Protein AF-A0A6A5GE21-F1 (afdb_monomer)

pLDDT: mean 85.74, std 10.76, range [41.5, 98.75]

Sequence (493 aa):
MQEFMTVLPYVEPVHLKRVQLDIKDHTIDMESIFKSEQWKKSNGLQLTVSMNMVSSSQLRSVKWALVKCTNPKEIHIHYDHIDENSLDDLFGRPFRNNRDETVRAVRIPDIEHGFLETKISNSPDVISFIWRKFDNEVIGEYGLEHLAAIIPRSERILSAFENPLILKNVIEYLGCSDIQRMRKLSKNIRNCVDLIKTDPRINKLAVRVEGINTIKLEISLRNEESVSIFYWQNGNNCSVNRNVLKKENFRSIFIKDFESSLKGQRRELEEFCVDFSYRCRENKSEMDDREKLEMDTSPLVHLLEEYLKSRNSNLQVKKLTLIGLNHYYILRILPYIDPDFLEKIEFTDSSRSEKSIDIEELSMLDQWKQANELVISRIIVSTPISKLEVFNFSKVEIMVQTITAEDVLYLKRKFLQPSSLLKLKITLESPITENTMTDLLGRPYSNKFQRSVWYFRMRDNEEALHIMHYMSRCIIFTRIDMSTVPDDALLEY

Foldseek 3Di:
DVVCLVCVLVDDLQPAQEDEEEDEDDDDPLLSVLPDPSLQPHANYEYEEEDAEADLVNLVSVLVSCLPHPHWYKYKYQYNYYDVVSCCVRQHHWDAWPVRWTKGKAERPPDQQKIWIWTADVVPGMIMTTIDGDDPVVCNGHPPVRCVVHHPPDPCVLVLLLDLVSVLVVLQVAALVVLVVQLVPDVSSVVSSVVSLHANQFAEWEWEDQAQQKIWIWTAHPVRDIDIWIWGDDPLWIDIPPDIGHNDRRLVVVLVSVLSSCGSHDDAHAEYYYYLQHDDPDDDDVPVRVVSSVVRVVVNLVSQLVSLVPDPAAHQYQEYAYEQDAPVSCVSRQLRHDLVRHAEYHYEYNDPDAAEHECLVVLPHSNNLRYAEYYYPHYAHPHQPVSNNCQSHQYYEHEHQDADLVRVLVVVVSLLDDTNHFKYKYFHPDFDDPVSCCVRQPAFPDDPPQKGWAWAAHPVNQWIWIWIDHSNGMIMTGIDGNVPDDPSHDHDD

Structure (mmCIF, N/CA/C/O backbone):
data_AF-A0A6A5GE21-F1
#
_entry.id   AF-A0A6A5GE21-F1
#
loop_
_atom_site.group_PDB
_atom_site.id
_atom_site.type_symbol
_atom_site.label_atom_id
_atom_site.label_alt_id
_atom_site.label_comp_id
_atom_site.label_asym_id
_atom_site.label_entity_id
_atom_site.label_seq_id
_atom_site.pdbx_PDB_ins_code
_atom_site.Cartn_x
_atom_site.Cartn_y
_atom_site.Cartn_z
_atom_site.occupancy
_atom_site.B_iso_or_equiv
_atom_site.auth_seq_id
_atom_site.auth_comp_id
_atom_site.auth_asym_id
_atom_site.auth_atom_id
_atom_site.pdbx_PDB_model_num
ATOM 1 N N . MET A 1 1 ? -64.296 3.542 42.473 1.00 76.19 1 MET A N 1
ATOM 2 C CA . MET A 1 1 ? -62.981 3.404 43.151 1.00 76.19 1 MET A CA 1
ATOM 3 C C . MET A 1 1 ? -63.087 2.938 44.598 1.00 76.19 1 MET A C 1
ATOM 5 O O . MET A 1 1 ? -62.466 1.935 44.921 1.00 76.19 1 MET A O 1
ATOM 9 N N . GLN A 1 2 ? -63.863 3.602 45.462 1.00 76.31 2 GLN A N 1
ATOM 10 C CA . GLN A 1 2 ? -63.978 3.218 46.879 1.00 76.31 2 GLN A CA 1
ATOM 11 C C . GLN A 1 2 ? -64.464 1.768 47.075 1.00 76.31 2 GLN A C 1
ATOM 13 O O . GLN A 1 2 ? -63.866 1.031 47.846 1.00 76.31 2 GLN A O 1
ATOM 18 N N . GLU A 1 3 ? -65.454 1.327 46.296 1.00 79.88 3 GLU A N 1
ATOM 19 C CA . GLU A 1 3 ? -65.953 -0.061 46.302 1.00 79.88 3 GLU A CA 1
ATOM 20 C C . GLU A 1 3 ? -64.929 -1.084 45.785 1.00 79.88 3 GLU A C 1
ATOM 22 O O . GLU A 1 3 ? -64.831 -2.199 46.283 1.00 79.88 3 GLU A O 1
ATOM 27 N N . PHE A 1 4 ? -64.110 -0.715 44.799 1.00 82.00 4 PHE A N 1
ATOM 28 C CA . PHE A 1 4 ? -63.049 -1.606 44.327 1.00 82.00 4 PHE A CA 1
ATOM 29 C C . PHE A 1 4 ? -62.005 -1.835 45.427 1.00 82.00 4 PHE A C 1
ATOM 31 O O . PHE A 1 4 ? -61.588 -2.966 45.667 1.00 82.00 4 PHE A O 1
ATOM 38 N N . MET A 1 5 ? -61.632 -0.771 46.142 1.00 83.06 5 MET A N 1
ATOM 39 C CA . MET A 1 5 ? -60.659 -0.851 47.230 1.00 83.06 5 MET A CA 1
ATOM 40 C C . MET A 1 5 ? -61.185 -1.595 48.464 1.00 83.06 5 MET A C 1
ATOM 42 O O . MET A 1 5 ? -60.371 -2.082 49.246 1.00 83.06 5 MET A O 1
ATOM 46 N N . THR A 1 6 ? -62.505 -1.738 48.637 1.00 83.56 6 THR A N 1
ATOM 47 C CA . THR A 1 6 ? -63.067 -2.606 49.684 1.00 83.56 6 THR A CA 1
ATOM 48 C C . THR A 1 6 ? -63.062 -4.078 49.282 1.00 83.56 6 THR A C 1
ATOM 50 O O . THR A 1 6 ? -62.902 -4.926 50.152 1.00 83.56 6 THR A O 1
ATOM 53 N N . VAL A 1 7 ? -63.183 -4.404 47.991 1.00 83.25 7 VAL A N 1
ATOM 54 C CA . VAL A 1 7 ? -63.224 -5.798 47.508 1.00 83.25 7 VAL A CA 1
ATOM 55 C C . VAL A 1 7 ? -61.830 -6.373 47.245 1.00 83.25 7 VAL A C 1
ATOM 57 O O . VAL A 1 7 ? -61.583 -7.539 47.550 1.00 83.25 7 VAL A O 1
ATOM 60 N N . LEU A 1 8 ? -60.900 -5.570 46.717 1.00 84.62 8 LEU A N 1
ATOM 61 C CA . LEU A 1 8 ? -59.556 -6.013 46.322 1.00 84.62 8 LEU A CA 1
ATOM 62 C C . LEU A 1 8 ? -58.803 -6.801 47.419 1.00 84.62 8 LEU A C 1
ATOM 64 O O . LEU A 1 8 ? -58.205 -7.824 47.075 1.00 84.62 8 LEU A O 1
ATOM 68 N N . PRO A 1 9 ? -58.850 -6.419 48.716 1.00 87.94 9 PRO A N 1
ATOM 69 C CA . PRO A 1 9 ? -58.171 -7.152 49.786 1.00 87.94 9 PRO A CA 1
ATOM 70 C C . PRO A 1 9 ? -58.617 -8.610 49.958 1.00 87.94 9 PRO A C 1
ATOM 72 O O . PRO A 1 9 ? -57.829 -9.417 50.446 1.00 87.94 9 PRO A O 1
ATOM 75 N N . TYR A 1 10 ? -59.843 -8.955 49.552 1.00 86.12 10 TYR A N 1
ATOM 76 C CA . TYR A 1 10 ? -60.397 -10.308 49.674 1.00 86.12 10 TYR A CA 1
ATOM 77 C C . TYR A 1 10 ? -59.950 -11.252 48.553 1.00 86.12 10 TYR A C 1
ATOM 79 O O . TYR A 1 10 ? -60.245 -12.445 48.598 1.00 86.12 10 TYR A O 1
ATOM 87 N N . VAL A 1 11 ? -59.236 -10.741 47.546 1.00 85.62 11 VAL A N 1
ATOM 88 C CA . VAL A 1 11 ? -58.694 -11.556 46.460 1.00 85.62 11 VAL A CA 1
ATOM 89 C C . VAL A 1 11 ? -57.280 -12.001 46.810 1.00 85.62 11 VAL A C 1
ATOM 91 O O . VAL A 1 11 ? -56.404 -11.174 47.087 1.00 85.62 11 VAL A O 1
ATOM 94 N N . GLU A 1 12 ? -57.038 -13.311 46.760 1.00 86.38 12 GLU A N 1
ATOM 95 C CA . GLU A 1 12 ? -55.709 -13.868 46.991 1.00 86.38 12 GLU A CA 1
ATOM 96 C C . GLU A 1 12 ? -54.720 -13.413 45.900 1.00 86.38 12 GLU A C 1
ATOM 98 O O . GLU A 1 12 ? -54.927 -13.701 44.715 1.00 86.38 12 GLU A O 1
ATOM 103 N N . PRO A 1 13 ? -53.605 -12.745 46.265 1.00 84.75 13 PRO A N 1
ATOM 104 C CA . PRO A 1 13 ? -52.680 -12.170 45.288 1.00 84.75 13 PRO A CA 1
ATOM 105 C C . PRO A 1 13 ? -52.082 -13.186 44.311 1.00 84.75 13 PRO A C 1
ATOM 107 O O . PRO A 1 13 ? -51.833 -12.854 43.157 1.00 84.75 13 PRO A O 1
ATOM 110 N N . VAL A 1 14 ? -51.849 -14.426 44.751 1.00 83.31 14 VAL A N 1
ATOM 111 C CA . VAL A 1 14 ? -51.195 -15.466 43.937 1.00 83.31 14 VAL A CA 1
ATOM 112 C C . VAL A 1 14 ? -52.070 -15.897 42.752 1.00 83.31 14 VAL A C 1
ATOM 114 O O . VAL A 1 14 ? -51.550 -16.290 41.709 1.00 83.31 14 VAL A O 1
ATOM 117 N N . HIS A 1 15 ? -53.393 -15.777 42.883 1.00 85.25 15 HIS A N 1
ATOM 118 C CA . HIS A 1 15 ? -54.353 -16.158 41.847 1.00 85.25 15 HIS A CA 1
ATOM 119 C C . HIS A 1 15 ? -54.801 -14.982 40.968 1.00 85.25 15 HIS A C 1
ATOM 121 O O . HIS A 1 15 ? -55.409 -15.194 39.916 1.00 85.25 15 HIS A O 1
ATOM 127 N N . LEU A 1 16 ? -54.471 -13.745 41.350 1.00 85.69 16 LEU A N 1
ATOM 128 C CA . LEU A 1 16 ? -54.868 -12.551 40.616 1.00 85.69 16 LEU A CA 1
ATOM 129 C C . LEU A 1 16 ? -53.960 -12.317 39.399 1.00 85.69 16 LEU A C 1
ATOM 131 O O . LEU A 1 16 ? -52.837 -11.831 39.529 1.00 85.69 16 LEU A O 1
ATOM 135 N N . LYS A 1 17 ? -54.471 -12.641 38.205 1.00 86.44 17 LYS A N 1
ATOM 136 C CA . LYS A 1 17 ? -53.748 -12.473 36.928 1.00 86.44 17 LYS A CA 1
ATOM 137 C C . LYS A 1 17 ? -54.157 -11.235 36.134 1.00 86.44 17 LYS A C 1
ATOM 139 O O . LYS A 1 17 ? -53.337 -10.675 35.417 1.00 86.44 17 LYS A O 1
ATOM 144 N N . ARG A 1 18 ? -55.416 -10.806 36.238 1.00 87.62 18 ARG A N 1
ATOM 145 C CA . ARG A 1 18 ? -55.945 -9.671 35.474 1.00 87.62 18 ARG A CA 1
ATOM 146 C C . ARG A 1 18 ? -56.923 -8.862 36.313 1.00 87.62 18 ARG A C 1
ATOM 148 O O . ARG A 1 18 ? -57.782 -9.433 36.977 1.00 87.62 18 ARG A O 1
ATOM 155 N N . VAL A 1 19 ? -56.802 -7.543 36.234 1.00 85.50 19 VAL A N 1
ATOM 156 C CA . VAL A 1 19 ? -57.748 -6.562 36.768 1.00 85.50 19 VAL A CA 1
ATOM 157 C C . VAL A 1 19 ? -58.107 -5.613 35.633 1.00 85.50 19 VAL A C 1
ATOM 159 O O . VAL A 1 19 ? -57.221 -5.027 35.019 1.00 85.50 19 VAL A O 1
ATOM 162 N N . GLN A 1 20 ? -59.398 -5.458 35.352 1.00 85.62 20 GLN A N 1
ATOM 163 C CA . GLN A 1 20 ? -59.895 -4.528 34.342 1.00 85.62 20 GLN A CA 1
ATOM 164 C C . GLN A 1 20 ? -60.870 -3.555 34.999 1.00 85.62 20 GLN A C 1
ATOM 166 O O . GLN A 1 20 ? -61.848 -3.974 35.614 1.00 85.62 20 GLN A O 1
ATOM 171 N N . LEU A 1 21 ? -60.574 -2.263 34.886 1.00 81.69 21 LEU A N 1
ATOM 172 C CA . LEU A 1 21 ? -61.339 -1.171 35.471 1.00 81.69 21 LEU A CA 1
ATOM 173 C C . LEU A 1 21 ? -61.810 -0.243 34.350 1.00 81.69 21 LEU A C 1
ATOM 175 O O . LEU A 1 21 ? -61.026 0.534 33.808 1.00 81.69 21 LEU A O 1
ATOM 179 N N . ASP A 1 22 ? -63.097 -0.319 34.019 1.00 73.56 22 ASP A N 1
ATOM 180 C CA . ASP A 1 22 ? -63.743 0.596 33.074 1.00 73.56 22 ASP A CA 1
ATOM 181 C C . ASP A 1 22 ? -64.537 1.649 33.858 1.00 73.56 22 ASP A C 1
ATOM 183 O O . ASP A 1 22 ? -65.709 1.460 34.183 1.00 73.56 22 ASP A O 1
ATOM 187 N N . ILE A 1 23 ? -63.858 2.721 34.273 1.00 66.81 23 ILE A N 1
ATOM 188 C CA . ILE A 1 23 ? -64.444 3.789 35.092 1.00 66.81 23 ILE A CA 1
ATOM 189 C C . ILE A 1 23 ? -64.440 5.065 34.255 1.00 66.81 23 ILE A C 1
ATOM 191 O O . ILE A 1 23 ? -63.417 5.730 34.133 1.00 66.81 23 ILE A O 1
ATOM 195 N N . LYS A 1 24 ? -65.593 5.394 33.664 1.00 59.16 24 LYS A N 1
ATOM 196 C CA . LYS A 1 24 ? -65.731 6.490 32.689 1.00 59.16 24 LYS A CA 1
ATOM 197 C C . LYS A 1 24 ? -65.857 7.900 33.271 1.00 59.16 24 LYS A C 1
ATOM 199 O O . LYS A 1 24 ? -66.066 8.830 32.510 1.00 59.16 24 LYS A O 1
ATOM 204 N N . ASP A 1 25 ? -65.697 8.090 34.577 1.00 53.88 25 ASP A N 1
ATOM 205 C CA . ASP A 1 25 ? -65.640 9.436 35.150 1.00 53.88 25 ASP A CA 1
ATOM 206 C C . ASP A 1 25 ? -64.981 9.435 36.537 1.00 53.88 25 ASP A C 1
ATOM 208 O O . ASP A 1 25 ? -65.410 8.720 37.443 1.00 53.88 25 ASP A O 1
ATOM 212 N N . HIS A 1 26 ? -63.963 10.293 36.683 1.00 58.06 26 HIS A N 1
ATOM 213 C CA . HIS A 1 26 ? -63.160 10.618 37.877 1.00 58.06 26 HIS A CA 1
ATOM 214 C C . HIS A 1 26 ? -61.827 9.882 38.098 1.00 58.06 26 HIS A C 1
ATOM 216 O O . HIS A 1 26 ? -61.624 8.719 37.759 1.00 58.06 26 HIS A O 1
ATOM 222 N N . THR A 1 27 ? -60.899 10.642 38.697 1.00 63.94 27 THR A N 1
ATOM 223 C CA . THR A 1 27 ? -59.490 10.323 38.960 1.00 63.94 27 THR A CA 1
ATOM 224 C C . THR A 1 27 ? -59.322 8.956 39.607 1.00 63.94 27 THR A C 1
ATOM 226 O O . THR A 1 27 ? -59.661 8.753 40.776 1.00 63.94 27 THR A O 1
ATOM 229 N N . ILE A 1 28 ? -58.752 8.022 38.856 1.00 72.25 28 ILE A N 1
ATOM 230 C CA . ILE A 1 28 ? -58.351 6.727 39.387 1.00 72.25 28 ILE A CA 1
ATOM 231 C C . ILE A 1 28 ? -57.127 6.956 40.267 1.00 72.25 28 ILE A C 1
ATOM 233 O O . ILE A 1 28 ? -56.080 7.422 39.810 1.00 72.25 28 ILE A O 1
ATOM 237 N N . ASP A 1 29 ? -57.279 6.653 41.553 1.00 78.44 29 ASP A N 1
ATOM 238 C CA . ASP A 1 29 ? -56.176 6.648 42.506 1.00 78.44 29 ASP A CA 1
ATOM 239 C C . ASP A 1 29 ? -55.311 5.398 42.285 1.00 78.44 29 ASP A C 1
ATOM 241 O O . ASP A 1 29 ? -55.418 4.382 42.980 1.00 78.44 29 ASP A O 1
ATOM 245 N N . MET A 1 30 ? -54.471 5.476 41.253 1.00 80.56 30 MET A N 1
ATOM 246 C CA . MET A 1 30 ? -53.508 4.439 40.890 1.00 80.56 30 MET A CA 1
ATOM 247 C C . MET A 1 30 ? -52.520 4.169 42.030 1.00 80.56 30 MET A C 1
ATOM 249 O O . MET A 1 30 ? -52.089 3.035 42.228 1.00 80.56 30 MET A O 1
ATOM 253 N N . GLU A 1 31 ? -52.187 5.191 42.821 1.00 83.62 31 GLU A N 1
ATOM 254 C CA . GLU A 1 31 ? -51.231 5.066 43.917 1.00 83.62 31 GLU A CA 1
ATOM 255 C C . GLU A 1 31 ? -51.739 4.100 44.996 1.00 83.62 31 GLU A C 1
ATOM 257 O O . GLU A 1 31 ? -50.987 3.235 45.459 1.00 83.62 31 GLU A O 1
ATOM 262 N N . SER A 1 32 ? -53.023 4.182 45.347 1.00 83.56 32 SER A N 1
ATOM 263 C CA . SER A 1 32 ? -53.656 3.237 46.273 1.00 83.56 32 SER A CA 1
ATOM 264 C C . SER A 1 32 ? -53.673 1.801 45.738 1.00 83.56 32 SER A C 1
ATOM 266 O O . SER A 1 32 ? -53.402 0.865 46.497 1.00 83.56 32 SER A O 1
ATOM 268 N N . ILE A 1 33 ? -53.903 1.608 44.432 1.00 85.69 33 ILE A N 1
ATOM 269 C CA . ILE A 1 33 ? -53.832 0.281 43.796 1.00 85.69 33 ILE A CA 1
ATOM 270 C C . ILE A 1 33 ? -52.415 -0.286 43.928 1.00 85.69 33 ILE A C 1
ATOM 272 O O . ILE A 1 33 ? -52.235 -1.413 44.391 1.00 85.69 33 ILE A O 1
ATOM 276 N N . PHE A 1 34 ? -51.397 0.501 43.582 1.00 88.25 34 PHE A N 1
ATOM 277 C CA . PHE A 1 34 ? -50.000 0.062 43.588 1.00 88.25 34 PHE A CA 1
ATOM 278 C C . PHE A 1 34 ? -49.441 -0.183 44.997 1.00 88.25 34 PHE A C 1
ATOM 280 O O . PHE A 1 34 ? -48.487 -0.946 45.171 1.00 88.25 34 PHE A O 1
ATOM 287 N N . LYS A 1 35 ? -50.045 0.422 46.028 1.00 86.88 35 LYS A N 1
ATOM 288 C CA . LYS A 1 35 ? -49.716 0.162 47.438 1.00 86.88 35 LYS A CA 1
ATOM 289 C C . LYS A 1 35 ? -50.338 -1.126 47.988 1.00 86.88 35 LYS A C 1
ATOM 291 O O . LYS A 1 35 ? -49.851 -1.600 49.022 1.00 86.88 35 LYS A O 1
ATOM 296 N N . SER A 1 36 ? -51.346 -1.695 47.322 1.00 87.56 36 SER A N 1
ATOM 297 C CA . SER A 1 36 ? -52.040 -2.914 47.761 1.00 87.56 36 SER A CA 1
ATOM 298 C C . SER A 1 36 ? -51.127 -4.146 47.807 1.00 87.56 36 SER A C 1
ATOM 300 O O . SER A 1 36 ? -50.157 -4.273 47.054 1.00 87.56 36 SER A O 1
ATOM 302 N N . GLU A 1 37 ? -51.462 -5.093 48.685 1.00 86.25 37 GLU A N 1
ATOM 303 C CA . GLU A 1 37 ? -50.793 -6.398 48.751 1.00 86.25 37 GLU A CA 1
ATOM 304 C C . GLU A 1 37 ? -50.995 -7.198 47.456 1.00 86.25 37 GLU A C 1
ATOM 306 O O . GLU A 1 37 ? -50.077 -7.875 46.994 1.00 86.25 37 GLU A O 1
ATOM 311 N N . GLN A 1 38 ? -52.167 -7.068 46.830 1.00 89.75 38 GLN A N 1
ATOM 312 C CA . GLN A 1 38 ? -52.520 -7.704 45.563 1.00 89.75 38 GLN A CA 1
ATOM 313 C C . GLN A 1 38 ? -51.568 -7.290 44.448 1.00 89.75 38 GLN A C 1
ATOM 315 O O . GLN A 1 38 ? -51.070 -8.152 43.724 1.00 89.75 38 GLN A O 1
ATOM 320 N N . TRP A 1 39 ? -51.257 -5.996 44.337 1.00 87.94 39 TRP A N 1
ATOM 321 C CA . TRP A 1 39 ? -50.289 -5.508 43.359 1.00 87.94 39 TRP A CA 1
ATOM 322 C C . TRP A 1 39 ? -48.888 -6.064 43.628 1.00 87.94 39 TRP A C 1
ATOM 324 O O . TRP A 1 39 ? -48.267 -6.639 42.731 1.00 87.94 39 TRP A O 1
ATOM 334 N N . LYS A 1 40 ? -48.420 -5.941 44.875 1.00 85.81 40 LYS A N 1
ATOM 335 C CA . LYS A 1 40 ? -47.058 -6.309 45.285 1.00 85.81 40 LYS A CA 1
ATOM 336 C C . LYS A 1 40 ? -46.766 -7.806 45.160 1.00 85.81 40 LYS A C 1
ATOM 338 O O . LYS A 1 40 ? -45.673 -8.168 44.739 1.00 85.81 40 LYS A O 1
ATOM 343 N N . LYS A 1 41 ? -47.714 -8.672 45.535 1.00 84.94 41 LYS A N 1
ATOM 344 C CA . LYS A 1 41 ? -47.493 -10.127 45.642 1.00 84.94 41 LYS A CA 1
ATOM 345 C C . LYS A 1 41 ? -47.917 -10.935 44.419 1.00 84.94 41 LYS A C 1
ATOM 347 O O . LYS A 1 41 ? -47.440 -12.056 44.264 1.00 84.94 41 LYS A O 1
ATOM 352 N N . SER A 1 42 ? -48.790 -10.412 43.558 1.00 84.81 42 SER A N 1
ATOM 353 C CA . SER A 1 42 ? -49.175 -11.138 42.339 1.00 84.81 42 SER A CA 1
ATOM 354 C C . SER A 1 42 ? -47.987 -11.287 41.381 1.00 84.81 42 SER A C 1
ATOM 356 O O . SER A 1 42 ? -47.060 -10.469 41.377 1.00 84.81 42 SER A O 1
ATOM 358 N N . ASN A 1 43 ? -48.021 -12.317 40.541 1.00 82.31 43 ASN A N 1
ATOM 359 C CA . ASN A 1 43 ? -47.015 -12.566 39.514 1.00 82.31 43 ASN A CA 1
ATOM 360 C C . ASN A 1 43 ? -47.674 -12.497 38.130 1.00 82.31 43 ASN A C 1
ATOM 362 O O . ASN A 1 43 ? -48.649 -13.207 37.896 1.00 82.31 43 ASN A O 1
ATOM 366 N N . GLY A 1 44 ? -47.173 -11.638 37.236 1.00 80.25 44 GLY A N 1
ATOM 367 C CA . GLY A 1 44 ? -47.751 -11.460 35.899 1.00 80.25 44 GLY A CA 1
ATOM 368 C C . GLY A 1 44 ? -49.121 -10.775 35.898 1.00 80.25 44 GLY A C 1
ATOM 369 O O . GLY A 1 44 ? -49.981 -11.137 35.103 1.00 80.25 44 GLY A O 1
ATOM 370 N N . LEU A 1 45 ? -49.355 -9.832 36.818 1.00 88.06 45 LEU A N 1
ATOM 371 C CA . LEU A 1 45 ? -50.626 -9.106 36.878 1.00 88.06 45 LEU A CA 1
ATOM 372 C C . LEU A 1 45 ? -50.730 -8.102 35.726 1.00 88.06 45 LEU A C 1
ATOM 374 O O . LEU A 1 45 ? -49.876 -7.222 35.600 1.00 88.06 45 LEU A O 1
ATOM 378 N N . GLN A 1 46 ? -51.817 -8.210 34.969 1.00 91.31 46 GLN A N 1
ATOM 379 C CA . GLN A 1 46 ? -52.241 -7.244 33.965 1.00 91.31 46 GLN A CA 1
ATOM 380 C C . GLN A 1 46 ? -53.313 -6.313 34.547 1.00 91.31 46 GLN A C 1
ATOM 382 O O . GLN A 1 46 ? -54.356 -6.781 35.008 1.00 91.31 46 GLN A O 1
ATOM 387 N N . LEU A 1 47 ? -53.072 -5.005 34.512 1.00 89.56 47 LEU A N 1
ATOM 388 C CA . LEU A 1 47 ? -54.027 -3.977 34.914 1.00 89.56 47 LEU A CA 1
ATOM 389 C C . LEU A 1 47 ? -54.462 -3.168 33.692 1.00 89.56 47 LEU A C 1
ATOM 391 O O . LEU A 1 47 ? -53.650 -2.470 33.097 1.00 89.56 47 LEU A O 1
ATOM 395 N N . THR A 1 48 ? -55.743 -3.229 33.348 1.00 89.94 48 THR A N 1
ATOM 396 C CA . THR A 1 48 ? -56.328 -2.426 32.269 1.00 89.94 48 THR A CA 1
ATOM 397 C C . THR A 1 48 ? -57.236 -1.361 32.857 1.00 89.94 48 THR A C 1
ATOM 399 O O . THR A 1 48 ? -58.095 -1.672 33.682 1.00 89.94 48 THR A O 1
ATOM 402 N N . VAL A 1 49 ? -57.049 -0.115 32.435 1.00 88.50 49 VAL A N 1
ATOM 403 C CA . VAL A 1 49 ? -57.753 1.050 32.970 1.00 88.50 49 VAL A CA 1
ATOM 404 C C . VAL A 1 49 ? -58.208 1.963 31.837 1.00 88.50 49 VAL A C 1
ATOM 406 O O . VAL A 1 49 ? -57.434 2.219 30.924 1.00 88.50 49 VAL A O 1
ATOM 409 N N . SER A 1 50 ? -59.424 2.496 31.913 1.00 86.88 50 SER A N 1
ATOM 410 C CA . SER A 1 50 ? -59.901 3.571 31.028 1.00 86.88 50 SER A CA 1
ATOM 411 C C . SER A 1 50 ? -59.903 4.912 31.765 1.00 86.88 50 SER A C 1
ATOM 413 O O . SER A 1 50 ? -60.416 4.978 32.881 1.00 86.88 50 SER A O 1
ATOM 415 N N . MET A 1 51 ? -59.333 5.974 31.182 1.00 82.06 51 MET A N 1
ATOM 416 C CA . MET A 1 51 ? -59.345 7.325 31.766 1.00 82.06 51 MET A CA 1
ATOM 417 C C . MET A 1 51 ? -59.246 8.429 30.705 1.00 82.06 51 MET A C 1
ATOM 419 O O . MET A 1 51 ? -58.451 8.318 29.788 1.00 82.06 51 MET A O 1
ATOM 423 N N . ASN A 1 52 ? -59.959 9.545 30.870 1.00 82.75 52 ASN A N 1
ATOM 424 C CA . ASN A 1 52 ? -59.966 10.611 29.852 1.00 82.75 52 ASN A CA 1
ATOM 425 C C . ASN A 1 52 ? -58.592 11.301 29.700 1.00 82.75 52 ASN A C 1
ATOM 427 O O . ASN A 1 52 ? -58.161 11.593 28.590 1.00 82.75 52 ASN A O 1
ATOM 431 N N . MET A 1 53 ? -57.873 11.553 30.805 1.00 84.44 53 MET A N 1
ATOM 432 C CA . MET A 1 53 ? -56.572 12.239 30.786 1.00 84.44 53 MET A CA 1
ATOM 433 C C . MET A 1 53 ? -55.509 11.500 31.605 1.00 84.44 53 MET A C 1
ATOM 435 O O . MET A 1 53 ? -55.670 11.295 32.810 1.00 84.44 53 MET A O 1
ATOM 439 N N . VAL A 1 54 ? -54.376 11.194 30.972 1.00 87.44 54 VAL A N 1
ATOM 440 C CA . VAL A 1 54 ? -53.182 10.631 31.617 1.00 87.44 54 VAL A CA 1
ATOM 441 C C . VAL A 1 54 ? -52.198 11.761 31.931 1.00 87.44 54 VAL A C 1
ATOM 443 O O . VAL A 1 54 ? -51.441 12.220 31.075 1.00 87.44 54 VAL A O 1
ATOM 446 N N . SER A 1 55 ? -52.223 12.235 33.177 1.00 88.00 55 SER A N 1
ATOM 447 C CA . SER A 1 55 ? -51.375 13.338 33.641 1.00 88.00 55 SER A CA 1
ATOM 448 C C . SER A 1 55 ? -49.958 12.892 34.029 1.00 88.00 55 SER A C 1
ATOM 450 O O . SER A 1 55 ? -49.697 11.722 34.322 1.00 88.00 55 SER A O 1
ATOM 452 N N . SER A 1 56 ? -49.042 13.857 34.153 1.00 88.62 56 SER A N 1
ATOM 453 C CA . SER A 1 56 ? -47.677 13.620 34.648 1.00 88.62 56 SER A CA 1
ATOM 454 C C . SER A 1 56 ? -47.622 12.956 36.033 1.00 88.62 56 SER A C 1
ATOM 456 O O . SER A 1 56 ? -46.713 12.171 36.305 1.00 88.62 56 SER A O 1
ATOM 458 N N . SER A 1 57 ? -48.586 13.224 36.923 1.00 88.00 57 SER A N 1
ATOM 459 C CA . SER A 1 57 ? -48.666 12.555 38.229 1.00 88.00 57 SER A CA 1
ATOM 460 C C . SER A 1 57 ? -49.021 11.074 38.087 1.00 88.00 57 SER A C 1
ATOM 462 O O . SER A 1 57 ? -48.383 10.243 38.730 1.00 88.00 57 SER A O 1
ATOM 464 N N . GLN A 1 58 ? -49.952 10.729 37.193 1.00 86.81 58 GLN A N 1
ATOM 465 C CA . GLN A 1 58 ? -50.317 9.337 36.917 1.00 86.81 58 GLN A CA 1
ATOM 466 C C . GLN A 1 58 ? -49.150 8.564 36.297 1.00 86.81 58 GLN A C 1
ATOM 468 O O . GLN A 1 58 ? -48.826 7.465 36.747 1.00 86.81 58 GLN A O 1
ATOM 473 N N . LEU A 1 59 ? -48.443 9.171 35.341 1.00 90.81 59 LEU A N 1
ATOM 474 C CA . LEU A 1 59 ? -47.241 8.588 34.738 1.00 90.81 59 LEU A CA 1
ATOM 475 C C . LEU A 1 59 ? -46.134 8.333 35.771 1.00 90.81 59 LEU A C 1
ATOM 477 O O . LEU A 1 59 ? -45.484 7.285 35.742 1.00 90.81 59 LEU A O 1
ATOM 481 N N . ARG A 1 60 ? -45.936 9.253 36.728 1.00 90.38 60 ARG A N 1
ATOM 482 C CA . ARG A 1 60 ? -44.990 9.052 37.839 1.00 90.38 60 ARG A CA 1
ATOM 483 C C . ARG A 1 60 ? -45.405 7.894 38.741 1.00 90.38 60 ARG A C 1
ATOM 485 O O . ARG A 1 60 ? -44.539 7.102 39.108 1.00 90.38 60 ARG A O 1
ATOM 492 N N . SER A 1 61 ? -46.693 7.762 39.059 1.00 89.38 61 SER A N 1
ATOM 493 C CA . SER A 1 61 ? -47.216 6.639 39.847 1.00 89.38 61 SER A CA 1
ATOM 494 C C . SER A 1 61 ? -47.012 5.302 39.136 1.00 89.38 61 SER A C 1
ATOM 496 O O . SER A 1 61 ? -46.533 4.353 39.755 1.00 89.38 61 SER A O 1
ATOM 498 N N . VAL A 1 62 ? -47.290 5.242 37.829 1.00 90.81 62 VAL A N 1
ATOM 499 C CA . VAL A 1 62 ? -47.042 4.062 36.983 1.00 90.81 62 VAL A CA 1
ATOM 500 C C . VAL A 1 62 ? -45.560 3.689 36.986 1.00 90.81 62 VAL A C 1
ATOM 502 O O . VAL A 1 62 ? -45.210 2.547 37.291 1.00 90.81 62 VAL A O 1
ATOM 505 N N . LYS A 1 63 ? -44.669 4.655 36.721 1.00 90.12 63 LYS A N 1
ATOM 506 C CA . LYS A 1 63 ? -43.219 4.419 36.738 1.00 90.12 63 LYS A CA 1
ATOM 507 C C . LYS A 1 63 ? -42.754 3.924 38.103 1.00 90.12 63 LYS A C 1
ATOM 509 O O . LYS A 1 63 ? -42.026 2.940 38.180 1.00 90.12 63 LYS A O 1
ATOM 514 N N . TRP A 1 64 ? -43.178 4.589 39.177 1.00 89.25 64 TRP A N 1
ATOM 515 C CA . TRP A 1 64 ? -42.838 4.210 40.548 1.00 89.25 64 TRP A CA 1
ATOM 516 C C . TRP A 1 64 ? -43.267 2.776 40.863 1.00 89.25 64 TRP A C 1
ATOM 518 O O . TRP A 1 64 ? -42.481 2.019 41.436 1.00 89.25 64 TRP A O 1
ATOM 528 N N . ALA A 1 65 ? -44.477 2.392 40.457 1.00 88.00 65 ALA A N 1
ATOM 529 C CA . ALA A 1 65 ? -45.003 1.058 40.693 1.00 88.00 65 ALA A CA 1
ATOM 530 C C . ALA A 1 65 ? -44.193 -0.005 39.953 1.00 88.00 65 ALA A C 1
ATOM 532 O O . ALA A 1 65 ? -43.752 -0.972 40.568 1.00 88.00 65 ALA A O 1
ATOM 533 N N . LEU A 1 66 ? -43.954 0.191 38.657 1.00 87.31 66 LEU A N 1
ATOM 534 C CA . LEU A 1 66 ? -43.296 -0.805 37.811 1.00 87.31 66 LEU A CA 1
ATOM 535 C C . LEU A 1 66 ? -41.798 -0.935 38.101 1.00 87.31 66 LEU A C 1
ATOM 537 O O . LEU A 1 66 ? -41.267 -2.039 38.064 1.00 87.31 66 LEU A O 1
ATOM 541 N N . VAL A 1 67 ? -41.129 0.162 38.467 1.00 83.69 67 VAL A N 1
ATOM 542 C CA . VAL A 1 67 ? -39.704 0.154 38.836 1.00 83.69 67 VAL A CA 1
ATOM 543 C C . VAL A 1 67 ? -39.455 -0.545 40.176 1.00 83.69 67 VAL A C 1
ATOM 545 O O . VAL A 1 67 ? -38.402 -1.145 40.361 1.00 83.69 67 VAL A O 1
ATOM 548 N N . LYS A 1 68 ? -40.404 -0.485 41.117 1.00 81.81 68 LYS A N 1
ATOM 549 C CA . LYS A 1 68 ? -40.274 -1.126 42.437 1.00 81.81 68 LYS A CA 1
ATOM 550 C C . LYS A 1 68 ? -40.789 -2.565 42.491 1.00 81.81 68 LYS A C 1
ATOM 552 O O . LYS A 1 68 ? -40.659 -3.210 43.531 1.00 81.81 68 LYS A O 1
ATOM 557 N N . CYS A 1 69 ? -41.407 -3.063 41.422 1.00 76.38 69 CYS A N 1
ATOM 558 C CA . CYS A 1 69 ? -41.903 -4.434 41.377 1.00 76.38 69 CYS A CA 1
ATOM 559 C C . CYS A 1 69 ? -40.761 -5.425 41.143 1.00 76.38 69 CYS A C 1
ATOM 561 O O . CYS A 1 69 ? -39.919 -5.225 40.275 1.00 76.38 69 CYS A O 1
ATOM 563 N N . THR A 1 70 ? -40.777 -6.535 41.879 1.00 73.12 70 THR A N 1
ATOM 564 C CA . THR A 1 70 ? -39.847 -7.661 41.684 1.00 73.12 70 THR A CA 1
ATOM 565 C C . THR A 1 70 ? -40.367 -8.704 40.690 1.00 73.12 70 THR A C 1
ATOM 567 O O . THR A 1 70 ? -39.596 -9.540 40.226 1.00 73.12 70 THR A O 1
ATOM 570 N N . ASN A 1 71 ? -41.658 -8.645 40.346 1.00 80.38 71 ASN A N 1
ATOM 571 C CA . ASN A 1 71 ? -42.326 -9.562 39.424 1.00 80.38 71 ASN A CA 1
ATOM 572 C C . ASN A 1 71 ? -42.765 -8.833 38.140 1.00 80.38 71 ASN A C 1
ATOM 574 O O . ASN A 1 71 ? -43.089 -7.645 38.218 1.00 80.38 71 ASN A O 1
ATOM 578 N N . PRO A 1 72 ? -42.865 -9.535 36.993 1.00 80.88 72 PRO A N 1
ATOM 579 C CA . PRO A 1 72 ? -43.406 -8.978 35.754 1.00 80.88 72 PRO A CA 1
ATOM 580 C C . PRO A 1 72 ? -44.834 -8.449 35.930 1.00 80.88 72 PRO A C 1
ATOM 582 O O . PRO A 1 72 ? -45.668 -9.088 36.586 1.00 80.88 72 PRO A O 1
ATOM 585 N N . LYS A 1 73 ? -45.109 -7.283 35.338 1.00 88.31 73 LYS A N 1
ATOM 586 C CA . LYS A 1 73 ? -46.404 -6.591 35.362 1.00 88.31 73 LYS A CA 1
ATOM 587 C C . LYS A 1 73 ? -46.664 -5.901 34.037 1.00 88.31 73 LYS A C 1
ATOM 589 O O . LYS A 1 73 ? -45.725 -5.455 33.377 1.00 88.31 73 LYS A O 1
ATOM 594 N N . GLU A 1 74 ? -47.943 -5.753 33.728 1.00 91.44 74 GLU A N 1
ATOM 595 C CA . GLU A 1 74 ? -48.412 -5.018 32.561 1.00 91.44 74 GLU A CA 1
ATOM 596 C C . GLU A 1 74 ? -49.509 -4.042 32.974 1.00 91.44 74 GLU A C 1
ATOM 598 O O . GLU A 1 74 ? -50.411 -4.391 33.740 1.00 91.44 74 GLU A O 1
ATOM 603 N N . ILE A 1 75 ? -49.426 -2.808 32.485 1.00 91.88 75 ILE A N 1
ATOM 604 C CA . ILE A 1 75 ? -50.466 -1.795 32.664 1.00 91.88 75 ILE A CA 1
ATOM 605 C C . ILE A 1 75 ? -50.881 -1.297 31.289 1.00 91.88 75 ILE A C 1
ATOM 607 O O . ILE A 1 75 ? -50.043 -0.800 30.545 1.00 91.88 75 ILE A O 1
ATOM 611 N N . HIS A 1 76 ? -52.168 -1.377 30.978 1.00 92.06 76 HIS A N 1
ATOM 612 C CA . HIS A 1 76 ? -52.752 -0.792 29.778 1.00 92.06 76 HIS A CA 1
ATOM 613 C C . HIS A 1 76 ? -53.707 0.315 30.188 1.00 92.06 76 HIS A C 1
ATOM 615 O O . HIS A 1 76 ? -54.596 0.097 31.012 1.00 92.06 76 HIS A O 1
ATOM 621 N N . ILE A 1 77 ? -53.526 1.497 29.615 1.00 90.44 77 ILE A N 1
ATOM 622 C CA . ILE A 1 77 ? -54.393 2.638 29.868 1.00 90.44 77 ILE A CA 1
ATOM 623 C C . ILE A 1 77 ? -55.021 3.057 28.546 1.00 90.44 77 ILE A C 1
ATOM 625 O O . ILE A 1 77 ? -54.304 3.479 27.644 1.00 90.44 77 ILE A O 1
ATOM 629 N N . HIS A 1 78 ? -56.341 2.931 28.442 1.00 89.81 78 HIS A N 1
ATOM 630 C CA . HIS A 1 78 ? -57.131 3.565 27.391 1.00 89.81 78 HIS A CA 1
ATOM 631 C C . HIS A 1 78 ? -57.296 5.040 27.745 1.00 89.81 78 HIS A C 1
ATOM 633 O O . HIS A 1 78 ? -57.685 5.345 28.880 1.00 89.81 78 HIS A O 1
ATOM 639 N N . TYR A 1 79 ? -56.983 5.933 26.807 1.00 87.69 79 TYR A N 1
ATOM 640 C CA . TYR A 1 79 ? -57.000 7.370 27.059 1.00 87.69 79 TYR A CA 1
ATOM 641 C C . TYR A 1 79 ? -57.547 8.197 25.901 1.00 87.69 79 TYR A C 1
ATOM 643 O O . TYR A 1 79 ? -57.423 7.792 24.753 1.00 87.69 79 TYR A O 1
ATOM 651 N N . ASP A 1 80 ? -58.082 9.383 26.216 1.00 84.75 80 ASP A N 1
ATOM 652 C CA . ASP A 1 80 ? -58.415 10.400 25.206 1.00 84.75 80 ASP A CA 1
ATOM 653 C C . ASP A 1 80 ? -57.248 11.390 25.027 1.00 84.75 80 ASP A C 1
ATOM 655 O O . ASP A 1 80 ? -56.923 11.812 23.917 1.00 84.75 80 ASP A O 1
ATOM 659 N N . HIS A 1 81 ? -56.579 11.760 26.129 1.00 85.25 81 HIS A N 1
ATOM 660 C CA . HIS A 1 81 ? -55.453 12.700 26.137 1.00 85.25 81 HIS A CA 1
ATOM 661 C C . HIS A 1 81 ? -54.299 12.237 27.041 1.00 85.25 81 HIS A C 1
ATOM 663 O O . HIS A 1 81 ? -54.517 11.774 28.164 1.00 85.25 81 HIS A O 1
ATOM 669 N N . ILE A 1 82 ? -53.053 12.430 26.591 1.00 87.81 82 ILE A N 1
ATOM 670 C CA . ILE A 1 82 ? -51.837 12.081 27.341 1.00 87.81 82 ILE A CA 1
ATOM 671 C C . ILE A 1 82 ? -50.771 13.179 27.259 1.00 87.81 82 ILE A C 1
ATOM 673 O O . ILE A 1 82 ? -50.602 13.833 26.234 1.00 87.81 82 ILE A O 1
ATOM 677 N N . ASP A 1 83 ? -50.043 13.383 28.356 1.00 86.12 83 ASP A N 1
ATOM 678 C CA . ASP A 1 83 ? -48.886 14.281 28.403 1.00 86.12 83 ASP A CA 1
ATOM 679 C C . ASP A 1 83 ? -47.634 13.591 27.823 1.00 86.12 83 ASP A C 1
ATOM 681 O O . ASP A 1 83 ? -46.883 12.917 28.535 1.00 86.12 83 ASP A O 1
ATOM 685 N N . GLU A 1 84 ? -47.422 13.743 26.512 1.00 83.94 84 GLU A N 1
ATOM 686 C CA . GLU A 1 84 ? -46.294 13.139 25.785 1.00 83.94 84 GLU A CA 1
ATOM 687 C C . GLU A 1 84 ? -44.917 13.647 26.230 1.00 83.94 84 GLU A C 1
ATOM 689 O O . GLU A 1 84 ? -43.960 12.874 26.266 1.00 83.94 84 GLU A O 1
ATOM 694 N N . ASN A 1 85 ? -44.806 14.910 26.646 1.00 86.88 85 ASN A N 1
ATOM 695 C CA . ASN A 1 85 ? -43.535 15.444 27.141 1.00 86.88 85 ASN A CA 1
ATOM 696 C C . ASN A 1 85 ? -43.127 14.733 28.437 1.00 86.88 85 ASN A C 1
ATOM 698 O O . ASN A 1 85 ? -41.996 14.269 28.580 1.00 86.88 85 ASN A O 1
ATOM 702 N N . SER A 1 86 ? -44.081 14.564 29.358 1.00 90.06 86 SER A N 1
ATOM 703 C CA . SER A 1 86 ? -43.850 13.790 30.579 1.00 90.06 86 SER A CA 1
ATOM 704 C C . SER A 1 86 ? -43.551 12.315 30.294 1.00 90.06 86 SER A C 1
ATOM 706 O O . SER A 1 86 ? -42.821 11.687 31.062 1.00 90.06 86 SER A O 1
ATOM 708 N N . LEU A 1 87 ? -44.094 11.738 29.216 1.00 89.19 87 LEU A N 1
ATOM 709 C CA . LEU A 1 87 ? -43.765 10.373 28.801 1.00 89.19 87 LEU A CA 1
ATOM 710 C C . LEU A 1 87 ? -42.305 10.234 28.387 1.00 89.19 87 LEU A C 1
ATOM 712 O O . LEU A 1 87 ? -41.641 9.305 28.845 1.00 89.19 87 LEU A O 1
ATOM 716 N N . ASP A 1 88 ? -41.808 11.143 27.555 1.00 88.81 88 ASP A N 1
ATOM 717 C CA . ASP A 1 88 ? -40.422 11.125 27.086 1.00 88.81 88 ASP A CA 1
ATOM 718 C C . ASP A 1 88 ? -39.441 11.315 28.251 1.00 88.81 88 ASP A C 1
ATOM 720 O O . ASP A 1 88 ? -38.466 10.568 28.385 1.00 88.81 88 ASP A O 1
ATOM 724 N N . ASP A 1 89 ? -39.746 12.250 29.153 1.00 89.50 89 ASP A N 1
ATOM 725 C CA . ASP A 1 89 ? -38.934 12.527 30.340 1.00 89.50 89 ASP A CA 1
ATOM 726 C C . ASP A 1 89 ? -38.888 11.339 31.314 1.00 89.50 89 ASP A C 1
ATOM 728 O O . ASP A 1 89 ? -37.866 11.065 31.954 1.00 89.50 89 ASP A O 1
ATOM 732 N N . LEU A 1 90 ? -40.000 10.611 31.459 1.00 90.75 90 LEU A N 1
ATOM 733 C CA . LEU A 1 90 ? -40.109 9.514 32.418 1.00 90.75 90 LEU A CA 1
ATOM 734 C C . LEU A 1 90 ? -39.686 8.162 31.835 1.00 90.75 90 LEU A C 1
ATOM 736 O O . LEU A 1 90 ? -39.078 7.373 32.561 1.00 90.75 90 LEU A O 1
ATOM 740 N N . PHE A 1 91 ? -39.979 7.876 30.572 1.00 90.31 91 PHE A N 1
ATOM 741 C CA . PHE A 1 91 ? -39.810 6.548 29.969 1.00 90.31 91 PHE A CA 1
ATOM 742 C C . PHE A 1 91 ? -38.793 6.517 28.828 1.00 90.31 91 PHE A C 1
ATOM 744 O O . PHE A 1 91 ? -38.592 5.462 28.234 1.00 90.31 91 PHE A O 1
ATOM 751 N N . GLY A 1 92 ? -38.090 7.624 28.589 1.00 87.69 92 GLY A N 1
ATOM 752 C CA . GLY A 1 92 ? -37.020 7.712 27.607 1.00 87.69 92 GLY A CA 1
ATOM 753 C C . GLY A 1 92 ? -37.510 8.197 26.248 1.00 87.69 92 GLY A C 1
ATOM 754 O O . GLY A 1 92 ? -38.706 8.275 25.976 1.00 87.69 92 GLY A O 1
ATOM 755 N N . ARG A 1 93 ? -36.550 8.530 25.380 1.00 86.56 93 ARG A N 1
ATOM 756 C CA . ARG A 1 93 ? -36.847 9.046 24.041 1.00 86.56 93 ARG A CA 1
ATOM 757 C C . ARG A 1 93 ? -37.532 7.973 23.185 1.00 86.56 93 ARG A C 1
ATOM 759 O O . ARG A 1 93 ? -37.085 6.823 23.216 1.00 86.56 93 ARG A O 1
ATOM 766 N N . PRO A 1 94 ? -38.560 8.338 22.404 1.00 88.56 94 PRO A N 1
ATOM 767 C CA . PRO A 1 94 ? -39.239 7.402 21.526 1.00 88.56 94 PRO A CA 1
ATOM 768 C C . PRO A 1 94 ? -38.339 6.976 20.365 1.00 88.56 94 PRO A C 1
ATOM 770 O O . PRO A 1 94 ? -37.562 7.769 19.829 1.00 88.56 94 PRO A O 1
ATOM 773 N N . PHE A 1 95 ? -38.481 5.723 19.953 1.00 87.06 95 PHE A N 1
ATOM 774 C CA . PHE A 1 95 ? -37.918 5.176 18.725 1.00 87.06 95 PHE A CA 1
ATOM 775 C C . PHE A 1 95 ? -38.960 4.292 18.033 1.00 87.06 95 PHE A C 1
ATOM 777 O O . PHE A 1 95 ? -39.927 3.851 18.657 1.00 87.06 95 PHE A O 1
ATOM 784 N N . ARG A 1 96 ? -38.790 4.063 16.728 1.00 85.56 96 ARG A N 1
ATOM 785 C CA . ARG A 1 96 ? -39.658 3.160 15.964 1.00 85.56 96 ARG A CA 1
ATOM 786 C C . ARG A 1 96 ? -39.060 1.761 15.965 1.00 85.56 96 ARG A C 1
ATOM 788 O O . ARG A 1 96 ? -37.873 1.615 15.689 1.00 85.56 96 ARG A O 1
ATOM 795 N N . ASN A 1 97 ? -39.866 0.756 16.290 1.00 79.56 97 ASN A N 1
ATOM 796 C CA . ASN A 1 97 ? -39.455 -0.644 16.178 1.00 79.56 97 ASN A CA 1
ATOM 797 C C . ASN A 1 97 ? -39.676 -1.181 14.751 1.00 79.56 97 ASN A C 1
ATOM 799 O O . ASN A 1 97 ? -40.220 -0.498 13.883 1.00 79.56 97 ASN A O 1
ATOM 803 N N . ASN A 1 98 ? -39.324 -2.447 14.522 1.00 79.31 98 ASN A N 1
ATOM 804 C CA . ASN A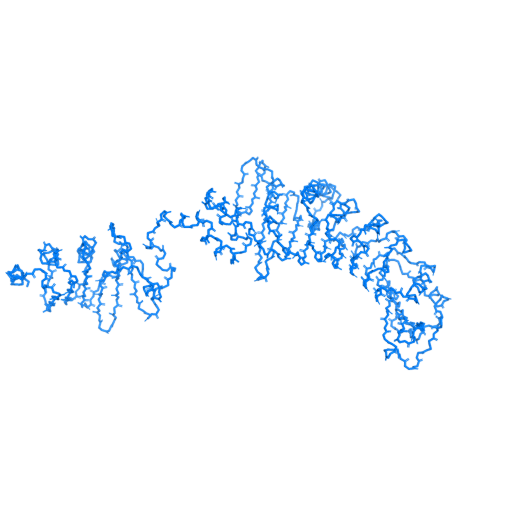 1 98 ? -39.496 -3.108 13.221 1.00 79.31 98 ASN A CA 1
ATOM 805 C C . ASN A 1 98 ? -40.964 -3.315 12.800 1.00 79.31 98 ASN A C 1
ATOM 807 O O . ASN A 1 98 ? -41.228 -3.763 11.686 1.00 79.31 98 ASN A O 1
ATOM 811 N N . ARG A 1 99 ? -41.921 -3.005 13.681 1.00 77.56 99 ARG A N 1
ATOM 812 C CA . ARG A 1 99 ? -43.366 -3.040 13.421 1.00 77.56 99 ARG A CA 1
ATOM 813 C C . ARG A 1 99 ? -43.959 -1.640 13.208 1.00 77.56 99 ARG A C 1
ATOM 815 O O . ARG A 1 99 ? -45.175 -1.513 13.154 1.00 77.56 99 ARG A O 1
ATOM 822 N N . ASP A 1 100 ? -43.110 -0.617 13.079 1.00 77.75 100 ASP A N 1
ATOM 823 C CA . ASP A 1 100 ? -43.479 0.804 12.969 1.00 77.75 100 ASP A CA 1
ATOM 824 C C . ASP A 1 100 ? -44.247 1.350 14.193 1.00 77.75 100 ASP A C 1
ATOM 826 O O . ASP A 1 100 ? -44.927 2.374 14.128 1.00 77.75 100 ASP A O 1
ATOM 830 N N . GLU A 1 101 ? -44.116 0.687 15.345 1.00 82.25 101 GLU A N 1
ATOM 831 C CA . GLU A 1 101 ? -44.701 1.129 16.610 1.00 82.25 101 GLU A CA 1
ATOM 832 C C . GLU A 1 101 ? -43.772 2.142 17.289 1.00 82.25 101 GLU A C 1
ATOM 834 O O . GLU A 1 101 ? -42.547 1.984 17.298 1.00 82.25 101 GLU A O 1
ATOM 839 N N . THR A 1 102 ? -44.356 3.170 17.912 1.00 86.19 102 THR A N 1
ATOM 840 C CA . THR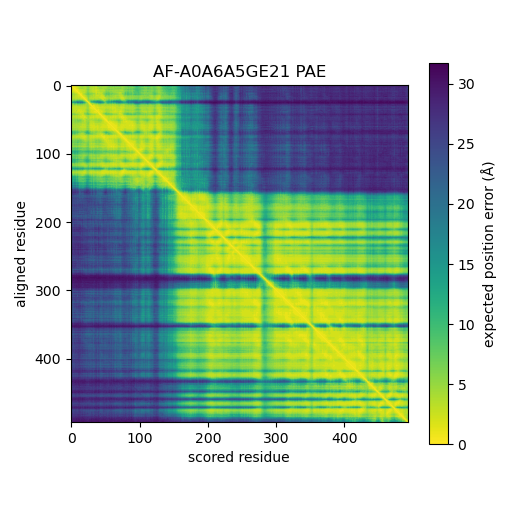 A 1 102 ? -43.597 4.115 18.741 1.00 86.19 102 THR A CA 1
ATOM 841 C C . THR A 1 102 ? -43.360 3.501 20.115 1.00 86.19 102 THR A C 1
ATOM 843 O O . THR A 1 102 ? -44.290 3.355 20.915 1.00 86.19 102 THR A O 1
ATOM 846 N N . VAL A 1 103 ? -42.102 3.166 20.393 1.00 88.69 103 VAL A N 1
ATOM 847 C CA . VAL A 1 103 ? -41.679 2.491 21.620 1.00 88.69 103 VAL A CA 1
ATOM 848 C C . VAL A 1 103 ? -40.726 3.379 22.404 1.00 88.69 103 VAL A C 1
ATOM 850 O O . VAL A 1 103 ? -39.890 4.087 21.846 1.00 88.69 103 VAL A O 1
ATOM 853 N N . ARG A 1 104 ? -40.844 3.336 23.728 1.00 90.44 104 ARG A N 1
ATOM 854 C CA . ARG A 1 104 ? -39.846 3.859 24.660 1.00 90.44 104 ARG A CA 1
ATOM 855 C C . ARG A 1 104 ? -39.396 2.722 25.556 1.00 90.44 104 ARG A C 1
ATOM 857 O O . ARG A 1 104 ? -40.182 1.826 25.863 1.00 90.44 104 ARG A O 1
ATOM 864 N N . ALA A 1 105 ? -38.143 2.752 25.977 1.00 88.94 105 ALA A N 1
ATOM 865 C CA . ALA A 1 105 ? -37.620 1.732 26.862 1.00 88.94 105 ALA A CA 1
ATOM 866 C C . ALA A 1 105 ? -36.673 2.350 27.893 1.00 88.94 105 ALA A C 1
ATOM 868 O O . ALA A 1 105 ? -35.769 3.119 27.560 1.00 88.94 105 ALA A O 1
ATOM 869 N N . VAL A 1 106 ? -36.880 1.996 29.161 1.00 88.38 106 VAL A N 1
ATOM 870 C CA . VAL A 1 106 ? -36.047 2.438 30.285 1.00 88.38 106 VAL A CA 1
ATOM 871 C C . VAL A 1 106 ? -35.678 1.250 31.150 1.00 88.38 106 VAL A C 1
ATOM 873 O O . VAL A 1 106 ? -36.481 0.363 31.423 1.00 88.38 106 VAL A O 1
ATOM 876 N N . ARG A 1 107 ? -34.431 1.241 31.612 1.00 85.19 107 ARG A N 1
ATOM 877 C CA . ARG A 1 107 ? -33.913 0.195 32.486 1.00 85.19 107 ARG A CA 1
ATOM 878 C C . ARG A 1 107 ? -34.648 0.183 33.826 1.00 85.19 107 ARG A C 1
ATOM 880 O O . ARG A 1 107 ? -34.893 1.239 34.409 1.00 85.19 107 ARG A O 1
ATOM 887 N N . ILE A 1 108 ? -34.883 -1.015 34.356 1.00 84.56 108 ILE A N 1
ATOM 888 C CA . ILE A 1 108 ? -35.320 -1.189 35.740 1.00 84.56 108 ILE A CA 1
ATOM 889 C C . ILE A 1 108 ? -34.070 -1.389 36.616 1.00 84.56 108 ILE A C 1
ATOM 891 O O . ILE A 1 108 ? -33.282 -2.303 36.354 1.00 84.56 108 ILE A O 1
ATOM 895 N N . PRO A 1 109 ? -33.820 -0.512 37.605 1.00 78.12 109 PRO A N 1
ATOM 896 C CA . PRO A 1 109 ? -32.750 -0.686 38.582 1.00 78.12 109 PRO A CA 1
ATOM 897 C C . PRO A 1 109 ? -32.822 -2.052 39.273 1.00 78.12 109 PRO A C 1
ATOM 899 O O . PRO A 1 109 ? -33.905 -2.597 39.461 1.00 78.12 109 PRO A O 1
ATOM 902 N N . ASP A 1 110 ? -31.663 -2.600 39.640 1.00 76.88 110 ASP A N 1
ATOM 903 C CA . ASP A 1 110 ? -31.512 -3.823 40.450 1.00 76.88 110 ASP A CA 1
ATOM 904 C C . ASP A 1 110 ? -32.069 -5.133 39.856 1.00 76.88 110 ASP A C 1
ATOM 906 O O . ASP A 1 110 ? -31.865 -6.204 40.425 1.00 76.88 110 ASP A O 1
ATOM 910 N N . ILE A 1 111 ? -32.686 -5.088 38.672 1.00 76.88 111 ILE A N 1
ATOM 911 C CA . ILE A 1 111 ? -33.114 -6.267 37.917 1.00 76.88 111 ILE A CA 1
ATOM 912 C C . ILE A 1 111 ? -32.150 -6.493 36.753 1.00 76.88 111 ILE A C 1
ATOM 914 O O . ILE A 1 111 ? -32.082 -5.709 35.802 1.00 76.88 111 ILE A O 1
ATOM 918 N N . GLU A 1 112 ? -31.396 -7.590 36.812 1.00 75.19 112 GLU A N 1
ATOM 919 C CA . GLU A 1 112 ? -30.483 -7.966 35.735 1.00 75.19 112 GLU A CA 1
ATOM 920 C C . GLU A 1 112 ? -31.271 -8.231 34.445 1.00 75.19 112 GLU A C 1
ATOM 922 O O . GLU A 1 112 ? -32.239 -8.995 34.429 1.00 75.19 112 GLU A O 1
ATOM 927 N N . HIS A 1 113 ? -30.869 -7.556 33.366 1.00 76.69 113 HIS A N 1
ATOM 928 C CA . HIS A 1 113 ? -31.510 -7.629 32.052 1.00 76.69 113 HIS A CA 1
ATOM 929 C C . HIS A 1 113 ? -33.009 -7.255 32.019 1.00 76.69 113 HIS A C 1
ATOM 931 O O . HIS A 1 113 ? -33.677 -7.570 31.038 1.00 76.69 113 HIS A O 1
ATOM 937 N N . GLY A 1 114 ? -33.540 -6.581 33.046 1.00 83.44 114 GLY A N 1
ATOM 938 C CA . GLY A 1 114 ? -34.924 -6.101 33.080 1.00 83.44 114 GLY A CA 1
ATOM 939 C C . GLY A 1 114 ? -35.068 -4.670 32.560 1.00 83.44 114 GLY A C 1
ATOM 940 O O . GLY A 1 114 ? -34.290 -3.779 32.920 1.00 83.44 114 GLY A O 1
ATOM 941 N N . PHE A 1 115 ? -36.089 -4.428 31.744 1.00 87.88 115 PHE A N 1
ATOM 942 C CA . PHE A 1 115 ? -36.452 -3.091 31.287 1.00 87.88 115 PHE A CA 1
ATOM 943 C C . PHE A 1 115 ? -37.971 -2.918 31.236 1.00 87.88 115 PHE A C 1
ATOM 945 O O . PHE A 1 115 ? -38.735 -3.884 31.197 1.00 87.88 115 PHE A O 1
ATOM 952 N N . LEU A 1 116 ? -38.396 -1.661 31.279 1.00 89.56 116 LEU A N 1
ATOM 953 C CA . LEU A 1 116 ? -39.776 -1.258 31.110 1.00 89.56 116 LEU A CA 1
ATOM 954 C C . LEU A 1 116 ? -39.966 -0.741 29.689 1.00 89.56 116 LEU A C 1
ATOM 956 O O . LEU A 1 116 ? -39.324 0.232 29.293 1.00 89.56 116 LEU A O 1
ATOM 960 N N . GLU A 1 117 ? -40.842 -1.406 28.954 1.00 90.56 117 GLU A N 1
ATOM 961 C CA . GLU A 1 117 ? -41.294 -1.033 27.624 1.00 90.56 117 GLU A CA 1
ATOM 962 C C . GLU A 1 117 ? -42.557 -0.179 27.733 1.00 90.56 117 GLU A C 1
ATOM 964 O O . GLU A 1 117 ? -43.495 -0.538 28.445 1.00 90.56 117 GLU A O 1
ATOM 969 N N . THR A 1 118 ? -42.594 0.929 27.000 1.00 92.44 118 THR A N 1
ATOM 970 C CA . THR A 1 118 ? -43.777 1.776 26.868 1.00 92.44 118 THR A CA 1
ATOM 971 C C . THR A 1 118 ? -44.160 1.867 25.398 1.00 92.44 118 THR A C 1
ATOM 973 O O . THR A 1 118 ? -43.401 2.412 24.595 1.00 92.44 118 THR A O 1
ATOM 976 N N . LYS A 1 119 ? -45.341 1.354 25.049 1.00 90.12 119 LYS A N 1
ATOM 977 C CA . LYS A 1 119 ? -45.895 1.355 23.688 1.00 90.12 119 LYS A CA 1
ATOM 978 C C . LYS A 1 119 ? -47.129 2.233 23.616 1.00 90.12 119 LYS A C 1
ATOM 980 O O . LYS A 1 119 ? -48.004 2.116 24.471 1.00 90.12 119 LYS A O 1
ATOM 985 N N . ILE A 1 120 ? -47.209 3.061 22.581 1.00 85.88 120 ILE A N 1
ATOM 986 C CA . ILE A 1 120 ? -48.425 3.800 22.240 1.00 85.88 120 ILE A CA 1
ATOM 987 C C . ILE A 1 120 ? -49.035 3.170 20.989 1.00 85.88 120 ILE A C 1
ATOM 989 O O . ILE A 1 120 ? -48.368 3.065 19.960 1.00 85.88 120 ILE A O 1
ATOM 993 N N . SER A 1 121 ? -50.293 2.750 21.098 1.00 81.06 121 SER A N 1
ATOM 994 C CA . SER A 1 121 ? -51.143 2.362 19.974 1.00 81.06 121 SER A CA 1
ATOM 995 C C . SER A 1 121 ? -52.171 3.463 19.746 1.00 81.06 121 SER A C 1
ATOM 997 O O . SER A 1 121 ? -52.799 3.890 20.708 1.00 81.06 121 SER A O 1
ATOM 999 N N . ASN A 1 122 ? -52.355 3.891 18.495 1.00 73.06 122 ASN A N 1
ATOM 1000 C CA . ASN A 1 122 ? -53.275 4.980 18.128 1.00 73.06 122 ASN A CA 1
ATOM 1001 C C . ASN A 1 122 ? -54.631 4.466 17.599 1.00 73.06 122 ASN A C 1
ATOM 1003 O O . ASN A 1 122 ? -55.397 5.202 16.980 1.00 73.06 122 ASN A O 1
ATOM 1007 N N . SER A 1 123 ? -54.903 3.160 17.701 1.00 71.44 123 SER A N 1
ATOM 1008 C CA . SER A 1 123 ? -56.137 2.539 17.189 1.00 71.44 123 SER A CA 1
ATOM 1009 C C . SER A 1 123 ? -56.415 1.191 17.874 1.00 71.44 123 SER A C 1
ATOM 1011 O O . SER A 1 123 ? -56.062 0.145 17.323 1.00 71.44 123 SER A O 1
ATOM 1013 N N . PRO A 1 124 ? -57.063 1.167 19.058 1.00 74.50 124 PRO A N 1
ATOM 1014 C CA . PRO A 1 124 ? -57.511 2.310 19.871 1.00 74.50 124 PRO A CA 1
ATOM 1015 C C . PRO A 1 124 ? -56.358 3.005 20.616 1.00 74.50 124 PRO A C 1
ATOM 1017 O O . PRO A 1 124 ? -55.312 2.382 20.799 1.00 74.50 124 PRO A O 1
ATOM 1020 N N . ASP A 1 125 ? -56.581 4.249 21.067 1.00 84.50 125 ASP A N 1
ATOM 1021 C CA . ASP A 1 125 ? -55.634 5.040 21.872 1.00 84.50 125 ASP A CA 1
ATOM 1022 C C . ASP A 1 125 ? -55.356 4.359 23.218 1.00 84.50 125 ASP A C 1
ATOM 1024 O O . ASP A 1 125 ? -56.130 4.433 24.180 1.00 84.50 125 ASP A O 1
ATOM 1028 N N . VAL A 1 126 ? -54.257 3.606 23.250 1.00 89.31 126 VAL A N 1
ATOM 1029 C CA . VAL A 1 126 ? -53.832 2.803 24.395 1.00 89.31 126 VAL A CA 1
ATOM 1030 C C . VAL A 1 126 ? -52.347 2.969 24.607 1.00 89.31 126 VAL A C 1
ATOM 1032 O O . VAL A 1 126 ? -51.539 2.714 23.712 1.00 89.31 126 VAL A O 1
ATOM 1035 N N . ILE A 1 127 ? -51.983 3.293 25.843 1.00 90.94 127 ILE A N 1
ATOM 1036 C CA . ILE A 1 127 ? -50.603 3.228 26.292 1.00 90.94 127 ILE A CA 1
ATOM 1037 C C . ILE A 1 127 ? -50.405 1.974 27.129 1.00 90.94 127 ILE A C 1
ATOM 1039 O O . ILE A 1 127 ? -51.133 1.714 28.087 1.00 90.94 127 ILE A O 1
ATOM 1043 N N . SER A 1 128 ? -49.414 1.183 26.740 1.00 92.44 128 SER A N 1
ATOM 1044 C CA . SER A 1 128 ? -49.051 -0.060 27.406 1.00 92.44 128 SER A CA 1
ATOM 1045 C C . SER A 1 128 ? -47.690 0.091 28.059 1.00 92.44 128 SER A C 1
ATOM 1047 O O . SER A 1 128 ? -46.733 0.484 27.399 1.00 92.44 128 SER A O 1
ATOM 1049 N N . PHE A 1 129 ? -47.605 -0.249 29.339 1.00 93.50 129 PHE A N 1
ATOM 1050 C CA . PHE A 1 129 ? -46.376 -0.322 30.115 1.00 93.50 129 PHE A CA 1
ATOM 1051 C C . PHE A 1 129 ? -46.119 -1.784 30.451 1.00 93.50 129 PHE A C 1
ATOM 1053 O O . PHE A 1 129 ? -46.860 -2.380 31.233 1.00 93.50 129 PHE A O 1
ATOM 1060 N N . ILE A 1 130 ? -45.097 -2.366 29.837 1.00 90.19 130 ILE A N 1
ATOM 1061 C CA . ILE A 1 130 ? -44.850 -3.804 29.846 1.00 90.19 130 ILE A CA 1
ATOM 1062 C C . ILE A 1 130 ? -43.461 -4.049 30.414 1.00 90.19 130 ILE A C 1
ATOM 1064 O O . ILE A 1 130 ? -42.453 -3.544 29.923 1.00 90.19 130 ILE A O 1
ATOM 1068 N N . TRP A 1 131 ? -43.400 -4.844 31.472 1.00 89.06 131 TRP A N 1
ATOM 1069 C CA . TRP A 1 131 ? -42.133 -5.329 31.991 1.00 89.06 131 TRP A CA 1
ATOM 1070 C C . TRP A 1 131 ? -41.585 -6.433 31.080 1.00 89.06 131 TRP A C 1
ATOM 1072 O O . TRP A 1 131 ? -42.264 -7.437 30.860 1.00 89.06 131 TRP A O 1
ATOM 1082 N N . ARG A 1 132 ? -40.350 -6.296 30.585 1.00 85.69 132 ARG A N 1
ATOM 1083 C CA . ARG A 1 132 ? -39.691 -7.316 29.750 1.00 85.69 132 ARG A CA 1
ATOM 1084 C C . ARG A 1 132 ? -38.266 -7.601 30.212 1.00 85.69 132 ARG A C 1
ATOM 1086 O O . ARG A 1 132 ? -37.627 -6.795 30.892 1.00 85.69 132 ARG A O 1
ATOM 1093 N N . LYS A 1 133 ? -37.760 -8.770 29.814 1.00 84.44 133 LYS A N 1
ATOM 1094 C CA . LYS A 1 133 ? -36.334 -9.105 29.883 1.00 84.44 133 LYS A CA 1
ATOM 1095 C C . LYS A 1 133 ? -35.712 -9.018 28.499 1.00 84.44 133 LYS A C 1
ATOM 1097 O O . LYS A 1 133 ? -36.381 -9.296 27.512 1.00 84.44 133 LYS A O 1
ATOM 1102 N N . PHE A 1 134 ? -34.435 -8.657 28.437 1.00 77.69 134 PHE A N 1
ATOM 1103 C CA . PHE A 1 134 ? -33.674 -8.763 27.196 1.00 77.69 134 PHE A CA 1
ATOM 1104 C C . PHE A 1 134 ? -33.528 -10.230 26.780 1.00 77.69 134 PHE A C 1
ATOM 1106 O O . PHE A 1 134 ? -33.034 -11.053 27.551 1.00 77.69 134 PHE A O 1
ATOM 1113 N N . ASP A 1 135 ? -33.905 -10.518 25.540 1.00 79.69 135 ASP A N 1
ATOM 1114 C CA . ASP A 1 135 ? -33.673 -11.779 24.845 1.00 79.69 135 ASP A CA 1
ATOM 1115 C C . ASP A 1 135 ? -33.412 -11.511 23.347 1.00 79.69 135 ASP A C 1
ATOM 1117 O O . ASP A 1 135 ? -33.386 -10.362 22.891 1.00 79.69 135 ASP A O 1
ATOM 1121 N N . ASN A 1 136 ? -33.171 -12.573 22.575 1.00 75.31 136 ASN A N 1
ATOM 1122 C CA . ASN A 1 136 ? -32.889 -12.452 21.143 1.00 75.31 136 ASN A CA 1
ATOM 1123 C C . ASN A 1 136 ? -34.099 -11.957 20.336 1.00 75.31 136 ASN A C 1
ATOM 1125 O O . ASN A 1 136 ? -33.910 -11.326 19.297 1.00 75.31 136 ASN A O 1
ATOM 1129 N N . GLU A 1 137 ? -35.324 -12.217 20.797 1.00 81.50 137 GLU A N 1
ATOM 1130 C CA . GLU A 1 137 ? -36.540 -11.761 20.120 1.00 81.50 137 GLU A CA 1
ATOM 1131 C C . GLU A 1 137 ? -36.694 -10.245 20.268 1.00 81.50 137 GLU A C 1
ATOM 1133 O O . GLU A 1 137 ? -36.929 -9.552 19.282 1.00 81.50 137 GLU A O 1
ATOM 1138 N N . VAL A 1 138 ? -36.455 -9.716 21.470 1.00 81.50 138 VAL A N 1
ATOM 1139 C CA . VAL A 1 138 ? -36.421 -8.278 21.775 1.00 81.50 138 VAL A CA 1
ATOM 1140 C C . VAL A 1 138 ? -35.360 -7.563 20.938 1.00 81.50 138 VAL A C 1
ATOM 1142 O O . VAL A 1 138 ? -35.620 -6.487 20.400 1.00 81.50 138 VAL A O 1
ATOM 1145 N N . ILE A 1 139 ? -34.174 -8.159 20.778 1.00 76.56 139 ILE A N 1
ATOM 1146 C CA . ILE A 1 139 ? -33.122 -7.603 19.913 1.00 76.56 139 ILE A CA 1
ATOM 1147 C C . ILE A 1 139 ? -33.580 -7.562 18.451 1.00 76.56 139 ILE A C 1
ATOM 1149 O O . ILE A 1 139 ? -33.381 -6.552 17.776 1.00 76.56 139 ILE A O 1
ATOM 1153 N N . GLY A 1 140 ? -34.220 -8.631 17.975 1.00 76.88 140 GLY A N 1
ATOM 1154 C CA . GLY A 1 140 ? -34.793 -8.687 16.633 1.00 76.88 140 GLY A CA 1
ATOM 1155 C C . GLY A 1 140 ? -35.973 -7.731 16.419 1.00 76.88 140 GLY A C 1
ATOM 1156 O O . GLY A 1 140 ? -36.199 -7.308 15.292 1.00 76.88 140 GLY A O 1
ATOM 1157 N N . GLU A 1 141 ? -36.717 -7.369 17.466 1.00 81.12 141 GLU A N 1
ATOM 1158 C CA . GLU A 1 141 ? -37.851 -6.434 17.396 1.00 81.12 141 GLU A CA 1
ATOM 1159 C C . GLU A 1 141 ? -37.388 -4.968 17.338 1.00 81.12 141 GLU A C 1
ATOM 1161 O O . GLU A 1 141 ? -37.981 -4.169 16.609 1.00 81.12 141 GLU A O 1
ATOM 1166 N N . TYR A 1 142 ? -36.332 -4.620 18.083 1.00 79.81 142 TYR A N 1
ATOM 1167 C CA . TYR A 1 142 ? -35.929 -3.226 18.317 1.00 79.81 142 TYR A CA 1
ATOM 1168 C C . TYR A 1 142 ? -34.628 -2.783 17.660 1.00 79.81 142 TYR A C 1
ATOM 1170 O O . TYR A 1 142 ? -34.406 -1.582 17.580 1.00 79.81 142 TYR A O 1
ATOM 1178 N N . GLY A 1 143 ? -33.765 -3.701 17.224 1.00 72.44 143 GLY A N 1
ATOM 1179 C CA . GLY A 1 143 ? -32.419 -3.349 16.766 1.00 72.44 143 GLY A CA 1
ATOM 1180 C C . GLY A 1 143 ? -31.453 -3.072 17.927 1.00 72.44 143 GLY A C 1
ATOM 1181 O O . GLY A 1 143 ? -31.810 -2.546 18.986 1.00 72.44 143 GLY A O 1
ATOM 1182 N N . LEU A 1 144 ? -30.188 -3.458 17.748 1.00 70.75 144 LEU A N 1
ATOM 1183 C CA . LEU A 1 144 ? -29.153 -3.356 18.787 1.00 70.75 144 LEU A CA 1
ATOM 1184 C C . LEU A 1 144 ? -28.832 -1.903 19.153 1.00 70.75 144 LEU A C 1
ATOM 1186 O O . LEU A 1 144 ? -28.523 -1.609 20.305 1.00 70.75 144 LEU A O 1
ATOM 1190 N N . GLU A 1 145 ? -28.918 -0.995 18.189 1.00 73.06 145 GLU A N 1
ATOM 1191 C CA . GLU A 1 145 ? -28.626 0.429 18.312 1.00 73.06 145 GLU A CA 1
ATOM 1192 C C . GLU A 1 145 ? -29.540 1.140 19.318 1.00 73.06 145 GLU A C 1
ATOM 1194 O O . GLU A 1 145 ? -29.063 1.961 20.106 1.00 73.06 145 GLU A O 1
ATOM 1199 N N . HIS A 1 146 ? -30.825 0.781 19.353 1.00 73.62 146 HIS A N 1
ATOM 1200 C CA . HIS A 1 146 ? -31.805 1.355 20.273 1.00 73.62 146 HIS A CA 1
ATOM 1201 C C . HIS A 1 146 ? -31.673 0.761 21.680 1.00 73.62 146 HIS A C 1
ATOM 1203 O O . HIS A 1 146 ? -31.796 1.467 22.683 1.00 73.62 146 HIS A O 1
ATOM 1209 N N . LEU A 1 147 ? -31.332 -0.527 21.767 1.00 70.12 147 LEU A N 1
ATOM 1210 C CA . LEU A 1 147 ? -31.171 -1.232 23.037 1.00 70.12 147 LEU A CA 1
ATOM 1211 C C . LEU A 1 147 ? -29.824 -0.956 23.717 1.00 70.12 147 LEU A C 1
ATOM 1213 O O . LEU A 1 147 ? -29.739 -1.016 24.945 1.00 70.12 147 LEU A O 1
ATOM 1217 N N . ALA A 1 148 ? -28.781 -0.593 22.964 1.00 67.94 148 ALA A N 1
ATOM 1218 C CA . ALA A 1 148 ? -27.437 -0.331 23.487 1.00 67.94 148 ALA A CA 1
ATOM 1219 C C . ALA A 1 148 ? -27.393 0.755 24.578 1.00 67.94 148 ALA A C 1
ATOM 1221 O O . ALA A 1 148 ? -26.531 0.707 25.456 1.00 67.94 148 ALA A O 1
ATOM 1222 N N . ALA A 1 149 ? -28.325 1.713 24.559 1.00 66.31 149 ALA A N 1
ATOM 1223 C CA . ALA A 1 149 ? -28.435 2.754 25.583 1.00 66.31 149 ALA A CA 1
ATOM 1224 C C . ALA A 1 149 ? -28.970 2.236 26.937 1.00 66.31 149 ALA A C 1
ATOM 1226 O O . ALA A 1 149 ? -28.793 2.894 27.963 1.00 66.31 149 ALA A O 1
ATOM 1227 N N . ILE A 1 150 ? -29.625 1.072 26.940 1.00 68.00 150 ILE A N 1
ATOM 1228 C CA . ILE A 1 150 ? -30.409 0.537 28.064 1.00 68.00 150 ILE A CA 1
ATOM 1229 C C . ILE A 1 150 ? -29.787 -0.759 28.603 1.00 68.00 150 ILE A C 1
ATOM 1231 O O . ILE A 1 150 ? -29.909 -1.058 29.795 1.00 68.00 150 ILE A O 1
ATOM 1235 N N . ILE A 1 151 ? -29.084 -1.510 27.747 1.00 65.12 151 ILE A N 1
ATOM 1236 C CA . ILE A 1 151 ? -28.312 -2.690 28.138 1.00 65.12 151 ILE A CA 1
ATOM 1237 C C . ILE A 1 151 ? -27.308 -2.280 29.231 1.00 65.12 151 ILE A C 1
ATOM 1239 O O . ILE A 1 151 ? -26.536 -1.334 29.039 1.00 65.12 151 ILE A O 1
ATOM 1243 N N . PRO A 1 152 ? -27.282 -2.968 30.391 1.00 57.09 152 PRO A N 1
ATOM 1244 C CA . PRO A 1 152 ? -26.285 -2.696 31.414 1.00 57.09 152 PRO A CA 1
ATOM 1245 C C . PRO A 1 152 ? -24.893 -2.832 30.797 1.00 57.09 152 PRO A C 1
ATOM 1247 O O . PRO A 1 152 ? -24.580 -3.870 30.212 1.00 57.09 152 PRO A O 1
ATOM 1250 N N . ARG A 1 153 ? -24.034 -1.816 30.956 1.00 54.50 153 ARG A N 1
ATOM 1251 C CA . ARG A 1 153 ? -22.595 -1.986 30.723 1.00 54.50 153 ARG A CA 1
ATOM 1252 C C . ARG A 1 153 ? -22.085 -3.006 31.735 1.00 54.50 153 ARG A C 1
ATOM 1254 O O . ARG A 1 153 ? -21.717 -2.653 32.849 1.00 54.50 153 ARG A O 1
ATOM 1261 N N . SER A 1 154 ? -22.146 -4.279 31.374 1.00 55.75 154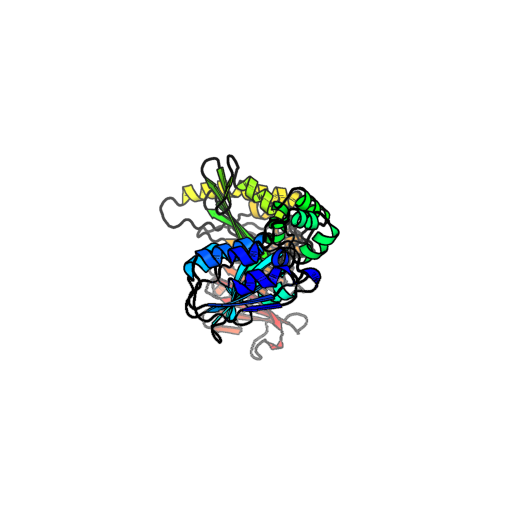 SER A N 1
ATOM 1262 C CA . SER A 1 154 ? -21.603 -5.348 32.190 1.00 55.75 154 SER A CA 1
ATOM 1263 C C . SER A 1 154 ? -20.090 -5.330 32.033 1.00 55.75 154 SER A C 1
ATOM 1265 O O . SER A 1 154 ? -19.577 -5.520 30.928 1.00 55.75 154 SER A O 1
ATOM 1267 N N . GLU A 1 155 ? -19.366 -5.138 33.136 1.00 54.44 155 GLU A N 1
ATOM 1268 C CA . GLU A 1 155 ? -17.905 -5.296 33.180 1.00 54.44 155 GLU A CA 1
ATOM 1269 C C . GLU A 1 155 ? -17.471 -6.686 32.671 1.00 54.44 155 GLU A C 1
ATOM 1271 O O . GLU A 1 155 ? -16.369 -6.846 32.146 1.00 54.44 155 GLU A O 1
ATOM 1276 N N . ARG A 1 156 ? -18.371 -7.684 32.717 1.00 62.09 156 ARG A N 1
ATOM 1277 C CA . ARG A 1 156 ? -18.119 -9.045 32.226 1.00 62.09 156 ARG A CA 1
ATOM 1278 C C . ARG A 1 156 ? -17.964 -9.135 30.704 1.00 62.09 156 ARG A C 1
ATOM 1280 O O . ARG A 1 156 ? -17.331 -10.081 30.244 1.00 62.09 156 ARG A O 1
ATOM 1287 N N . ILE A 1 157 ? -18.463 -8.185 29.906 1.00 65.75 157 ILE A N 1
ATOM 1288 C CA . ILE A 1 157 ? -18.330 -8.262 28.435 1.00 65.75 157 ILE A CA 1
ATOM 1289 C C . ILE A 1 157 ? -16.858 -8.189 28.016 1.00 65.75 157 ILE A C 1
ATOM 1291 O O . ILE A 1 157 ? -16.425 -8.945 27.149 1.00 65.75 157 ILE A O 1
ATOM 1295 N N . LEU A 1 158 ? -16.061 -7.337 28.670 1.00 69.50 158 LEU A N 1
ATOM 1296 C CA . LEU A 1 158 ? -14.627 -7.266 28.390 1.00 69.50 158 LEU A CA 1
ATOM 1297 C C . LEU A 1 158 ? -13.923 -8.569 28.784 1.00 69.50 158 LEU A C 1
ATOM 1299 O O . LEU A 1 158 ? -13.107 -9.053 28.005 1.00 69.50 158 LEU A O 1
ATOM 1303 N N . SER A 1 159 ? -14.311 -9.193 29.906 1.00 77.69 159 SER A N 1
ATOM 1304 C CA . SER A 1 159 ? -13.750 -10.487 30.327 1.00 77.69 159 SER A CA 1
ATOM 1305 C C . SER A 1 159 ? -13.989 -11.622 29.322 1.00 77.69 159 SER A C 1
ATOM 1307 O O . SER A 1 159 ? -13.160 -12.521 29.215 1.00 77.69 159 SER A O 1
ATOM 1309 N N . ALA A 1 160 ? -15.057 -11.565 28.515 1.00 80.56 160 ALA A N 1
ATOM 1310 C CA . ALA A 1 160 ? -15.267 -12.537 27.439 1.00 80.56 160 ALA A CA 1
ATOM 1311 C C . ALA A 1 160 ? -14.169 -12.440 26.364 1.00 80.56 160 ALA A C 1
ATOM 1313 O O . ALA A 1 160 ? -13.671 -13.460 25.891 1.00 80.56 160 ALA A O 1
ATOM 1314 N N . PHE A 1 161 ? -13.731 -11.221 26.034 1.00 83.50 161 PHE A N 1
ATOM 1315 C CA . PHE A 1 161 ? -12.610 -10.977 25.120 1.00 83.50 161 PHE A CA 1
ATOM 1316 C C . PHE A 1 161 ? -11.233 -11.190 25.769 1.00 83.50 161 PHE A C 1
ATOM 1318 O O . PHE A 1 161 ? -10.224 -11.204 25.066 1.00 83.50 161 PHE A O 1
ATOM 1325 N N . GLU A 1 162 ? -11.172 -11.389 27.089 1.00 86.50 162 GLU A N 1
ATOM 1326 C CA . GLU A 1 162 ? -9.967 -11.846 27.794 1.00 86.50 162 GLU A CA 1
ATOM 1327 C C . GLU A 1 162 ? -9.785 -13.371 27.716 1.00 86.50 162 GLU A C 1
ATOM 1329 O O . GLU A 1 162 ? -8.755 -13.888 28.142 1.00 86.50 162 GLU A O 1
ATOM 1334 N N . ASN A 1 163 ? -10.745 -14.105 27.139 1.00 87.81 163 ASN A N 1
ATOM 1335 C CA . ASN A 1 163 ? -10.579 -15.513 26.802 1.00 87.81 163 ASN A CA 1
ATOM 1336 C C . ASN A 1 163 ? -10.006 -15.653 25.375 1.00 87.81 163 ASN A C 1
ATOM 1338 O O . ASN A 1 163 ? -10.695 -15.310 24.408 1.00 87.81 163 ASN A O 1
ATOM 1342 N N . PRO A 1 164 ? -8.794 -16.217 25.198 1.00 86.69 164 PRO A N 1
ATOM 1343 C CA . PRO A 1 164 ? -8.174 -16.352 23.882 1.00 86.69 164 PRO A CA 1
ATOM 1344 C C . PRO A 1 164 ? -8.989 -17.172 22.875 1.00 86.69 164 PRO A C 1
ATOM 1346 O O . PRO A 1 164 ? -8.923 -16.885 21.685 1.00 86.69 164 PRO A O 1
ATOM 1349 N N . LEU A 1 165 ? -9.760 -18.174 23.315 1.00 87.75 165 LEU A N 1
ATOM 1350 C CA . LEU A 1 165 ? -10.565 -19.015 22.419 1.00 87.75 165 LEU A CA 1
ATOM 1351 C C . LEU A 1 165 ? -11.761 -18.247 21.854 1.00 87.75 165 LEU A C 1
ATOM 1353 O O . LEU A 1 165 ? -12.031 -18.318 20.658 1.00 87.75 165 LEU A O 1
ATOM 1357 N N . ILE A 1 166 ? -12.448 -17.482 22.707 1.00 88.44 166 ILE A N 1
ATOM 1358 C CA . ILE A 1 166 ? -13.561 -16.627 22.281 1.00 88.44 166 ILE A CA 1
ATOM 1359 C C . ILE A 1 166 ? -13.027 -15.531 21.363 1.00 88.44 166 ILE A C 1
ATOM 1361 O O . ILE A 1 166 ? -13.541 -15.341 20.262 1.00 88.44 166 ILE A O 1
ATOM 1365 N N . LEU A 1 167 ? -11.959 -14.849 21.789 1.00 88.75 167 LEU A N 1
ATOM 1366 C CA . LEU A 1 167 ? -11.368 -13.776 21.004 1.00 88.75 167 LEU A CA 1
ATOM 1367 C C . LEU A 1 167 ? -10.870 -14.281 19.650 1.00 88.75 167 LEU A C 1
ATOM 1369 O O . LEU A 1 167 ? -11.075 -13.586 18.663 1.00 88.75 167 LEU A O 1
ATOM 1373 N N . LYS A 1 168 ? -10.286 -15.485 19.575 1.00 88.81 168 LYS A N 1
ATOM 1374 C CA . LYS A 1 168 ? -9.843 -16.094 18.313 1.00 88.81 168 LYS A CA 1
ATOM 1375 C C . LYS A 1 168 ? -10.980 -16.181 17.292 1.00 88.81 168 LYS A C 1
ATOM 1377 O O . LYS A 1 168 ? -10.800 -15.748 16.159 1.00 88.81 168 LYS A O 1
ATOM 1382 N N . ASN A 1 169 ? -12.156 -16.649 17.709 1.00 88.06 169 ASN A N 1
ATOM 1383 C CA . ASN A 1 169 ? -13.313 -16.784 16.820 1.00 88.06 169 ASN A CA 1
ATOM 1384 C C . ASN A 1 169 ? -13.864 -15.437 16.329 1.00 88.06 169 ASN A C 1
ATOM 1386 O O . ASN A 1 169 ? -14.528 -15.396 15.303 1.00 88.06 169 ASN A O 1
ATOM 1390 N N . VAL A 1 170 ? -13.612 -14.338 17.044 1.00 87.56 170 VAL A N 1
ATOM 1391 C CA . VAL A 1 170 ? -14.058 -12.995 16.637 1.00 87.56 170 VAL A CA 1
ATOM 1392 C C . VAL A 1 170 ? -12.991 -12.298 15.799 1.00 87.56 170 VAL A C 1
ATOM 1394 O O . VAL A 1 170 ? -13.279 -11.738 14.745 1.00 87.56 170 VAL A O 1
ATOM 1397 N N . ILE A 1 171 ? -11.741 -12.342 16.257 1.00 86.81 171 ILE A N 1
ATOM 1398 C CA . ILE A 1 171 ? -10.632 -11.581 15.685 1.00 86.81 171 ILE A CA 1
ATOM 1399 C C . ILE A 1 171 ? -10.227 -12.080 14.300 1.00 86.81 171 ILE A C 1
ATOM 1401 O O . ILE A 1 171 ? -9.692 -11.308 13.512 1.00 86.81 171 ILE A O 1
ATOM 1405 N N . GLU A 1 172 ? -10.529 -13.341 13.978 1.00 83.25 172 GLU A N 1
ATOM 1406 C CA . GLU A 1 172 ? -10.384 -13.880 12.628 1.00 83.25 172 GLU A CA 1
ATOM 1407 C C . GLU A 1 172 ? -11.263 -13.153 11.605 1.00 83.25 172 GLU A C 1
ATOM 1409 O O . GLU A 1 172 ? -10.985 -13.261 10.422 1.00 83.25 172 GLU A O 1
ATOM 1414 N N . TYR A 1 173 ? -12.276 -12.382 12.003 1.00 84.31 173 TYR A N 1
ATOM 1415 C CA . TYR A 1 173 ? -13.086 -11.576 11.082 1.00 84.31 173 TYR A CA 1
ATOM 1416 C C . TYR A 1 173 ? -12.666 -10.103 11.031 1.00 84.31 173 TYR A C 1
ATOM 1418 O O . TYR A 1 173 ? -13.174 -9.358 10.197 1.00 84.31 173 TYR A O 1
ATOM 1426 N N . LEU A 1 174 ? -11.725 -9.686 11.880 1.00 85.19 174 LEU A N 1
ATOM 1427 C CA . LEU A 1 174 ? -11.335 -8.289 12.043 1.00 85.19 174 LEU A CA 1
ATOM 1428 C C . LEU A 1 174 ? -10.204 -7.885 11.087 1.00 85.19 174 LEU A C 1
ATOM 1430 O O . LEU A 1 174 ? -9.310 -8.674 10.777 1.00 85.19 174 LEU A O 1
ATOM 1434 N N . GLY A 1 175 ? -10.242 -6.633 10.629 1.00 83.62 175 GLY A N 1
ATOM 1435 C CA . GLY A 1 175 ? -9.150 -6.001 9.889 1.00 83.62 175 GLY A CA 1
ATOM 1436 C C . GLY A 1 175 ? -8.119 -5.343 10.809 1.00 83.62 175 GLY A C 1
ATOM 1437 O O . GLY A 1 175 ? -8.298 -5.263 12.027 1.00 83.62 175 GLY A O 1
ATOM 1438 N N . CYS A 1 176 ? -7.038 -4.817 10.224 1.00 87.44 176 CYS A N 1
ATOM 1439 C CA . CYS A 1 176 ? -5.966 -4.132 10.957 1.00 87.44 176 CYS A CA 1
ATOM 1440 C C . CYS A 1 176 ? -6.487 -3.065 11.940 1.00 87.44 176 CYS A C 1
ATOM 1442 O O . CYS A 1 176 ? -6.068 -3.022 13.097 1.00 87.44 176 CYS A O 1
ATOM 1444 N N . SER A 1 177 ? -7.424 -2.218 11.509 1.00 85.06 177 SER A N 1
ATOM 1445 C CA . SER A 1 177 ? -8.016 -1.152 12.329 1.00 85.06 177 SER A CA 1
ATOM 1446 C C . SER A 1 177 ? -8.712 -1.690 13.579 1.00 85.06 177 SER A C 1
ATOM 1448 O O . SER A 1 177 ? -8.477 -1.194 14.685 1.00 85.06 177 SER A O 1
ATOM 1450 N N . ASP A 1 178 ? -9.529 -2.725 13.423 1.00 87.38 178 ASP A N 1
ATOM 1451 C CA . ASP A 1 178 ? -10.290 -3.332 14.509 1.00 87.38 178 ASP A CA 1
ATOM 1452 C C . ASP A 1 178 ? -9.395 -4.114 15.462 1.00 87.38 178 ASP A C 1
ATOM 1454 O O . ASP A 1 178 ? -9.545 -3.995 16.677 1.00 87.38 178 ASP A O 1
ATOM 1458 N N . ILE A 1 179 ? -8.381 -4.810 14.945 1.00 89.44 179 ILE A N 1
ATOM 1459 C CA . ILE A 1 179 ? -7.352 -5.455 15.769 1.00 89.44 179 ILE A CA 1
ATOM 1460 C C . ILE A 1 179 ? -6.660 -4.416 16.666 1.00 89.44 179 ILE A C 1
ATOM 1462 O O . ILE A 1 179 ? -6.491 -4.640 17.869 1.00 89.44 179 ILE A O 1
ATOM 1466 N N . GLN A 1 180 ? -6.305 -3.244 16.127 1.00 87.62 180 GLN A N 1
ATOM 1467 C CA . GLN A 1 180 ? -5.707 -2.172 16.931 1.00 87.62 180 GLN A CA 1
ATOM 1468 C C . GLN A 1 180 ? -6.697 -1.573 17.940 1.00 87.62 180 GLN A C 1
ATOM 1470 O O . GLN A 1 180 ? -6.295 -1.239 19.057 1.00 87.62 180 GLN A O 1
ATOM 1475 N N . ARG A 1 181 ? -7.990 -1.460 17.602 1.00 88.12 181 ARG A N 1
ATOM 1476 C CA . ARG A 1 181 ? -9.037 -1.053 18.559 1.00 88.12 181 ARG A CA 1
ATOM 1477 C C . ARG A 1 181 ? -9.137 -2.053 19.710 1.00 88.12 181 ARG A C 1
ATOM 1479 O O . ARG A 1 181 ? -9.097 -1.629 20.862 1.00 88.12 181 ARG A O 1
ATOM 1486 N N . MET A 1 182 ? -9.137 -3.356 19.421 1.00 87.94 182 MET A N 1
ATOM 1487 C CA . MET A 1 182 ? -9.153 -4.421 20.431 1.00 87.94 182 MET A CA 1
ATOM 1488 C C . MET A 1 182 ? -7.944 -4.336 21.369 1.00 87.94 182 MET A C 1
ATOM 1490 O O . MET A 1 182 ? -8.103 -4.346 22.590 1.00 87.94 182 MET A O 1
ATOM 1494 N N . ARG A 1 183 ? -6.733 -4.135 20.827 1.00 88.06 183 ARG A N 1
ATOM 1495 C CA . ARG A 1 183 ? -5.517 -3.917 21.637 1.00 88.06 183 ARG A CA 1
ATOM 1496 C C . ARG A 1 183 ? -5.612 -2.691 22.549 1.00 88.06 183 ARG A C 1
ATOM 1498 O O . ARG A 1 183 ? -4.896 -2.625 23.549 1.00 88.06 183 ARG A O 1
ATOM 1505 N N . LYS A 1 184 ? -6.437 -1.695 22.222 1.00 87.44 184 LYS A N 1
ATOM 1506 C CA . LYS A 1 184 ? -6.592 -0.462 23.011 1.00 87.44 184 LYS A CA 1
ATOM 1507 C C . LYS A 1 184 ? -7.642 -0.578 24.124 1.00 87.44 184 LYS A C 1
ATOM 1509 O O . LYS A 1 184 ? -7.644 0.286 24.993 1.00 87.44 184 LYS A O 1
ATOM 1514 N N . LEU A 1 185 ? -8.460 -1.638 24.154 1.00 86.44 185 LEU A N 1
ATOM 1515 C CA . LEU A 1 185 ? -9.517 -1.822 25.161 1.00 86.44 185 LEU A CA 1
ATOM 1516 C C . LEU A 1 185 ? -8.979 -2.142 26.565 1.00 86.44 185 LEU A C 1
ATOM 1518 O O . LEU A 1 185 ? -9.362 -1.488 27.530 1.00 86.44 185 LEU A O 1
ATOM 1522 N N . SER A 1 186 ? -8.095 -3.139 26.703 1.00 87.75 186 SER A N 1
ATOM 1523 C CA . SER A 1 186 ? -7.485 -3.504 27.992 1.00 87.75 186 SER A CA 1
ATOM 1524 C C . SER A 1 186 ? -6.122 -4.185 27.815 1.00 87.75 186 SER A C 1
ATOM 1526 O O . SER A 1 186 ? -5.779 -4.656 26.726 1.00 87.75 186 SER A O 1
ATOM 1528 N N . LYS A 1 187 ? -5.323 -4.249 28.892 1.00 87.88 187 LYS A N 1
ATOM 1529 C CA . LYS A 1 187 ? -4.034 -4.969 28.897 1.00 87.88 187 LYS A CA 1
ATOM 1530 C C . LYS A 1 187 ? -4.230 -6.470 28.648 1.00 87.88 187 LYS A C 1
ATOM 1532 O O . LYS A 1 187 ? -3.469 -7.056 27.885 1.00 87.88 187 LYS A O 1
ATOM 1537 N N . ASN A 1 188 ? -5.254 -7.071 29.251 1.00 89.00 188 ASN A N 1
ATOM 1538 C CA . ASN A 1 188 ? -5.538 -8.500 29.121 1.00 89.00 188 ASN A CA 1
ATOM 1539 C C . ASN A 1 188 ? -5.999 -8.854 27.702 1.00 89.00 188 ASN A C 1
ATOM 1541 O O . ASN A 1 188 ? -5.472 -9.797 27.116 1.00 89.00 188 ASN A O 1
ATOM 1545 N N . ILE A 1 189 ? -6.893 -8.051 27.108 1.00 90.00 189 ILE A N 1
ATOM 1546 C CA . ILE A 1 189 ? -7.328 -8.240 25.715 1.00 90.00 189 ILE A CA 1
ATOM 1547 C C . ILE A 1 189 ? -6.129 -8.101 24.776 1.00 90.00 189 ILE A C 1
ATOM 1549 O O . ILE A 1 189 ? -5.923 -8.958 23.925 1.00 90.00 189 ILE A O 1
ATOM 1553 N N . ARG A 1 190 ? -5.278 -7.081 24.960 1.00 90.12 190 ARG A N 1
ATOM 1554 C CA . ARG A 1 190 ? -4.052 -6.910 24.159 1.00 90.12 190 ARG A CA 1
ATOM 1555 C C . ARG A 1 190 ? -3.139 -8.133 24.220 1.00 90.12 190 ARG A C 1
ATOM 1557 O O . ARG A 1 190 ? -2.681 -8.585 23.176 1.00 90.12 190 ARG A O 1
ATOM 1564 N N . ASN A 1 191 ? -2.917 -8.681 25.415 1.00 89.88 191 ASN A N 1
ATOM 1565 C CA . ASN A 1 191 ? -2.128 -9.900 25.586 1.00 89.88 191 ASN A CA 1
ATOM 1566 C C . ASN A 1 191 ? -2.761 -11.088 24.846 1.00 89.88 191 ASN A C 1
ATOM 1568 O O . ASN A 1 191 ? -2.043 -11.863 24.221 1.00 89.88 191 ASN A O 1
ATOM 1572 N N . CYS A 1 192 ? -4.093 -11.208 24.864 1.00 89.81 192 CYS A N 1
ATOM 1573 C CA . CYS A 1 192 ? -4.805 -12.247 24.119 1.00 89.81 192 CYS A CA 1
ATOM 1574 C C . CYS A 1 192 ? -4.657 -12.067 22.602 1.00 89.81 192 CYS A C 1
ATOM 1576 O O . CYS A 1 192 ? -4.321 -13.026 21.914 1.00 89.81 192 CYS A O 1
ATOM 1578 N N . VAL A 1 193 ? -4.835 -10.847 22.080 1.00 89.44 193 VAL A N 1
ATOM 1579 C CA . VAL A 1 193 ? -4.607 -10.531 20.656 1.00 89.44 193 VAL A CA 1
ATOM 1580 C C . VAL A 1 193 ? -3.190 -10.935 20.235 1.00 89.44 193 VAL A C 1
ATOM 1582 O O . VAL A 1 193 ? -3.001 -11.601 19.216 1.00 89.44 193 VAL A O 1
ATOM 1585 N N . ASP A 1 194 ? -2.189 -10.558 21.032 1.00 87.50 194 ASP A N 1
ATOM 1586 C CA . ASP A 1 194 ? -0.786 -10.836 20.730 1.00 87.50 194 ASP A CA 1
ATOM 1587 C C . ASP A 1 194 ? -0.434 -12.329 20.838 1.00 87.50 194 ASP A C 1
ATOM 1589 O O . ASP A 1 194 ? 0.411 -12.803 20.075 1.00 87.50 194 ASP A O 1
ATOM 1593 N N . LEU A 1 195 ? -1.115 -13.083 21.710 1.00 88.56 195 LEU A N 1
ATOM 1594 C CA . LEU A 1 195 ? -1.002 -14.542 21.797 1.00 88.56 195 LEU A CA 1
ATOM 1595 C C . LEU A 1 195 ? -1.564 -15.235 20.545 1.00 88.56 195 LEU A C 1
ATOM 1597 O O . LEU A 1 195 ? -0.956 -16.180 20.046 1.00 88.56 195 LEU A O 1
ATOM 1601 N N . ILE A 1 196 ? -2.701 -14.761 20.023 1.00 87.06 196 ILE A N 1
ATOM 1602 C CA . ILE A 1 196 ? -3.386 -15.366 18.866 1.00 87.06 196 ILE A CA 1
ATOM 1603 C C . ILE A 1 196 ? -2.603 -15.141 17.556 1.00 87.06 196 ILE A C 1
ATOM 1605 O O . ILE A 1 196 ? -2.718 -15.950 16.633 1.00 87.06 196 ILE A O 1
ATOM 1609 N N . LYS A 1 197 ? -1.772 -14.087 17.475 1.00 82.94 197 LYS A N 1
ATOM 1610 C CA . LYS A 1 197 ? -0.979 -13.712 16.281 1.00 82.94 197 LYS A CA 1
ATOM 1611 C C . LYS A 1 197 ? -1.845 -13.600 15.023 1.00 82.94 197 LYS A C 1
ATOM 1613 O O . LYS A 1 197 ? -1.735 -14.388 14.076 1.00 82.94 197 LYS A O 1
ATOM 1618 N N . THR A 1 198 ? -2.741 -12.629 15.047 1.00 83.62 198 THR A N 1
ATOM 1619 C CA . THR A 1 198 ? -3.766 -12.432 14.023 1.00 83.62 198 THR A CA 1
ATOM 1620 C C . THR A 1 198 ? -3.201 -11.798 12.765 1.00 83.62 198 THR A C 1
ATOM 1622 O O . THR A 1 198 ? -2.311 -10.956 12.846 1.00 83.62 198 THR A O 1
ATOM 1625 N N . ASP A 1 199 ? -3.747 -12.193 11.617 1.00 88.12 199 ASP A N 1
ATOM 1626 C CA . ASP A 1 199 ? -3.416 -11.589 10.331 1.00 88.12 199 ASP A CA 1
ATOM 1627 C C . ASP A 1 199 ? -4.176 -10.255 10.186 1.00 88.12 199 ASP A C 1
ATOM 1629 O O . ASP A 1 199 ? -5.408 -10.274 10.203 1.00 88.12 199 ASP A O 1
ATOM 1633 N N . PRO A 1 200 ? -3.490 -9.103 10.068 1.00 88.06 200 PRO A N 1
ATOM 1634 C CA . PRO A 1 200 ? -4.125 -7.802 9.892 1.00 88.06 200 PRO A CA 1
ATOM 1635 C C . PRO A 1 200 ? -4.762 -7.605 8.507 1.00 88.06 200 PRO A C 1
ATOM 1637 O O . PRO A 1 200 ? -5.453 -6.601 8.313 1.00 88.06 200 PRO A O 1
ATOM 1640 N N . ARG A 1 201 ? -4.585 -8.552 7.568 1.00 88.81 201 ARG A N 1
ATOM 1641 C CA . ARG A 1 201 ? -5.217 -8.567 6.233 1.00 88.81 201 ARG A CA 1
ATOM 1642 C C . ARG A 1 201 ? -4.927 -7.316 5.410 1.00 88.81 201 ARG A C 1
ATOM 1644 O O . ARG A 1 201 ? -5.761 -6.881 4.608 1.00 88.81 201 ARG A O 1
ATOM 1651 N N . ILE A 1 202 ? -3.742 -6.743 5.600 1.00 93.56 202 ILE A N 1
ATOM 1652 C CA . ILE A 1 202 ? -3.309 -5.589 4.821 1.00 93.56 202 ILE A CA 1
ATOM 1653 C C . ILE A 1 202 ? -3.109 -6.054 3.379 1.00 93.56 202 ILE A C 1
ATOM 1655 O O . ILE A 1 202 ? -2.510 -7.101 3.126 1.00 93.56 202 ILE A O 1
ATOM 1659 N N . ASN A 1 203 ? -3.675 -5.291 2.449 1.00 95.12 203 ASN A N 1
ATOM 1660 C CA . ASN A 1 203 ? -3.530 -5.492 1.015 1.00 95.12 203 ASN A CA 1
ATOM 1661 C C . ASN A 1 203 ? -2.511 -4.516 0.433 1.00 95.12 203 ASN A C 1
ATOM 1663 O O . ASN A 1 203 ? -1.614 -4.920 -0.294 1.00 95.12 203 ASN A O 1
ATOM 1667 N N . LYS A 1 204 ? -2.641 -3.229 0.773 1.00 96.69 204 LYS A N 1
ATOM 1668 C CA . LYS A 1 204 ? -1.734 -2.176 0.310 1.00 96.69 204 LYS A CA 1
ATOM 1669 C C . LYS A 1 204 ? -1.295 -1.299 1.464 1.00 96.69 204 LYS A C 1
ATOM 1671 O O . LYS A 1 204 ? -2.084 -1.024 2.371 1.00 96.69 204 LYS A O 1
ATOM 1676 N N . LEU A 1 205 ? -0.056 -0.839 1.394 1.00 96.69 205 LEU A N 1
ATOM 1677 C CA . LEU A 1 2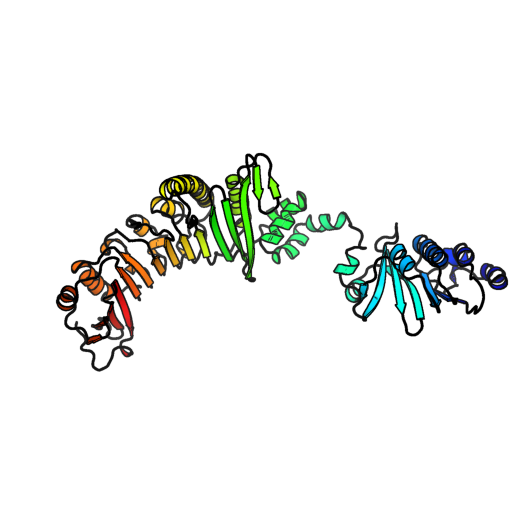05 ? 0.550 0.032 2.387 1.00 96.69 205 LEU A CA 1
ATOM 1678 C C . LEU A 1 205 ? 1.232 1.199 1.681 1.00 96.69 205 LEU A C 1
ATOM 1680 O O . LEU A 1 205 ? 2.015 0.975 0.761 1.00 96.69 205 LEU A O 1
ATOM 1684 N N . ALA A 1 206 ? 0.967 2.430 2.110 1.00 96.81 206 ALA A N 1
ATOM 1685 C CA . ALA A 1 206 ? 1.677 3.599 1.608 1.00 96.81 206 ALA A CA 1
ATOM 1686 C C . ALA A 1 206 ? 2.184 4.483 2.748 1.00 96.81 206 ALA A C 1
ATOM 1688 O O . ALA A 1 206 ? 1.438 4.818 3.666 1.00 96.81 206 ALA A O 1
ATOM 1689 N N . VAL A 1 207 ? 3.450 4.882 2.671 1.00 96.19 207 VAL A N 1
ATOM 1690 C CA . VAL A 1 207 ? 4.060 5.893 3.541 1.00 96.19 207 VAL A CA 1
ATOM 1691 C C . VAL A 1 207 ? 4.307 7.126 2.689 1.00 96.19 207 VAL A C 1
ATOM 1693 O O . VAL A 1 207 ? 5.068 7.046 1.731 1.00 96.19 207 VAL A O 1
ATOM 1696 N N . ARG A 1 208 ? 3.668 8.252 3.016 1.00 92.88 208 ARG A N 1
ATOM 1697 C CA . ARG A 1 208 ? 3.804 9.506 2.267 1.00 92.88 208 ARG A CA 1
ATOM 1698 C C . ARG A 1 208 ? 4.325 10.633 3.142 1.00 92.88 208 ARG A C 1
ATOM 1700 O O . ARG A 1 208 ? 3.852 10.809 4.264 1.00 92.88 208 ARG A O 1
ATOM 1707 N N . VAL A 1 209 ? 5.248 11.429 2.620 1.00 89.44 209 VAL A N 1
ATOM 1708 C CA . VAL A 1 209 ? 5.658 12.696 3.233 1.00 89.44 209 VAL A CA 1
ATOM 1709 C C . VAL A 1 209 ? 4.795 13.815 2.660 1.00 89.44 209 VAL A C 1
ATOM 1711 O O . VAL A 1 209 ? 4.919 14.185 1.497 1.00 89.44 209 VAL A O 1
ATOM 1714 N N . GLU A 1 210 ? 3.896 14.345 3.488 1.00 85.62 210 GLU A N 1
ATOM 1715 C CA . GLU A 1 210 ? 2.910 15.370 3.099 1.00 85.62 210 GLU A CA 1
ATOM 1716 C C . GLU A 1 210 ? 3.397 16.798 3.401 1.00 85.62 210 GLU A C 1
ATOM 1718 O O . GLU A 1 210 ? 2.729 17.772 3.065 1.00 85.62 210 GLU A O 1
ATOM 1723 N N . GLY A 1 211 ? 4.550 16.934 4.055 1.00 81.62 211 GLY A N 1
ATOM 1724 C CA . GLY A 1 211 ? 5.189 18.207 4.365 1.00 81.62 211 GLY A CA 1
ATOM 1725 C C . GLY A 1 211 ? 6.309 18.038 5.381 1.00 81.62 211 GLY A C 1
ATOM 1726 O O . GLY A 1 211 ? 6.517 16.947 5.913 1.00 81.62 211 GLY A O 1
ATOM 1727 N N . ILE A 1 212 ? 7.007 19.135 5.682 1.00 80.75 212 ILE A N 1
ATOM 1728 C CA . ILE A 1 212 ? 8.049 19.141 6.715 1.00 80.75 212 ILE A CA 1
ATOM 1729 C C . ILE A 1 212 ? 7.437 18.663 8.034 1.00 80.75 212 ILE A C 1
ATOM 1731 O O . ILE A 1 212 ? 6.396 19.163 8.472 1.00 80.75 212 ILE A O 1
ATOM 1735 N N . ASN A 1 213 ? 8.090 17.694 8.671 1.00 87.06 213 ASN A N 1
ATOM 1736 C CA . ASN A 1 213 ? 7.627 17.071 9.905 1.00 87.06 213 ASN A CA 1
ATOM 1737 C C . ASN A 1 213 ? 6.206 16.478 9.837 1.00 87.06 213 ASN A C 1
ATOM 1739 O O . ASN A 1 213 ? 5.529 16.426 10.867 1.00 87.06 213 ASN A O 1
ATOM 1743 N N . THR A 1 214 ? 5.735 16.065 8.653 1.00 90.56 214 THR A N 1
ATOM 1744 C CA . THR A 1 214 ? 4.396 15.487 8.461 1.00 90.56 214 THR A CA 1
ATOM 1745 C C . THR A 1 214 ? 4.451 14.214 7.618 1.00 90.56 214 THR A C 1
ATOM 1747 O O . THR A 1 214 ? 4.854 14.234 6.457 1.00 90.56 214 THR A O 1
ATOM 1750 N N . ILE A 1 215 ? 3.990 13.102 8.193 1.00 93.75 215 ILE A N 1
ATOM 1751 C CA . ILE A 1 215 ? 3.927 11.784 7.548 1.00 93.75 215 ILE A CA 1
ATOM 1752 C C . ILE A 1 215 ? 2.481 11.306 7.516 1.00 93.75 215 ILE A C 1
ATOM 1754 O O . ILE A 1 215 ? 1.737 11.456 8.486 1.00 93.75 215 ILE A O 1
ATOM 1758 N N . LYS A 1 216 ? 2.097 10.666 6.419 1.00 95.12 216 LYS A N 1
ATOM 1759 C CA . LYS A 1 216 ? 0.833 9.961 6.267 1.00 95.12 216 LYS A CA 1
ATOM 1760 C C . LYS A 1 216 ? 1.094 8.476 6.048 1.00 95.12 216 LYS A C 1
ATOM 1762 O O . LYS A 1 216 ? 1.849 8.098 5.159 1.00 95.12 216 LYS A O 1
ATOM 1767 N N . LEU A 1 217 ? 0.443 7.643 6.850 1.00 96.50 217 LEU A N 1
ATOM 1768 C CA . LEU A 1 217 ? 0.376 6.198 6.672 1.00 96.50 217 LEU A CA 1
ATOM 1769 C C . LEU A 1 217 ? -1.002 5.834 6.120 1.00 96.50 217 LEU A C 1
ATOM 1771 O O . LEU A 1 217 ? -2.011 6.097 6.773 1.00 96.50 217 LEU A O 1
ATOM 1775 N N . GLU A 1 218 ? -1.047 5.225 4.942 1.00 96.12 218 GLU A N 1
ATOM 1776 C CA . GLU A 1 218 ? -2.269 4.693 4.338 1.00 96.12 218 GLU A CA 1
ATOM 1777 C C . GLU A 1 218 ? -2.224 3.165 4.366 1.00 96.12 218 GLU A C 1
ATOM 1779 O O . GLU A 1 218 ? -1.275 2.546 3.886 1.00 96.12 218 GLU A O 1
ATOM 1784 N N . ILE A 1 219 ? -3.265 2.551 4.921 1.00 95.19 219 ILE A N 1
ATOM 1785 C CA . ILE A 1 219 ? -3.428 1.100 5.012 1.00 95.19 219 ILE A CA 1
ATOM 1786 C C . ILE A 1 219 ? -4.722 0.752 4.292 1.00 95.19 219 ILE A C 1
ATOM 1788 O O . ILE A 1 219 ? -5.791 1.192 4.709 1.00 95.19 219 ILE A O 1
ATOM 1792 N N . SER A 1 220 ? -4.637 -0.041 3.227 1.00 94.31 220 SER A N 1
ATOM 1793 C CA . SER A 1 220 ? -5.813 -0.581 2.538 1.00 94.31 220 SER A CA 1
ATOM 1794 C C . SER A 1 220 ? -5.951 -2.064 2.837 1.00 94.31 220 SER A C 1
ATOM 1796 O O . SER A 1 220 ? -4.990 -2.826 2.708 1.00 94.31 220 SER A O 1
ATOM 1798 N N . LEU A 1 221 ? -7.149 -2.471 3.229 1.00 89.75 221 LEU A N 1
ATOM 1799 C CA . LEU A 1 221 ? -7.520 -3.854 3.487 1.00 89.75 221 LEU A CA 1
ATOM 1800 C C . LEU A 1 221 ? -8.055 -4.513 2.206 1.00 89.75 221 LEU A C 1
ATOM 1802 O O . LEU A 1 221 ? -8.313 -3.861 1.195 1.00 89.75 221 LEU A O 1
ATOM 1806 N N . ARG A 1 222 ? -8.207 -5.841 2.230 1.00 81.00 222 ARG A N 1
ATOM 1807 C CA . ARG A 1 222 ? -8.698 -6.617 1.071 1.00 81.00 222 ARG A CA 1
ATOM 1808 C C . ARG A 1 222 ? -10.192 -6.431 0.779 1.00 81.00 222 ARG A C 1
ATOM 1810 O O . ARG A 1 222 ? -10.628 -6.754 -0.315 1.00 81.00 222 ARG A O 1
ATOM 1817 N N . ASN A 1 223 ? -10.958 -5.921 1.738 1.00 80.62 223 ASN A N 1
ATOM 1818 C CA . ASN A 1 223 ? -12.378 -5.577 1.606 1.00 80.62 223 ASN A CA 1
ATOM 1819 C C . ASN A 1 223 ? -12.593 -4.131 1.113 1.00 80.62 223 ASN A C 1
ATOM 1821 O O . ASN A 1 223 ? -13.653 -3.568 1.355 1.00 80.62 223 ASN A O 1
ATOM 1825 N N . GLU A 1 224 ? -11.577 -3.520 0.491 1.00 76.06 224 GLU A N 1
ATOM 1826 C CA . GLU A 1 224 ? -11.574 -2.133 -0.010 1.00 76.06 224 GLU A CA 1
ATOM 1827 C C . GLU A 1 224 ? -11.696 -1.036 1.062 1.00 76.06 224 GLU A C 1
ATOM 1829 O O . GLU A 1 224 ? -11.656 0.154 0.747 1.00 76.06 224 GLU A O 1
ATOM 1834 N N . GLU A 1 225 ? -11.753 -1.395 2.345 1.00 84.69 225 GLU A N 1
ATOM 1835 C CA . GLU A 1 225 ? -11.641 -0.416 3.420 1.00 84.69 225 GLU A CA 1
ATOM 1836 C C . GLU A 1 225 ? -10.226 0.162 3.468 1.00 84.69 225 GLU A C 1
ATOM 1838 O O . GLU A 1 225 ? -9.224 -0.553 3.366 1.00 84.69 225 GLU A O 1
ATOM 1843 N N . SER A 1 226 ? -10.137 1.475 3.671 1.00 88.62 226 SER A N 1
ATOM 1844 C CA . SER A 1 226 ? -8.864 2.178 3.793 1.00 88.62 226 SER A CA 1
ATOM 1845 C C . SER A 1 226 ? -8.822 3.017 5.063 1.00 88.62 226 SER A C 1
ATOM 1847 O O . SER A 1 226 ? -9.824 3.585 5.503 1.00 88.62 226 SER A O 1
ATOM 1849 N N . VAL A 1 227 ? -7.642 3.087 5.667 1.00 90.88 227 VAL A N 1
ATOM 1850 C CA . VAL A 1 227 ? -7.368 3.893 6.851 1.00 90.88 227 VAL A CA 1
ATOM 1851 C C . VAL A 1 227 ? -6.175 4.780 6.562 1.00 90.88 227 VAL A C 1
ATOM 1853 O O . VAL A 1 227 ? -5.116 4.294 6.179 1.00 90.88 227 VAL A O 1
ATOM 1856 N N . SER A 1 228 ? -6.346 6.075 6.807 1.00 93.75 228 SER A N 1
ATOM 1857 C CA . SER A 1 228 ? -5.277 7.066 6.713 1.00 93.75 228 SER A CA 1
ATOM 1858 C C . SER A 1 228 ? -4.966 7.624 8.095 1.00 93.75 228 SER A C 1
ATOM 1860 O O . SER A 1 228 ? -5.866 8.049 8.828 1.00 93.75 228 SER A O 1
ATOM 1862 N N . ILE A 1 229 ? -3.686 7.628 8.455 1.00 95.06 229 ILE A N 1
ATOM 1863 C CA . ILE A 1 229 ? -3.190 8.147 9.726 1.00 95.06 229 ILE A CA 1
ATOM 1864 C C . ILE A 1 229 ? -2.151 9.220 9.436 1.00 95.06 229 ILE A C 1
ATOM 1866 O O . ILE A 1 229 ? -1.148 8.959 8.780 1.00 95.06 229 ILE A O 1
ATOM 1870 N N . PHE A 1 230 ? -2.402 10.427 9.928 1.00 96.25 230 PHE A N 1
ATOM 1871 C CA . PHE A 1 230 ? -1.501 11.562 9.806 1.00 96.25 230 PHE A CA 1
ATOM 1872 C C . PHE A 1 230 ? -0.729 11.755 11.104 1.00 96.25 230 PHE A C 1
ATOM 1874 O O . PHE A 1 230 ? -1.325 11.794 12.182 1.00 96.25 230 PHE A O 1
ATOM 1881 N N . TYR A 1 231 ? 0.578 11.930 10.978 1.00 95.88 231 TYR A N 1
ATOM 1882 C CA . TYR A 1 231 ? 1.521 12.189 12.054 1.00 95.88 231 TYR A CA 1
ATOM 1883 C C . TYR A 1 231 ? 2.198 13.519 11.771 1.00 95.88 231 TYR A C 1
ATOM 1885 O O . TYR A 1 231 ? 2.789 13.673 10.706 1.00 95.88 231 TYR A O 1
ATOM 1893 N N . TRP A 1 232 ? 2.147 14.467 12.702 1.00 94.19 232 TRP A N 1
ATOM 1894 C CA . TRP A 1 232 ? 2.904 15.708 12.553 1.00 94.19 232 TRP A CA 1
ATOM 1895 C C . TRP A 1 232 ? 3.447 16.240 13.868 1.00 94.19 232 TRP A C 1
ATOM 1897 O O . TRP A 1 232 ? 2.861 16.052 14.942 1.00 94.19 232 TRP A O 1
ATOM 1907 N N . GLN A 1 233 ? 4.582 16.929 13.779 1.00 93.56 233 GLN A N 1
ATOM 1908 C CA . GLN A 1 233 ? 5.181 17.599 14.926 1.00 93.56 233 GLN A CA 1
ATOM 1909 C C . GLN A 1 233 ? 4.406 18.887 15.256 1.00 93.56 233 GLN A C 1
ATOM 1911 O O . GLN A 1 233 ? 4.200 19.745 14.401 1.00 93.56 233 GLN A O 1
ATOM 1916 N N . ASN A 1 234 ? 3.987 19.039 16.513 1.00 90.00 234 ASN A N 1
ATOM 1917 C CA . ASN A 1 234 ? 3.297 20.219 17.037 1.00 90.00 234 ASN A CA 1
ATOM 1918 C C . ASN A 1 234 ? 4.059 20.756 18.260 1.00 90.00 234 ASN A C 1
ATOM 1920 O O . ASN A 1 234 ? 3.844 20.317 19.396 1.00 90.00 234 ASN A O 1
ATOM 1924 N N . GLY A 1 235 ? 5.008 21.665 18.019 1.00 90.25 235 GLY A N 1
ATOM 1925 C CA . GLY A 1 235 ? 5.972 22.096 19.035 1.00 90.25 235 GLY A CA 1
ATOM 1926 C C . GLY A 1 235 ? 6.791 20.904 19.542 1.00 90.25 235 GLY A C 1
ATOM 1927 O O . GLY A 1 235 ? 7.350 20.156 18.748 1.00 90.25 235 GLY A O 1
ATOM 1928 N N . ASN A 1 236 ? 6.801 20.670 20.857 1.00 90.75 236 ASN A N 1
ATOM 1929 C CA . ASN A 1 236 ? 7.463 19.505 21.469 1.00 90.75 236 ASN A CA 1
ATOM 1930 C C . ASN A 1 236 ? 6.566 18.253 21.546 1.00 90.75 236 ASN A C 1
ATOM 1932 O O . ASN A 1 236 ? 6.925 17.288 22.213 1.00 90.75 236 ASN A O 1
ATOM 1936 N N . ASN A 1 237 ? 5.386 18.268 20.926 1.00 93.56 237 ASN A N 1
ATOM 1937 C CA . ASN A 1 237 ? 4.410 17.180 20.984 1.00 93.56 237 ASN A CA 1
ATOM 1938 C C . ASN A 1 237 ? 4.221 16.537 19.604 1.00 93.56 237 ASN A C 1
ATOM 1940 O O . ASN A 1 237 ? 4.426 17.180 18.577 1.00 93.56 237 ASN A O 1
ATOM 1944 N N . CYS A 1 238 ? 3.730 15.302 19.581 1.00 94.69 238 CYS A N 1
ATOM 1945 C CA . CYS A 1 238 ? 3.306 14.622 18.361 1.00 9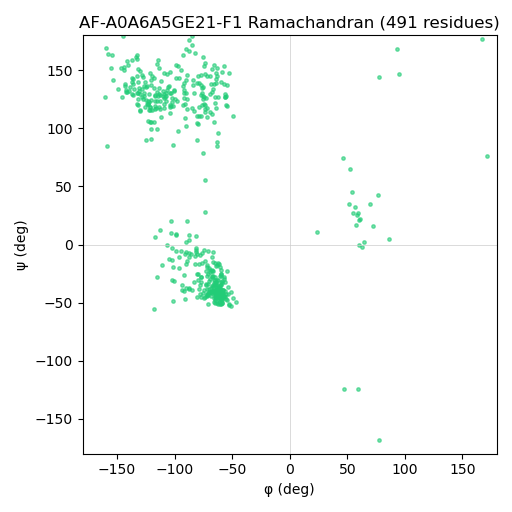4.69 238 CYS A CA 1
ATOM 1946 C C . CYS A 1 238 ? 1.785 14.693 18.250 1.00 94.69 238 CYS A C 1
ATOM 1948 O O . CYS A 1 238 ? 1.079 14.359 19.199 1.00 94.69 238 CYS A O 1
ATOM 1950 N N . SER A 1 239 ? 1.261 15.073 17.091 1.00 94.88 239 SER A N 1
ATOM 1951 C CA . SER A 1 239 ? -0.166 14.944 16.791 1.00 94.88 239 SER A CA 1
ATOM 1952 C C . SER A 1 239 ? -0.389 13.747 15.870 1.00 94.88 239 SER A C 1
ATOM 1954 O O . SER A 1 239 ? 0.314 13.598 14.874 1.00 94.88 239 SER A O 1
ATOM 1956 N N . VAL A 1 240 ? -1.344 12.887 16.229 1.00 94.81 240 VAL A N 1
ATOM 1957 C CA . VAL A 1 240 ? -1.770 11.720 15.446 1.00 94.81 240 VAL A CA 1
ATOM 1958 C C . VAL A 1 240 ? -3.252 11.864 15.144 1.00 94.81 240 VAL A C 1
ATOM 1960 O O . VAL A 1 240 ? -4.100 11.684 16.030 1.00 94.81 240 VAL A O 1
ATOM 1963 N N . ASN A 1 241 ? -3.588 12.206 13.902 1.00 92.69 241 ASN A N 1
ATOM 1964 C CA . ASN A 1 241 ? -4.924 12.676 13.540 1.00 92.69 241 ASN A CA 1
ATOM 1965 C C . ASN A 1 241 ? -5.398 13.745 14.554 1.00 92.69 241 ASN A C 1
ATOM 1967 O O . ASN A 1 241 ? -4.711 14.722 14.813 1.00 92.69 241 ASN A O 1
ATOM 1971 N N . ARG A 1 242 ? -6.557 13.568 15.196 1.00 89.00 242 ARG A N 1
ATOM 1972 C CA . ARG A 1 242 ? -7.095 14.547 16.161 1.00 89.00 242 ARG A CA 1
ATOM 1973 C C . ARG A 1 242 ? -6.489 14.450 17.570 1.00 89.00 242 ARG A C 1
ATOM 1975 O O . ARG A 1 242 ? -6.866 15.234 18.434 1.00 89.00 242 ARG A O 1
ATOM 1982 N N . ASN A 1 243 ? -5.597 13.492 17.827 1.00 90.56 243 ASN A N 1
ATOM 1983 C CA . ASN A 1 243 ? -5.045 13.237 19.159 1.00 90.56 243 ASN A CA 1
ATOM 1984 C C . ASN A 1 243 ? -3.666 13.879 19.325 1.00 90.56 243 ASN A C 1
ATOM 1986 O O . ASN A 1 243 ? -2.860 13.851 18.402 1.00 90.56 243 ASN A O 1
ATOM 1990 N N . VAL A 1 244 ? -3.368 14.388 20.524 1.00 93.50 244 VAL A N 1
ATOM 1991 C CA . VAL A 1 244 ? -2.071 15.003 20.850 1.00 93.50 244 VAL A CA 1
ATOM 1992 C C . VAL A 1 244 ? -1.350 14.179 21.915 1.00 93.50 244 VAL A C 1
ATOM 1994 O O . VAL A 1 244 ? -1.868 13.963 23.010 1.00 93.50 244 VAL A O 1
ATOM 1997 N N . LEU A 1 245 ? -0.132 13.751 21.598 1.00 92.56 245 LEU A N 1
ATOM 1998 C CA . LEU A 1 245 ? 0.781 13.007 22.458 1.00 92.56 245 LEU A CA 1
ATOM 1999 C C . LEU A 1 245 ? 1.877 13.948 22.970 1.00 92.56 245 LEU A C 1
ATOM 2001 O O . LEU A 1 245 ? 2.634 14.536 22.194 1.00 92.56 245 LEU A O 1
ATOM 2005 N N . LYS A 1 246 ? 1.941 14.126 24.293 1.00 93.94 246 LYS A N 1
ATOM 2006 C CA . LYS A 1 246 ? 2.835 15.104 24.928 1.00 93.94 246 LYS A CA 1
ATOM 2007 C C . LYS A 1 246 ? 4.284 14.619 24.939 1.00 93.94 246 LYS A C 1
ATOM 2009 O O . LYS A 1 246 ? 4.523 13.503 25.379 1.00 93.94 246 LYS A O 1
ATOM 2014 N N . LYS A 1 247 ? 5.234 15.495 24.586 1.00 92.62 247 LYS A N 1
ATOM 2015 C CA . LYS A 1 247 ? 6.690 15.224 24.612 1.00 92.62 247 LYS A CA 1
ATOM 2016 C C . LYS A 1 247 ? 7.134 14.036 23.744 1.00 92.62 247 LYS A C 1
ATOM 2018 O O . LYS A 1 247 ? 8.163 13.431 24.020 1.00 92.62 247 LYS A O 1
ATOM 2023 N N . GLU A 1 248 ? 6.362 13.709 22.715 1.00 93.69 248 GLU A N 1
ATOM 2024 C CA . GLU A 1 248 ? 6.649 12.607 21.796 1.00 93.69 248 GLU A CA 1
ATOM 2025 C C . GLU A 1 248 ? 7.117 13.136 20.439 1.00 93.69 248 GLU A C 1
ATOM 2027 O O . GLU A 1 248 ? 6.661 14.186 19.975 1.00 93.69 248 GLU A O 1
ATOM 2032 N N . ASN A 1 249 ? 8.009 12.385 19.792 1.00 93.50 249 ASN A N 1
ATOM 2033 C CA . ASN A 1 249 ? 8.461 12.661 18.432 1.00 93.50 249 ASN A CA 1
ATOM 2034 C C . ASN A 1 249 ? 7.561 11.941 17.421 1.00 93.50 249 ASN A C 1
ATOM 2036 O O . ASN A 1 249 ? 7.337 10.734 17.530 1.00 93.50 249 ASN A O 1
ATOM 2040 N N . PHE A 1 250 ? 7.075 12.666 16.414 1.00 93.81 250 PHE A N 1
ATOM 2041 C CA . PHE A 1 250 ? 6.128 12.107 15.447 1.00 93.81 250 PHE A CA 1
ATOM 2042 C C . PHE A 1 250 ? 6.671 10.911 14.655 1.00 93.81 250 PHE A C 1
ATOM 2044 O O . PHE A 1 250 ? 5.919 9.968 14.417 1.00 93.81 250 PHE A O 1
ATOM 2051 N N . ARG A 1 251 ? 7.967 10.887 14.316 1.00 93.56 251 ARG A N 1
ATOM 2052 C CA . ARG A 1 251 ? 8.593 9.758 13.610 1.00 93.56 251 ARG A CA 1
ATOM 2053 C C . ARG A 1 251 ? 8.657 8.514 14.487 1.00 93.56 251 ARG A C 1
ATOM 2055 O O . ARG A 1 251 ? 8.379 7.417 14.017 1.00 93.56 251 ARG A O 1
ATOM 2062 N N . SER A 1 252 ? 8.978 8.688 15.771 1.00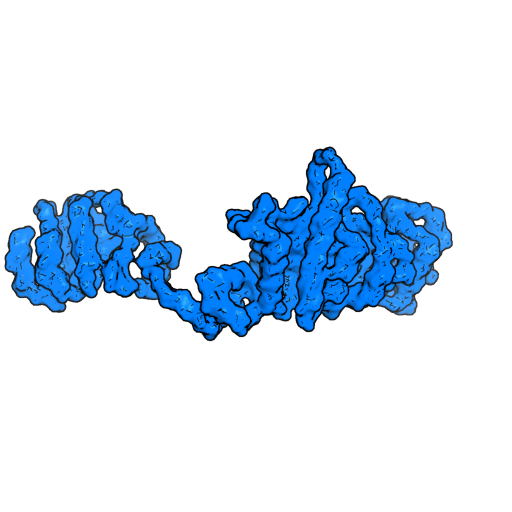 94.38 252 SER A N 1
ATOM 2063 C CA . SER A 1 252 ? 9.021 7.586 16.739 1.00 94.38 252 SER A CA 1
ATOM 2064 C C . SER A 1 252 ? 7.643 6.970 16.977 1.00 94.38 252 SER A C 1
ATOM 2066 O O . SER A 1 252 ? 7.540 5.767 17.200 1.00 94.38 252 SER A O 1
ATOM 2068 N N . ILE A 1 253 ? 6.579 7.777 16.943 1.00 95.62 253 ILE A N 1
ATOM 2069 C CA . ILE A 1 253 ? 5.206 7.268 17.027 1.00 95.62 253 ILE A CA 1
ATOM 2070 C C . ILE A 1 253 ? 4.794 6.595 15.715 1.00 95.62 253 ILE A C 1
ATOM 2072 O O . ILE A 1 253 ? 4.277 5.481 15.750 1.00 95.62 253 ILE A O 1
ATOM 2076 N N . PHE A 1 254 ? 5.082 7.231 14.576 1.00 95.94 254 PHE A N 1
ATOM 2077 C CA . PHE A 1 254 ? 4.834 6.669 13.250 1.00 95.94 254 PHE A CA 1
ATOM 2078 C C . PHE A 1 254 ? 5.451 5.277 13.103 1.00 95.94 254 PHE A C 1
ATOM 2080 O O . PHE A 1 254 ? 4.739 4.346 12.735 1.00 95.94 254 PHE A O 1
ATOM 2087 N N . ILE A 1 255 ? 6.743 5.116 13.422 1.00 96.06 255 ILE A N 1
ATOM 2088 C CA . ILE A 1 255 ? 7.413 3.832 13.210 1.00 96.06 255 ILE A CA 1
ATOM 2089 C C . ILE A 1 255 ? 6.780 2.756 14.094 1.00 96.06 255 ILE A C 1
ATOM 2091 O O . ILE A 1 255 ? 6.361 1.735 13.571 1.00 96.06 255 ILE A O 1
ATOM 2095 N N . LYS A 1 256 ? 6.529 3.019 15.385 1.00 94.69 256 LYS A N 1
ATOM 2096 C CA . LYS A 1 256 ? 5.840 2.068 16.283 1.00 94.69 256 LYS A CA 1
ATOM 2097 C C . LYS A 1 256 ? 4.490 1.601 15.727 1.00 94.69 256 LYS A C 1
ATOM 2099 O O . LYS A 1 256 ? 4.160 0.415 15.809 1.00 94.69 256 LYS A O 1
ATOM 2104 N N . ASP A 1 257 ? 3.704 2.522 15.173 1.00 93.88 257 ASP A N 1
ATOM 2105 C CA . ASP A 1 257 ? 2.417 2.195 14.561 1.00 93.88 257 ASP A CA 1
ATOM 2106 C C . ASP A 1 257 ? 2.589 1.400 13.257 1.00 93.88 257 ASP A C 1
ATOM 2108 O O . ASP A 1 257 ? 1.861 0.428 13.038 1.00 93.88 257 ASP A O 1
ATOM 2112 N N . PHE A 1 258 ? 3.567 1.756 12.419 1.00 94.62 258 PHE A N 1
ATOM 2113 C CA . PHE A 1 258 ? 3.924 1.033 11.196 1.00 94.62 258 PHE A CA 1
ATOM 2114 C C . PHE A 1 258 ? 4.312 -0.424 11.498 1.00 94.62 258 PHE A C 1
ATOM 2116 O O . PHE A 1 258 ? 3.723 -1.355 10.940 1.00 94.62 258 PHE A O 1
ATOM 2123 N N . GLU A 1 259 ? 5.215 -0.637 12.459 1.00 93.44 259 GLU A N 1
ATOM 2124 C CA . GLU A 1 259 ? 5.645 -1.966 12.907 1.00 93.44 259 GLU A CA 1
ATOM 2125 C C . GLU A 1 259 ? 4.469 -2.797 13.434 1.00 93.44 259 GLU A C 1
ATOM 2127 O O . GLU A 1 259 ? 4.293 -3.965 13.076 1.00 93.44 259 GLU A O 1
ATOM 2132 N N . SER A 1 260 ? 3.636 -2.180 14.279 1.00 89.62 260 SER A N 1
ATOM 2133 C CA . SER A 1 260 ? 2.460 -2.811 14.883 1.00 89.62 260 SER A CA 1
ATOM 2134 C C . SER A 1 260 ? 1.404 -3.196 13.846 1.00 89.62 260 SER A C 1
ATOM 2136 O O . SER A 1 260 ? 0.704 -4.198 14.026 1.00 89.62 260 SER A O 1
ATOM 2138 N N . SER A 1 261 ? 1.288 -2.422 12.765 1.00 90.56 261 SER A N 1
ATOM 2139 C CA . SER A 1 261 ? 0.333 -2.665 11.679 1.00 90.56 261 SER A CA 1
ATOM 2140 C C . SER A 1 261 ? 0.709 -3.897 10.860 1.00 90.56 261 SER A C 1
ATOM 2142 O O . SER A 1 261 ? -0.162 -4.686 10.514 1.00 90.56 261 SER A O 1
ATOM 2144 N N . LEU A 1 262 ? 2.003 -4.116 10.616 1.00 90.62 262 LEU A N 1
ATOM 2145 C CA . LEU A 1 262 ? 2.510 -5.274 9.871 1.00 90.62 262 LEU A CA 1
ATOM 2146 C C . LEU A 1 262 ? 2.724 -6.528 10.736 1.00 90.62 262 LEU A C 1
ATOM 2148 O O . LEU A 1 262 ? 3.018 -7.609 10.216 1.00 90.62 262 LEU A O 1
ATOM 2152 N N . LYS A 1 263 ? 2.597 -6.413 12.062 1.00 87.62 263 LYS A N 1
ATOM 2153 C CA . LYS A 1 263 ? 2.808 -7.526 12.992 1.00 87.62 263 LYS A CA 1
ATOM 2154 C C . LYS A 1 263 ? 1.779 -8.634 12.757 1.00 87.62 263 LYS A C 1
ATOM 2156 O O . LYS A 1 263 ? 0.592 -8.452 13.009 1.00 87.62 263 LYS A O 1
ATOM 2161 N N . GLY A 1 264 ? 2.264 -9.812 12.368 1.00 85.50 264 GLY A N 1
ATOM 2162 C CA . GLY A 1 264 ? 1.423 -10.985 12.119 1.00 85.50 264 GLY A CA 1
ATOM 2163 C C . GLY A 1 264 ? 0.851 -11.066 10.704 1.00 85.50 264 GLY A C 1
ATOM 2164 O O . GLY A 1 264 ? 0.091 -11.995 10.447 1.00 85.50 264 GLY A O 1
ATOM 2165 N N . GLN A 1 265 ? 1.228 -10.155 9.795 1.00 89.25 265 GLN A N 1
ATOM 2166 C CA . GLN A 1 265 ? 0.918 -10.263 8.366 1.00 89.25 265 GLN A CA 1
ATOM 2167 C C . GLN A 1 265 ? 1.422 -11.607 7.830 1.00 89.25 265 GLN A C 1
ATOM 2169 O O . GLN A 1 265 ? 2.615 -11.898 7.913 1.00 89.25 265 GLN A O 1
ATOM 2174 N N . ARG A 1 266 ? 0.496 -12.435 7.328 1.00 86.12 266 ARG A N 1
ATOM 2175 C CA . ARG A 1 266 ? 0.805 -13.788 6.827 1.00 86.12 266 ARG A CA 1
ATOM 2176 C C . ARG A 1 266 ? 0.864 -13.867 5.313 1.00 86.12 266 ARG A C 1
ATOM 2178 O O . ARG A 1 266 ? 1.552 -14.730 4.790 1.00 86.12 266 ARG A O 1
ATOM 2185 N N . ARG A 1 267 ? 0.083 -13.027 4.637 1.00 88.88 267 ARG A N 1
ATOM 2186 C CA . ARG A 1 267 ? 0.030 -12.968 3.178 1.00 88.88 267 ARG A CA 1
ATOM 2187 C C . ARG A 1 267 ? 0.884 -11.822 2.662 1.00 88.88 267 ARG A C 1
ATOM 2189 O O . ARG A 1 267 ? 1.056 -10.814 3.347 1.00 88.88 267 ARG A O 1
ATOM 2196 N N . GLU A 1 268 ? 1.341 -11.955 1.436 1.00 94.50 268 GLU A N 1
ATOM 2197 C CA . GLU A 1 268 ? 2.005 -10.906 0.689 1.00 94.50 268 GLU A CA 1
ATOM 2198 C C . GLU A 1 268 ? 1.109 -9.665 0.533 1.00 94.50 268 GLU A C 1
ATOM 2200 O O . GLU A 1 268 ? -0.130 -9.749 0.492 1.00 94.50 268 GLU A O 1
ATOM 2205 N N . LEU A 1 269 ? 1.754 -8.500 0.487 1.00 96.88 269 LEU A N 1
ATOM 2206 C CA . LEU A 1 269 ? 1.120 -7.240 0.127 1.00 96.88 269 LEU A CA 1
ATOM 2207 C C . LEU A 1 269 ? 1.009 -7.152 -1.395 1.00 96.88 269 LEU A C 1
ATOM 2209 O O . LEU A 1 269 ? 1.957 -7.455 -2.114 1.00 96.88 269 LEU A O 1
ATOM 2213 N N . GLU A 1 270 ? -0.121 -6.658 -1.881 1.00 97.62 270 GLU A N 1
ATOM 2214 C CA . GLU A 1 270 ? -0.293 -6.338 -3.295 1.00 97.62 270 GLU A CA 1
ATOM 2215 C C . GLU A 1 270 ? 0.598 -5.153 -3.691 1.00 97.62 270 GLU A C 1
ATOM 2217 O O . GLU A 1 270 ? 1.210 -5.149 -4.753 1.00 97.62 270 GLU A O 1
ATOM 2222 N N . GLU A 1 271 ? 0.711 -4.147 -2.818 1.00 98.19 271 GLU A N 1
ATOM 2223 C CA . GLU A 1 271 ? 1.525 -2.961 -3.083 1.00 98.19 271 GLU A CA 1
ATOM 2224 C C . GLU A 1 271 ? 2.110 -2.361 -1.801 1.00 98.19 271 GLU A C 1
ATOM 2226 O O . GLU A 1 271 ? 1.396 -2.149 -0.814 1.00 98.19 271 GLU A O 1
ATOM 2231 N N . PHE A 1 272 ? 3.401 -2.030 -1.845 1.00 98.38 272 PHE A N 1
ATOM 2232 C CA . PHE A 1 272 ? 4.059 -1.162 -0.877 1.00 98.38 272 PHE A CA 1
ATOM 2233 C C . PHE A 1 272 ? 4.575 0.089 -1.589 1.00 98.38 272 PHE A C 1
ATOM 2235 O O . PHE A 1 272 ? 5.392 0.011 -2.505 1.00 98.38 272 PHE A O 1
ATOM 2242 N N . CYS A 1 273 ? 4.079 1.250 -1.171 1.00 97.62 273 CYS A N 1
ATOM 2243 C CA . CYS A 1 273 ? 4.433 2.540 -1.738 1.00 97.62 273 CYS A CA 1
ATOM 2244 C C . CYS A 1 273 ? 5.165 3.399 -0.705 1.00 97.62 273 CYS A C 1
ATOM 2246 O O . CYS A 1 273 ? 4.687 3.586 0.415 1.00 97.62 273 CYS A O 1
ATOM 2248 N N . VAL A 1 274 ? 6.293 3.978 -1.095 1.00 95.69 274 VAL A N 1
ATOM 2249 C CA . VAL A 1 274 ? 7.014 4.970 -0.298 1.00 95.69 274 VAL A CA 1
ATOM 2250 C C . VAL A 1 274 ? 7.139 6.237 -1.127 1.00 95.69 274 VAL A C 1
ATOM 2252 O O . VAL A 1 274 ? 7.760 6.241 -2.188 1.00 95.69 274 VAL A O 1
ATOM 2255 N N . ASP A 1 275 ? 6.501 7.298 -0.653 1.00 92.06 275 ASP A N 1
ATOM 2256 C CA . ASP A 1 275 ? 6.234 8.499 -1.425 1.00 92.06 275 ASP A CA 1
ATOM 2257 C C . ASP A 1 275 ? 6.809 9.747 -0.751 1.00 92.06 275 ASP A C 1
ATOM 2259 O O . ASP A 1 275 ? 6.276 10.256 0.236 1.00 92.06 275 ASP A O 1
ATOM 2263 N N . PHE A 1 276 ? 7.897 10.258 -1.318 1.00 85.62 276 PHE A N 1
ATOM 2264 C CA . PHE A 1 276 ? 8.527 11.516 -0.927 1.00 85.62 276 PHE A CA 1
ATOM 2265 C C . PHE A 1 276 ? 8.214 12.648 -1.917 1.00 85.62 276 PHE A C 1
ATOM 2267 O O . PHE A 1 276 ? 8.918 13.658 -1.954 1.00 85.62 276 PHE A O 1
ATOM 2274 N N . SER A 1 277 ? 7.146 12.515 -2.718 1.00 75.81 277 SER A N 1
ATOM 2275 C CA . SER A 1 277 ? 6.665 13.559 -3.631 1.00 75.81 277 SER A CA 1
ATOM 2276 C C . SER A 1 277 ? 5.972 14.723 -2.926 1.00 75.81 277 SER A C 1
ATOM 2278 O O . SER A 1 277 ? 4.846 15.105 -3.252 1.00 75.81 277 SER A O 1
ATOM 2280 N N . TYR A 1 278 ? 6.649 15.357 -1.973 1.00 70.44 278 TYR A N 1
ATOM 2281 C CA . TYR A 1 278 ? 6.139 16.600 -1.423 1.00 70.44 278 TYR A CA 1
ATOM 2282 C C . TYR A 1 278 ? 6.236 17.715 -2.474 1.00 70.44 278 TYR A C 1
ATOM 2284 O O . TYR A 1 278 ? 7.318 18.138 -2.884 1.00 70.44 278 TYR A O 1
ATOM 2292 N N . ARG A 1 279 ? 5.077 18.207 -2.925 1.00 55.72 279 ARG A N 1
ATOM 2293 C CA . ARG A 1 279 ? 4.982 19.382 -3.796 1.00 55.72 279 ARG A CA 1
ATOM 2294 C C . ARG A 1 279 ? 4.861 20.630 -2.929 1.00 55.72 279 ARG A C 1
ATOM 2296 O O . ARG A 1 279 ? 3.766 20.947 -2.464 1.00 55.72 279 ARG A O 1
ATOM 2303 N N . CYS A 1 280 ? 5.953 21.376 -2.760 1.00 45.94 280 CYS A N 1
ATOM 2304 C CA . CYS A 1 280 ? 5.856 22.746 -2.261 1.00 45.94 280 CYS A CA 1
ATOM 2305 C C . CYS A 1 280 ? 4.903 23.534 -3.174 1.00 45.94 280 CYS A C 1
ATOM 2307 O O . CYS A 1 280 ? 5.130 23.646 -4.380 1.00 45.94 280 CYS A O 1
ATOM 2309 N N . ARG A 1 281 ? 3.815 24.068 -2.611 1.00 45.34 281 ARG A N 1
ATOM 2310 C CA . ARG A 1 281 ? 2.957 25.028 -3.314 1.00 45.34 281 ARG A CA 1
ATOM 2311 C C . ARG A 1 281 ? 3.760 26.304 -3.562 1.00 45.34 281 ARG A C 1
ATOM 2313 O O . ARG A 1 281 ? 3.980 27.040 -2.613 1.00 45.34 281 ARG A O 1
ATOM 2320 N N . GLU A 1 282 ? 4.181 26.500 -4.811 1.00 41.50 282 GLU A N 1
ATOM 2321 C CA . GLU A 1 282 ? 4.516 27.715 -5.598 1.00 41.50 282 GLU A CA 1
ATOM 2322 C C . GLU A 1 282 ? 4.944 29.051 -4.933 1.00 41.50 282 GLU A C 1
ATOM 2324 O O . GLU A 1 282 ? 5.088 30.042 -5.643 1.00 41.50 282 GLU A O 1
ATOM 2329 N N . ASN A 1 283 ? 5.241 29.145 -3.636 1.00 41.66 283 ASN A N 1
ATOM 2330 C CA . ASN A 1 283 ? 5.638 30.401 -3.000 1.00 41.66 283 ASN A CA 1
ATOM 2331 C C . ASN A 1 283 ? 7.037 30.333 -2.368 1.00 41.66 283 ASN A C 1
ATOM 2333 O O . ASN A 1 283 ? 7.213 29.890 -1.242 1.00 41.66 283 ASN A O 1
ATOM 2337 N N . LYS A 1 284 ? 7.998 30.870 -3.137 1.00 45.12 284 LYS A N 1
ATOM 2338 C CA . LYS A 1 284 ? 9.236 31.589 -2.761 1.00 45.12 284 LYS A CA 1
ATOM 2339 C C . LYS A 1 284 ? 10.130 31.003 -1.649 1.00 45.12 284 LYS A C 1
ATOM 2341 O O . LYS A 1 284 ? 10.266 31.619 -0.602 1.00 45.12 284 LYS A O 1
ATOM 2346 N N . SER A 1 285 ? 10.857 29.931 -1.978 1.00 48.75 285 SER A N 1
ATOM 2347 C CA . SER A 1 285 ? 12.332 29.795 -1.876 1.00 48.75 285 SER A CA 1
ATOM 2348 C C . SER A 1 285 ? 12.715 28.335 -2.162 1.00 48.75 285 SER A C 1
ATOM 2350 O O . SER A 1 285 ? 12.980 27.555 -1.253 1.00 48.75 285 SER A O 1
ATOM 2352 N N . GLU A 1 286 ? 12.691 27.934 -3.437 1.00 53.12 286 GLU A N 1
ATOM 2353 C CA . GLU A 1 286 ? 12.739 26.518 -3.851 1.00 53.12 286 GLU A CA 1
ATOM 2354 C C . GLU A 1 286 ? 13.992 25.739 -3.410 1.00 53.12 286 GLU A C 1
ATOM 2356 O O . GLU A 1 286 ? 13.941 24.514 -3.347 1.00 53.12 286 GLU A O 1
ATOM 2361 N N . MET A 1 287 ? 15.103 26.418 -3.104 1.00 51.12 287 MET A N 1
ATOM 2362 C CA . MET A 1 287 ? 16.349 25.771 -2.668 1.00 51.12 287 MET A CA 1
ATOM 2363 C C . MET A 1 287 ? 16.325 25.385 -1.182 1.00 51.12 287 MET A C 1
ATOM 2365 O O . MET A 1 287 ? 16.657 24.255 -0.837 1.00 51.12 287 MET A O 1
ATOM 2369 N N . ASP A 1 288 ? 15.860 26.292 -0.318 1.00 55.94 288 ASP A N 1
ATOM 2370 C CA . ASP A 1 288 ? 15.921 26.138 1.144 1.00 55.94 288 ASP A CA 1
ATOM 2371 C C . ASP A 1 288 ? 14.936 25.060 1.642 1.00 55.94 288 ASP A C 1
ATOM 2373 O O . ASP A 1 288 ? 15.232 24.299 2.560 1.00 55.94 288 ASP A O 1
ATOM 2377 N N . ASP A 1 289 ? 13.780 24.917 0.985 1.00 57.19 289 ASP A N 1
ATOM 2378 C CA . ASP A 1 289 ? 12.796 23.875 1.315 1.00 57.19 289 ASP A CA 1
ATOM 2379 C C . ASP A 1 289 ? 13.193 22.485 0.796 1.00 57.19 289 ASP A C 1
ATOM 2381 O O . ASP A 1 289 ? 12.819 21.480 1.401 1.00 57.19 289 ASP A O 1
ATOM 2385 N N . ARG A 1 290 ? 13.964 22.401 -0.298 1.00 58.91 290 ARG A N 1
ATOM 2386 C CA . ARG A 1 290 ? 14.450 21.121 -0.844 1.00 58.91 290 ARG A CA 1
ATOM 2387 C C . ARG A 1 290 ? 15.570 20.531 0.003 1.00 58.91 290 ARG A C 1
ATOM 2389 O O . ARG A 1 290 ? 15.491 19.352 0.331 1.00 58.91 290 ARG A O 1
ATOM 2396 N N . GLU A 1 291 ? 16.558 21.335 0.399 1.00 60.38 291 GLU A N 1
ATOM 2397 C CA . GLU A 1 291 ? 17.604 20.892 1.334 1.00 60.38 291 GLU A CA 1
ATOM 2398 C C . GLU A 1 291 ? 16.996 20.497 2.686 1.00 60.38 291 GLU A C 1
ATOM 2400 O O . GLU A 1 291 ? 17.320 19.441 3.234 1.00 60.38 291 GLU A O 1
ATOM 2405 N N . LYS A 1 292 ? 16.026 21.277 3.189 1.00 61.19 292 LYS A N 1
ATOM 2406 C CA . LYS A 1 292 ? 15.263 20.905 4.390 1.00 61.19 292 LYS A CA 1
ATOM 2407 C C . LYS A 1 292 ? 14.493 19.603 4.208 1.00 61.19 292 LYS A C 1
ATOM 2409 O O . LYS A 1 292 ? 14.447 18.820 5.148 1.00 61.19 292 LYS A O 1
ATOM 2414 N N . LEU A 1 293 ? 13.912 19.345 3.036 1.00 61.31 293 LEU A N 1
ATOM 2415 C CA . LEU A 1 293 ? 13.184 18.107 2.761 1.00 61.31 293 LEU A CA 1
ATOM 2416 C C . LEU A 1 293 ? 14.114 16.897 2.645 1.00 61.31 293 LEU A C 1
ATOM 2418 O O . LEU A 1 293 ? 13.783 15.845 3.183 1.00 61.31 293 LEU A O 1
ATOM 2422 N N . GLU A 1 294 ? 15.271 1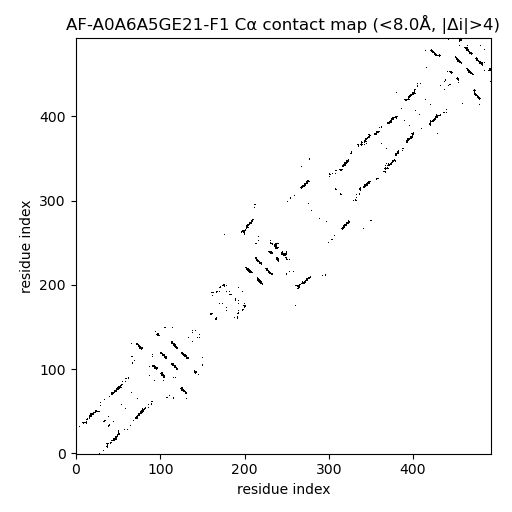7.015 1.990 1.00 61.69 294 GLU A N 1
ATOM 2423 C CA . GLU A 1 294 ? 16.271 15.937 1.976 1.00 61.69 294 GLU A CA 1
ATOM 2424 C C . GLU A 1 294 ? 16.743 15.612 3.398 1.00 61.69 294 GLU A C 1
ATOM 2426 O O . GLU A 1 294 ? 16.804 14.438 3.780 1.00 61.69 294 GLU A O 1
ATOM 2431 N N . MET A 1 295 ? 16.966 16.647 4.212 1.00 61.34 295 MET A N 1
ATOM 2432 C CA . MET A 1 295 ? 17.286 16.510 5.632 1.00 61.34 295 MET A CA 1
ATOM 2433 C C . MET A 1 295 ? 16.126 15.893 6.443 1.00 61.34 295 MET A C 1
ATOM 2435 O O . MET A 1 295 ? 16.372 15.134 7.378 1.00 61.34 295 MET A O 1
ATOM 2439 N N . ASP A 1 296 ? 14.866 16.153 6.077 1.00 68.06 296 ASP A N 1
ATOM 2440 C CA . ASP A 1 296 ? 13.667 15.574 6.712 1.00 68.06 296 ASP A CA 1
ATOM 2441 C C . ASP A 1 296 ? 13.409 14.114 6.272 1.00 68.06 296 ASP A C 1
ATOM 2443 O O . ASP A 1 296 ? 12.853 13.315 7.037 1.00 68.06 296 ASP A O 1
ATOM 2447 N N . THR A 1 297 ? 13.853 13.763 5.059 1.00 69.06 297 THR A N 1
ATOM 2448 C CA . THR A 1 297 ? 13.662 12.466 4.387 1.00 69.06 297 THR A CA 1
ATOM 2449 C C . THR A 1 297 ? 14.596 11.390 4.930 1.00 69.06 297 THR A C 1
ATOM 2451 O O . THR A 1 297 ? 14.139 10.283 5.227 1.00 69.06 297 THR A O 1
ATOM 2454 N N . SER A 1 298 ? 15.881 11.714 5.121 1.00 80.62 298 SER A N 1
ATOM 2455 C CA . SER A 1 298 ? 16.894 10.765 5.614 1.00 80.62 298 SER A CA 1
ATOM 2456 C C . SER A 1 298 ? 16.452 10.030 6.891 1.00 80.62 298 SER A C 1
ATOM 2458 O O . SER A 1 298 ? 16.425 8.796 6.871 1.00 80.62 298 SER A O 1
ATOM 2460 N N . PRO A 1 299 ? 16.015 10.714 7.971 1.00 87.75 299 PRO A N 1
ATOM 2461 C CA . PRO A 1 299 ? 15.618 10.038 9.203 1.00 87.75 299 PRO A CA 1
ATOM 2462 C C . PRO A 1 299 ? 14.465 9.049 9.013 1.00 87.75 299 PRO A C 1
ATOM 2464 O O . PRO A 1 299 ? 14.431 8.017 9.673 1.00 87.75 299 PRO A O 1
ATOM 2467 N N . LEU A 1 300 ? 13.514 9.343 8.120 1.00 89.69 300 LEU A N 1
ATOM 2468 C CA . LEU A 1 300 ? 12.380 8.453 7.877 1.00 89.69 300 LEU A CA 1
ATOM 2469 C C . LEU A 1 300 ? 12.803 7.188 7.125 1.00 89.69 300 LEU A C 1
ATOM 2471 O O . LEU A 1 300 ? 12.393 6.094 7.507 1.00 89.69 300 LEU A O 1
ATOM 2475 N N . VAL A 1 301 ? 13.635 7.326 6.088 1.00 91.62 301 VAL A N 1
ATOM 2476 C CA . VAL A 1 301 ? 14.150 6.168 5.342 1.00 91.62 301 VAL A CA 1
ATOM 2477 C C . VAL A 1 301 ? 14.990 5.272 6.251 1.00 91.62 301 VAL A C 1
ATOM 2479 O O . VAL A 1 301 ? 14.833 4.057 6.197 1.00 91.62 301 VAL A O 1
ATOM 2482 N N . HIS A 1 302 ? 15.806 5.850 7.139 1.00 93.25 302 HIS A N 1
ATOM 2483 C CA . HIS A 1 302 ? 16.566 5.073 8.122 1.00 93.25 302 HIS A CA 1
ATOM 2484 C C . HIS A 1 302 ? 15.665 4.297 9.088 1.00 93.25 302 HIS A C 1
ATOM 2486 O O . HIS A 1 302 ? 15.927 3.127 9.337 1.00 93.25 302 HIS A O 1
ATOM 2492 N N . LEU A 1 303 ? 14.576 4.896 9.581 1.00 95.25 303 LEU A N 1
ATOM 2493 C CA . LEU A 1 303 ? 13.621 4.180 10.437 1.00 95.25 303 LEU A CA 1
ATOM 2494 C C . LEU A 1 303 ? 12.953 3.009 9.704 1.00 95.25 303 LEU A C 1
ATOM 2496 O O . LEU A 1 303 ? 12.788 1.933 10.276 1.00 95.25 303 LEU A O 1
ATOM 2500 N N . LEU A 1 304 ? 12.581 3.204 8.434 1.00 96.06 304 LEU A N 1
ATOM 2501 C CA . LEU A 1 304 ? 12.016 2.132 7.611 1.00 96.06 304 LEU A CA 1
ATOM 2502 C C . LEU A 1 304 ? 13.035 1.014 7.379 1.00 96.06 304 LEU A C 1
ATOM 2504 O O . LEU A 1 304 ? 12.702 -0.154 7.544 1.00 96.06 304 LEU A O 1
ATOM 2508 N N . GLU A 1 305 ? 14.270 1.361 7.034 1.00 96.50 305 GLU A N 1
ATOM 2509 C CA . GLU A 1 305 ? 15.362 0.411 6.840 1.00 96.50 305 GLU A CA 1
ATOM 2510 C C . GLU A 1 305 ? 15.671 -0.386 8.113 1.00 96.50 305 GLU A C 1
ATOM 2512 O O . GLU A 1 305 ? 15.800 -1.605 8.048 1.00 96.50 305 GLU A O 1
ATOM 2517 N N . GLU A 1 306 ? 15.779 0.272 9.271 1.00 97.00 306 GLU A N 1
ATOM 2518 C CA . GLU A 1 306 ? 16.016 -0.387 10.561 1.00 97.00 306 GLU A CA 1
ATOM 2519 C C . GLU A 1 306 ? 14.915 -1.398 10.873 1.00 97.00 306 GLU A C 1
ATOM 2521 O O . GLU A 1 306 ? 15.206 -2.545 11.227 1.00 97.00 306 GLU A O 1
ATOM 2526 N N . TYR A 1 307 ? 13.655 -1.010 10.667 1.00 95.88 307 TYR A N 1
ATOM 2527 C CA . TYR A 1 307 ? 12.545 -1.933 10.825 1.00 95.88 307 TYR A CA 1
ATOM 2528 C C . TYR A 1 307 ? 12.640 -3.103 9.843 1.00 95.88 307 TYR A C 1
ATOM 2530 O O . TYR A 1 307 ? 12.560 -4.255 10.266 1.00 95.88 307 TYR A O 1
ATOM 2538 N N . LEU A 1 308 ? 12.827 -2.831 8.549 1.00 96.06 308 LEU A N 1
ATOM 2539 C CA . LEU A 1 308 ? 12.894 -3.859 7.512 1.00 96.06 308 LEU A CA 1
ATOM 2540 C C . LEU A 1 308 ? 14.032 -4.858 7.783 1.00 96.06 308 LEU A C 1
ATOM 2542 O O . LEU A 1 308 ? 13.796 -6.062 7.714 1.00 96.06 308 LEU A O 1
ATOM 2546 N N . LYS A 1 309 ? 15.208 -4.376 8.208 1.00 95.69 309 LYS A N 1
ATOM 2547 C CA . LYS A 1 309 ? 16.347 -5.195 8.665 1.00 95.69 309 LYS A CA 1
ATOM 2548 C C . LYS A 1 309 ? 16.032 -6.046 9.892 1.00 95.69 309 LYS A C 1
ATOM 255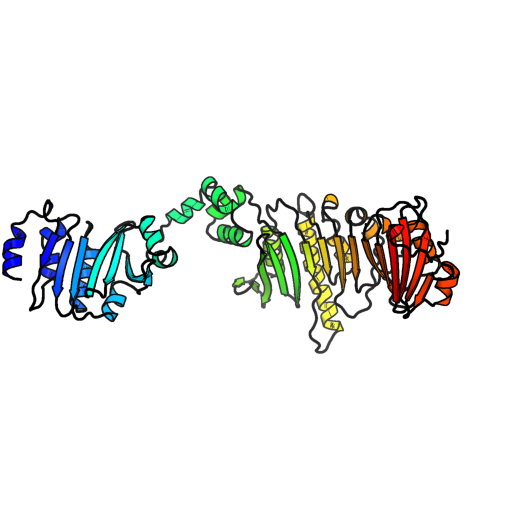0 O O . LYS A 1 309 ? 16.556 -7.146 10.017 1.00 95.69 309 LYS A O 1
ATOM 2555 N N . SER A 1 310 ? 15.229 -5.531 10.824 1.00 95.19 310 SER A N 1
ATOM 2556 C CA . SER A 1 310 ? 14.911 -6.221 12.084 1.00 95.19 310 SER A CA 1
ATOM 2557 C C . SER A 1 310 ? 13.954 -7.407 11.915 1.00 95.19 310 SER A C 1
ATOM 2559 O O . SER A 1 310 ? 13.786 -8.211 12.835 1.00 95.19 310 SER A O 1
ATOM 2561 N N . ARG A 1 311 ? 13.291 -7.518 10.759 1.00 92.94 311 ARG A N 1
ATOM 2562 C CA . ARG A 1 311 ? 12.335 -8.591 10.489 1.00 92.94 311 ARG A CA 1
ATOM 2563 C C . ARG A 1 311 ? 13.064 -9.921 10.301 1.00 92.94 311 ARG A C 1
ATOM 2565 O O . ARG A 1 311 ? 14.107 -9.997 9.670 1.00 92.94 311 ARG A O 1
ATOM 2572 N N . ASN A 1 312 ? 12.433 -11.007 10.749 1.00 90.81 312 ASN A N 1
ATOM 2573 C CA . ASN A 1 312 ? 12.947 -12.371 10.547 1.00 90.81 312 ASN A CA 1
ATOM 2574 C C . ASN A 1 312 ? 12.942 -12.827 9.073 1.00 90.81 312 ASN A C 1
ATOM 2576 O O . ASN A 1 312 ? 13.447 -13.899 8.763 1.00 90.81 312 ASN A O 1
ATOM 2580 N N . SER A 1 313 ? 12.286 -12.070 8.195 1.00 92.94 313 SER A N 1
ATOM 2581 C CA . SER A 1 313 ? 12.164 -12.342 6.761 1.00 92.94 313 SER A CA 1
ATOM 2582 C C . SER A 1 313 ? 11.914 -11.031 6.025 1.00 92.94 313 SER A C 1
ATOM 2584 O O . SER A 1 313 ? 11.311 -10.104 6.592 1.00 92.94 313 SER A O 1
ATOM 2586 N N . ASN A 1 314 ? 12.348 -10.983 4.766 1.00 96.06 314 ASN A N 1
ATOM 2587 C CA . ASN A 1 314 ? 12.083 -9.865 3.875 1.00 96.06 314 ASN A CA 1
ATOM 2588 C C . ASN A 1 314 ? 10.574 -9.617 3.739 1.00 96.06 314 ASN A C 1
ATOM 2590 O O . ASN A 1 314 ? 9.734 -10.492 3.968 1.00 96.06 314 ASN A O 1
ATOM 2594 N N . LEU A 1 315 ? 10.206 -8.377 3.432 1.00 96.69 315 LEU A N 1
ATOM 2595 C CA . LEU A 1 315 ? 8.807 -8.020 3.268 1.00 96.69 315 LEU A CA 1
ATOM 2596 C C . LEU A 1 315 ? 8.287 -8.587 1.942 1.00 96.69 315 LEU A C 1
ATOM 2598 O O . LEU A 1 315 ? 8.772 -8.223 0.875 1.00 96.69 315 LEU A O 1
ATOM 2602 N N . GLN A 1 316 ? 7.274 -9.445 2.022 1.00 97.06 316 GLN A N 1
ATOM 2603 C CA . GLN A 1 316 ? 6.617 -10.030 0.855 1.00 97.06 316 GLN A CA 1
ATOM 2604 C C . GLN A 1 316 ? 5.672 -9.013 0.217 1.00 97.06 316 GLN A C 1
ATOM 2606 O O . GLN A 1 316 ? 4.646 -8.655 0.805 1.00 97.06 316 GLN A O 1
ATOM 2611 N N . VAL A 1 317 ? 6.035 -8.531 -0.972 1.00 98.12 317 VAL A N 1
ATOM 2612 C CA . VAL A 1 317 ? 5.306 -7.494 -1.712 1.00 98.12 317 VAL A CA 1
ATOM 2613 C C . VAL A 1 317 ? 5.342 -7.810 -3.201 1.00 98.12 317 VAL A C 1
ATOM 2615 O O . VAL A 1 317 ? 6.423 -8.033 -3.729 1.00 98.12 317 VAL A O 1
ATOM 2618 N N . LYS A 1 318 ? 4.195 -7.733 -3.882 1.00 98.50 318 LYS A N 1
ATOM 2619 C CA . LYS A 1 318 ? 4.105 -7.897 -5.341 1.00 98.50 318 LYS A CA 1
ATOM 2620 C C . LYS A 1 318 ? 4.532 -6.670 -6.125 1.00 98.50 318 LYS A C 1
ATOM 2622 O O . LYS A 1 318 ? 5.245 -6.787 -7.115 1.00 98.50 318 LYS A O 1
ATOM 2627 N N . LYS A 1 319 ? 4.127 -5.480 -5.687 1.00 98.69 319 LYS A N 1
ATOM 2628 C CA . LYS A 1 319 ? 4.515 -4.216 -6.316 1.00 98.69 319 LYS A CA 1
ATOM 2629 C C . LYS A 1 319 ? 5.206 -3.281 -5.329 1.00 98.69 319 LYS A C 1
ATOM 2631 O O . LYS A 1 319 ? 4.594 -2.859 -4.347 1.00 98.69 319 LYS A O 1
ATOM 2636 N N . LEU A 1 320 ? 6.441 -2.888 -5.629 1.00 98.75 320 LEU A N 1
ATOM 2637 C CA . LEU A 1 320 ? 7.147 -1.829 -4.909 1.00 98.75 320 LEU A CA 1
ATOM 2638 C C . LEU A 1 320 ? 7.118 -0.529 -5.717 1.00 98.75 320 LEU A C 1
ATOM 2640 O O . LEU A 1 320 ? 7.625 -0.487 -6.837 1.00 98.75 320 LEU A O 1
ATOM 2644 N N . THR A 1 321 ? 6.584 0.536 -5.121 1.00 98.19 321 THR A N 1
ATOM 2645 C CA . THR A 1 321 ? 6.563 1.879 -5.716 1.00 98.19 321 THR A CA 1
ATOM 2646 C C . THR A 1 321 ? 7.388 2.838 -4.858 1.00 98.19 321 THR A C 1
ATOM 2648 O O . THR A 1 321 ? 7.046 3.082 -3.702 1.00 98.19 321 THR A O 1
ATOM 2651 N N . LEU A 1 322 ? 8.459 3.406 -5.412 1.00 95.31 322 LEU A N 1
ATOM 2652 C CA . LEU A 1 322 ? 9.329 4.376 -4.743 1.00 95.31 322 LEU A CA 1
ATOM 2653 C C . LEU A 1 322 ? 9.280 5.715 -5.485 1.00 95.31 322 LEU A C 1
ATOM 2655 O O . LEU A 1 322 ? 9.664 5.805 -6.653 1.00 95.31 322 LEU A O 1
ATOM 2659 N N . ILE A 1 323 ? 8.796 6.758 -4.809 1.00 91.94 323 ILE A N 1
ATOM 2660 C CA . ILE A 1 323 ? 8.548 8.069 -5.416 1.00 91.94 323 ILE A CA 1
ATOM 2661 C C . ILE A 1 323 ? 9.433 9.139 -4.778 1.00 91.94 323 ILE A C 1
ATOM 2663 O O . ILE A 1 323 ? 9.428 9.307 -3.562 1.00 91.94 323 ILE A O 1
ATOM 2667 N N . GLY A 1 324 ? 10.152 9.905 -5.602 1.00 87.00 324 GLY A N 1
ATOM 2668 C CA . GLY A 1 324 ? 10.955 11.049 -5.153 1.00 87.00 324 GLY A CA 1
ATOM 2669 C C . GLY A 1 324 ? 12.231 10.669 -4.392 1.00 87.00 324 GLY A C 1
ATOM 2670 O O . GLY A 1 324 ? 12.823 11.518 -3.729 1.00 87.00 324 GLY A O 1
ATOM 2671 N N . LEU A 1 325 ? 12.660 9.409 -4.484 1.00 84.62 325 LEU A N 1
ATOM 2672 C CA . LEU A 1 325 ? 13.853 8.888 -3.821 1.00 84.62 325 LEU A CA 1
ATOM 2673 C C . LEU A 1 325 ? 15.064 8.888 -4.762 1.00 84.62 325 LEU A C 1
ATOM 2675 O O . LEU A 1 325 ? 14.940 8.625 -5.955 1.00 84.62 325 LEU A O 1
ATOM 2679 N N . ASN A 1 326 ? 16.243 9.183 -4.210 1.00 85.50 326 ASN A N 1
ATOM 2680 C CA . ASN A 1 326 ? 17.516 9.034 -4.915 1.00 85.50 326 ASN A CA 1
ATOM 2681 C C . ASN A 1 326 ? 18.047 7.591 -4.793 1.00 85.50 326 ASN A C 1
ATOM 2683 O O . ASN A 1 326 ? 17.526 6.791 -4.011 1.00 85.50 326 ASN A O 1
ATOM 2687 N N . HIS A 1 327 ? 19.114 7.283 -5.538 1.00 88.56 327 HIS A N 1
ATOM 2688 C CA . HIS A 1 327 ? 19.794 5.978 -5.523 1.00 88.56 327 HIS A CA 1
ATOM 2689 C C . HIS A 1 327 ? 20.072 5.453 -4.106 1.00 88.56 327 HIS A C 1
ATOM 2691 O O . HIS A 1 327 ? 19.700 4.335 -3.753 1.00 88.56 327 HIS A O 1
ATOM 2697 N N . TYR A 1 328 ? 20.654 6.306 -3.260 1.00 88.81 328 TYR A N 1
ATOM 2698 C CA . TYR A 1 328 ? 21.038 5.962 -1.893 1.00 88.81 328 TYR A CA 1
ATOM 2699 C C . TYR A 1 328 ? 19.857 5.488 -1.036 1.00 88.81 328 TYR A C 1
ATOM 2701 O O . TYR A 1 328 ? 19.985 4.522 -0.285 1.00 88.81 328 TYR A O 1
ATOM 2709 N N . TYR A 1 329 ? 18.698 6.140 -1.138 1.00 90.12 329 TYR A N 1
ATOM 2710 C CA . TYR A 1 329 ? 17.519 5.744 -0.368 1.00 90.12 329 TYR A CA 1
ATOM 2711 C C . TYR A 1 329 ? 16.825 4.504 -0.936 1.00 90.12 329 TYR A C 1
ATOM 2713 O O . TYR A 1 329 ? 16.301 3.703 -0.163 1.00 90.12 329 TYR A O 1
ATOM 2721 N N . ILE A 1 330 ? 16.849 4.306 -2.257 1.00 93.50 330 ILE A N 1
ATOM 2722 C CA . ILE A 1 330 ? 16.299 3.097 -2.889 1.00 93.50 330 ILE A CA 1
ATOM 2723 C C . ILE A 1 330 ? 17.036 1.851 -2.376 1.00 93.50 330 ILE A C 1
ATOM 2725 O O . ILE A 1 330 ? 16.392 0.880 -1.971 1.00 93.50 330 ILE A O 1
ATOM 2729 N N . LEU A 1 331 ? 18.369 1.909 -2.285 1.00 95.00 331 LEU A N 1
ATOM 2730 C CA . LEU A 1 331 ? 19.206 0.832 -1.741 1.00 95.00 331 LEU A CA 1
ATOM 2731 C C . LEU A 1 331 ? 18.964 0.515 -0.261 1.00 95.00 331 LEU A C 1
ATOM 2733 O O . LEU A 1 331 ? 19.330 -0.559 0.202 1.00 95.00 331 LEU A O 1
ATOM 2737 N N . ARG A 1 332 ? 18.335 1.414 0.497 1.00 95.38 332 ARG A N 1
ATOM 2738 C CA . ARG A 1 332 ? 17.980 1.171 1.906 1.00 95.38 332 ARG A CA 1
ATOM 2739 C C . ARG A 1 332 ? 16.627 0.485 2.076 1.00 95.38 332 ARG A C 1
ATOM 2741 O O . ARG A 1 332 ? 16.281 0.097 3.188 1.00 95.38 332 ARG A O 1
ATOM 2748 N N . ILE A 1 333 ? 15.865 0.329 0.994 1.00 96.81 333 ILE A N 1
ATOM 2749 C CA . ILE A 1 333 ? 14.527 -0.271 1.015 1.00 96.81 333 ILE A CA 1
ATOM 2750 C C . ILE A 1 333 ? 14.497 -1.548 0.174 1.00 96.81 333 ILE A C 1
ATOM 2752 O O . ILE A 1 333 ? 14.130 -2.602 0.691 1.00 96.81 333 ILE A O 1
ATOM 2756 N N . LEU A 1 334 ? 14.893 -1.469 -1.103 1.00 97.69 334 LEU A N 1
ATOM 2757 C CA . LEU A 1 334 ? 14.735 -2.559 -2.073 1.00 97.69 334 LEU A CA 1
ATOM 2758 C C . LEU A 1 334 ? 15.365 -3.897 -1.625 1.00 97.69 334 LEU A C 1
ATOM 2760 O O . LEU A 1 334 ? 14.682 -4.911 -1.758 1.00 97.69 334 LEU A O 1
ATOM 2764 N N . PRO A 1 335 ? 16.580 -3.947 -1.034 1.00 97.56 335 PRO A N 1
ATOM 2765 C CA . PRO A 1 335 ? 17.197 -5.217 -0.626 1.00 97.56 335 PRO A CA 1
ATOM 2766 C C . PRO A 1 335 ? 16.428 -6.003 0.447 1.00 97.56 335 PRO A C 1
ATOM 2768 O O . PRO A 1 335 ? 16.690 -7.189 0.643 1.00 97.56 335 PRO A O 1
ATOM 2771 N N . TYR A 1 336 ? 15.489 -5.360 1.148 1.00 97.88 336 TYR A N 1
ATOM 2772 C CA . TYR A 1 336 ? 14.679 -5.981 2.202 1.00 97.88 336 TYR A CA 1
ATOM 2773 C C . TYR A 1 336 ? 13.285 -6.404 1.730 1.00 97.88 336 TYR A C 1
ATOM 2775 O O . TYR A 1 336 ? 12.445 -6.799 2.544 1.00 97.88 336 TYR A O 1
ATOM 2783 N N . ILE A 1 337 ? 13.026 -6.323 0.425 1.00 98.06 337 ILE A N 1
ATOM 2784 C CA . ILE A 1 337 ? 11.832 -6.883 -0.209 1.00 98.06 337 ILE A CA 1
ATOM 2785 C C . ILE A 1 337 ? 12.129 -8.320 -0.640 1.00 98.06 337 ILE A C 1
ATOM 2787 O O . ILE A 1 337 ? 13.254 -8.645 -1.023 1.00 98.06 337 ILE A O 1
ATOM 2791 N N . ASP A 1 338 ? 11.148 -9.203 -0.495 1.00 97.69 338 ASP A N 1
ATOM 2792 C CA . ASP A 1 338 ? 11.288 -10.616 -0.844 1.00 97.69 338 ASP A CA 1
ATOM 2793 C C . ASP A 1 338 ? 11.292 -10.764 -2.379 1.00 97.69 338 ASP A C 1
ATOM 2795 O O . ASP A 1 338 ? 10.285 -10.418 -3.005 1.00 97.69 338 ASP A O 1
ATOM 2799 N N . PRO A 1 339 ? 12.406 -11.200 -3.001 1.00 97.56 339 PRO A N 1
ATOM 2800 C CA . PRO A 1 339 ? 12.514 -11.274 -4.455 1.00 97.56 339 PRO A CA 1
ATOM 2801 C C . PRO A 1 339 ? 11.551 -12.298 -5.072 1.00 97.56 339 PRO A C 1
ATOM 2803 O O . PRO A 1 339 ? 11.050 -12.042 -6.162 1.00 97.56 339 PRO A O 1
ATOM 2806 N N . ASP A 1 340 ? 11.213 -13.380 -4.358 1.00 97.06 340 ASP A N 1
ATOM 2807 C CA . ASP A 1 340 ? 10.356 -14.460 -4.874 1.00 97.06 340 ASP A CA 1
ATOM 2808 C C . ASP A 1 340 ? 8.905 -13.999 -5.107 1.00 97.06 340 ASP A C 1
ATOM 2810 O O . ASP A 1 340 ? 8.158 -14.600 -5.881 1.00 97.06 340 ASP A O 1
ATOM 2814 N N . PHE A 1 341 ? 8.489 -12.933 -4.417 1.00 97.25 341 PHE A N 1
ATOM 2815 C CA . PHE A 1 341 ? 7.135 -12.381 -4.492 1.00 97.25 341 PHE A CA 1
ATOM 2816 C C . PHE A 1 341 ? 7.059 -11.084 -5.294 1.00 97.25 341 PHE A C 1
ATOM 2818 O O . PHE A 1 341 ? 5.954 -10.636 -5.591 1.00 97.25 341 PHE A O 1
ATOM 2825 N N . LEU A 1 342 ? 8.195 -10.460 -5.618 1.00 98.31 342 LEU A N 1
ATOM 2826 C CA . LEU A 1 342 ? 8.234 -9.144 -6.242 1.00 98.31 342 LEU A CA 1
ATOM 2827 C C . LEU A 1 342 ? 7.978 -9.243 -7.746 1.00 98.31 342 LEU A C 1
ATOM 2829 O O . LEU A 1 342 ? 8.851 -9.593 -8.525 1.00 98.31 342 LEU A O 1
ATOM 2833 N N . GLU A 1 343 ? 6.779 -8.866 -8.174 1.00 98.25 343 GLU A N 1
ATOM 2834 C CA . GLU A 1 343 ? 6.375 -8.876 -9.579 1.00 98.25 343 GLU A CA 1
ATOM 2835 C C . GLU A 1 343 ? 6.750 -7.569 -10.294 1.00 98.25 343 GLU A C 1
ATOM 2837 O O . GLU A 1 343 ? 7.131 -7.594 -11.462 1.00 98.25 343 GLU A O 1
ATOM 2842 N N . LYS A 1 344 ? 6.655 -6.414 -9.623 1.00 98.69 344 LYS A N 1
ATOM 2843 C CA . LYS A 1 344 ? 6.857 -5.106 -10.261 1.00 98.69 344 LYS A CA 1
ATOM 2844 C C . LYS A 1 344 ? 7.645 -4.124 -9.398 1.00 98.69 344 LYS A C 1
ATOM 2846 O O . LYS A 1 344 ? 7.286 -3.857 -8.250 1.00 98.69 344 LYS A O 1
ATOM 2851 N N . ILE A 1 345 ? 8.647 -3.497 -10.013 1.00 98.44 345 ILE A N 1
ATOM 2852 C CA . ILE A 1 345 ? 9.422 -2.384 -9.457 1.00 98.44 345 ILE A CA 1
ATOM 2853 C C . ILE A 1 345 ? 9.052 -1.100 -10.198 1.00 98.44 345 ILE A C 1
ATOM 2855 O O . ILE A 1 345 ? 9.108 -1.033 -11.427 1.00 98.44 345 ILE A O 1
ATOM 2859 N N . GLU A 1 346 ? 8.676 -0.065 -9.453 1.00 97.94 346 GLU A N 1
ATOM 2860 C CA . GLU A 1 346 ? 8.317 1.236 -10.004 1.00 97.94 346 GLU A CA 1
ATOM 2861 C C . GLU A 1 346 ? 9.065 2.361 -9.289 1.00 97.94 346 GLU A C 1
ATOM 2863 O O . GLU A 1 346 ? 8.848 2.614 -8.104 1.00 97.94 346 GLU A O 1
ATOM 2868 N N . PHE A 1 347 ? 9.931 3.056 -10.024 1.00 95.00 347 PHE A N 1
ATOM 2869 C CA . PHE A 1 347 ? 10.595 4.277 -9.583 1.00 95.00 347 PHE A CA 1
ATOM 2870 C C . PHE A 1 347 ? 10.047 5.463 -10.364 1.00 95.00 347 PHE A C 1
ATOM 2872 O O . PHE A 1 347 ? 9.948 5.446 -11.594 1.00 95.00 347 PHE A O 1
ATOM 2879 N N . THR A 1 348 ? 9.702 6.529 -9.657 1.00 90.69 348 THR A N 1
ATOM 2880 C CA . THR A 1 348 ? 9.280 7.766 -10.308 1.00 90.69 348 THR A CA 1
ATOM 2881 C C . THR A 1 348 ? 9.713 8.971 -9.510 1.00 90.69 348 THR A C 1
ATOM 2883 O O . THR A 1 348 ? 9.820 8.928 -8.288 1.00 90.69 348 THR A O 1
ATOM 2886 N N . ASP A 1 349 ? 9.932 10.084 -10.194 1.00 83.06 349 ASP A N 1
ATOM 2887 C CA . ASP A 1 349 ? 10.044 11.375 -9.533 1.00 83.06 349 ASP A CA 1
ATOM 2888 C C . ASP A 1 349 ? 8.808 12.227 -9.844 1.00 83.06 349 ASP A C 1
ATOM 2890 O O . ASP A 1 349 ? 8.148 12.110 -10.878 1.00 83.06 349 ASP A O 1
ATOM 2894 N N . SER A 1 350 ? 8.446 13.055 -8.880 1.00 70.25 350 SER A N 1
ATOM 2895 C CA . SER A 1 350 ? 7.403 14.068 -8.983 1.00 70.25 350 SER A CA 1
ATOM 2896 C C . SER A 1 350 ? 7.974 15.473 -9.170 1.00 70.25 350 SER A C 1
ATOM 2898 O O . SER A 1 350 ? 7.219 16.397 -9.489 1.00 70.25 350 SER A O 1
ATOM 2900 N N . SER A 1 351 ? 9.282 15.632 -8.940 1.00 65.06 351 SER A N 1
ATOM 2901 C CA . SER A 1 351 ? 9.998 16.892 -9.039 1.00 65.06 351 SER A CA 1
ATOM 2902 C C . SER A 1 351 ? 10.202 17.298 -10.503 1.00 65.06 351 SER A C 1
ATOM 2904 O O . SER A 1 351 ? 10.208 16.469 -11.409 1.00 65.06 351 SER A O 1
ATOM 2906 N N . ARG A 1 352 ? 10.339 18.608 -10.746 1.00 54.28 352 ARG A N 1
ATOM 2907 C CA . ARG A 1 352 ? 10.681 19.167 -12.069 1.00 54.28 352 ARG A CA 1
ATOM 2908 C C . ARG A 1 352 ? 12.193 19.251 -12.319 1.00 54.28 352 ARG A C 1
ATOM 2910 O O . ARG A 1 352 ? 12.595 19.846 -13.308 1.00 54.28 352 ARG A O 1
ATOM 2917 N N . SER A 1 353 ? 13.025 18.756 -11.401 1.00 57.94 353 SER A N 1
ATOM 2918 C CA . SER A 1 353 ? 14.481 18.754 -11.598 1.00 57.94 353 SER A CA 1
ATOM 2919 C C . SER A 1 353 ? 14.900 17.539 -12.410 1.00 57.94 353 SER A C 1
ATOM 2921 O O . SER A 1 353 ? 14.431 16.440 -12.127 1.00 57.94 353 SER A O 1
ATOM 2923 N N . GLU A 1 354 ? 15.809 17.742 -13.363 1.00 58.88 354 GLU A N 1
ATOM 2924 C CA . GLU A 1 354 ? 16.499 16.686 -14.109 1.00 58.88 354 GLU A CA 1
ATOM 2925 C C . GLU A 1 354 ? 17.348 15.857 -13.135 1.00 58.88 354 GLU A C 1
ATOM 2927 O O . GLU A 1 354 ? 18.521 16.138 -12.888 1.00 58.88 354 GLU A O 1
ATOM 2932 N N . LYS A 1 355 ? 16.727 14.864 -12.493 1.00 74.38 355 LYS A N 1
ATOM 2933 C CA . LYS A 1 355 ? 17.448 13.889 -11.683 1.00 74.38 355 LYS A CA 1
ATOM 2934 C C . LYS A 1 355 ? 17.864 12.741 -12.578 1.00 74.38 355 LYS A C 1
ATOM 2936 O O . LYS A 1 355 ? 17.026 12.110 -13.228 1.00 74.38 355 LYS A O 1
ATOM 2941 N N . SER A 1 356 ? 19.161 12.470 -12.565 1.00 86.38 356 SER A N 1
ATOM 2942 C CA . SER A 1 356 ? 19.688 11.218 -13.069 1.00 86.38 356 SER A CA 1
ATOM 2943 C C . SER A 1 356 ? 19.863 10.211 -11.938 1.00 86.38 356 SER A C 1
ATOM 2945 O O . SER A 1 356 ? 20.067 10.581 -10.778 1.00 86.38 356 SER A O 1
ATOM 2947 N N . ILE A 1 357 ? 19.743 8.933 -12.273 1.00 89.75 357 ILE A N 1
ATOM 2948 C CA . ILE A 1 357 ? 19.979 7.822 -11.362 1.00 89.75 357 ILE A CA 1
ATOM 2949 C C . ILE A 1 357 ? 20.923 6.819 -12.019 1.00 89.75 357 ILE A C 1
ATOM 2951 O O . ILE A 1 357 ? 20.701 6.393 -13.155 1.00 89.75 357 ILE A O 1
ATOM 2955 N N . ASP A 1 358 ? 21.965 6.447 -11.280 1.00 90.44 358 ASP A N 1
ATOM 2956 C CA . ASP A 1 358 ? 22.791 5.293 -11.601 1.00 90.44 358 ASP A CA 1
ATOM 2957 C C . ASP A 1 358 ? 22.207 4.071 -10.892 1.00 90.44 358 ASP A C 1
ATOM 2959 O O . ASP A 1 358 ? 22.052 4.068 -9.676 1.00 90.44 358 ASP A O 1
ATOM 2963 N N . ILE A 1 359 ? 21.838 3.059 -11.663 1.00 88.56 359 ILE A N 1
ATOM 2964 C CA . ILE A 1 359 ? 21.210 1.820 -11.215 1.00 88.56 359 ILE A CA 1
ATOM 2965 C C . ILE A 1 359 ? 22.123 0.602 -11.408 1.00 88.56 359 ILE A C 1
ATOM 2967 O O . ILE A 1 359 ? 21.644 -0.520 -11.273 1.00 88.56 359 ILE A O 1
ATOM 2971 N N . GLU A 1 360 ? 23.422 0.789 -11.690 1.00 91.06 360 GLU A N 1
ATOM 2972 C CA . GLU A 1 360 ? 24.383 -0.321 -11.837 1.00 91.06 360 GLU A CA 1
ATOM 2973 C C . GLU A 1 360 ? 24.442 -1.193 -10.574 1.00 91.06 360 GLU A C 1
ATOM 2975 O O . GLU A 1 360 ? 24.471 -2.414 -10.660 1.00 91.06 360 GLU A O 1
ATOM 2980 N N . GLU A 1 361 ? 24.385 -0.591 -9.387 1.00 93.38 361 GLU A N 1
ATOM 2981 C CA . GLU A 1 361 ? 24.341 -1.347 -8.129 1.00 93.38 361 GLU A CA 1
ATOM 2982 C C . GLU A 1 361 ? 22.977 -2.024 -7.906 1.00 93.38 361 GLU A C 1
ATOM 2984 O O . GLU A 1 361 ? 22.910 -3.143 -7.399 1.00 93.38 361 GLU A O 1
ATOM 2989 N N . LEU A 1 362 ? 21.880 -1.386 -8.337 1.00 93.75 362 LEU A N 1
ATOM 2990 C CA . LEU A 1 362 ? 20.538 -1.967 -8.229 1.00 93.75 362 LEU A CA 1
ATOM 2991 C C . LEU A 1 362 ? 20.390 -3.201 -9.120 1.00 93.75 362 LEU A C 1
ATOM 2993 O O . LEU A 1 362 ? 19.761 -4.168 -8.695 1.00 93.75 362 LEU A O 1
ATOM 2997 N N . SER A 1 363 ? 21.005 -3.206 -10.309 1.00 92.69 363 SER A N 1
ATOM 2998 C CA . SER A 1 363 ? 20.934 -4.341 -11.237 1.00 92.69 363 SER A CA 1
ATOM 2999 C C . SER A 1 363 ? 21.625 -5.606 -10.717 1.00 92.69 363 SER A C 1
ATOM 3001 O O . SER A 1 363 ? 21.371 -6.711 -11.205 1.00 92.69 363 SER A O 1
ATOM 3003 N N . MET A 1 364 ? 22.451 -5.479 -9.674 1.00 94.12 364 MET A N 1
ATOM 3004 C CA . MET A 1 364 ? 23.108 -6.608 -9.018 1.00 94.12 364 MET A CA 1
ATOM 3005 C C . MET A 1 364 ? 22.221 -7.316 -7.984 1.00 94.12 364 MET A C 1
ATOM 3007 O O . MET A 1 364 ? 22.534 -8.455 -7.625 1.00 94.12 364 MET A O 1
ATOM 3011 N N . LEU A 1 365 ? 21.128 -6.693 -7.534 1.00 96.56 365 LEU A N 1
ATOM 3012 C CA . LEU A 1 365 ? 20.230 -7.237 -6.514 1.00 96.56 365 LEU A CA 1
ATOM 3013 C C . LEU A 1 365 ? 19.363 -8.382 -7.050 1.00 96.56 365 LEU A C 1
ATOM 3015 O O . LEU A 1 365 ? 18.907 -8.357 -8.194 1.00 96.56 365 LEU A O 1
ATOM 3019 N N . ASP A 1 366 ? 19.058 -9.355 -6.192 1.00 96.88 366 ASP A N 1
ATOM 3020 C CA . ASP A 1 366 ? 18.159 -10.460 -6.545 1.00 96.88 366 ASP A CA 1
ATOM 3021 C C . ASP A 1 366 ? 16.745 -9.955 -6.849 1.00 96.88 366 ASP A C 1
ATOM 3023 O O . ASP A 1 366 ? 16.119 -10.415 -7.801 1.00 96.88 366 ASP A O 1
ATOM 3027 N N . GLN A 1 367 ? 16.282 -8.931 -6.123 1.00 97.56 367 GLN A N 1
ATOM 3028 C CA . GLN A 1 367 ? 14.992 -8.278 -6.363 1.00 97.56 367 GLN A CA 1
ATOM 3029 C C . GLN A 1 367 ? 14.894 -7.714 -7.781 1.00 97.56 367 GLN A C 1
ATOM 3031 O O . GLN A 1 367 ? 13.849 -7.807 -8.413 1.00 97.56 367 GLN A O 1
ATOM 3036 N N . TRP A 1 368 ? 15.987 -7.144 -8.292 1.00 96.56 368 TRP A N 1
ATOM 3037 C CA . TRP A 1 368 ? 16.037 -6.630 -9.656 1.00 96.56 368 TRP A CA 1
ATOM 3038 C C . TRP A 1 368 ? 16.056 -7.758 -10.684 1.00 96.56 368 TRP A C 1
ATOM 3040 O O . TRP A 1 368 ? 15.373 -7.686 -11.698 1.00 96.56 368 TRP A O 1
ATOM 3050 N N . LYS A 1 369 ? 16.832 -8.813 -10.429 1.00 94.56 369 LYS A N 1
ATOM 3051 C CA . LYS A 1 369 ? 17.014 -9.925 -11.370 1.00 94.56 369 LYS A CA 1
ATOM 3052 C C . LYS A 1 369 ? 15.783 -10.819 -11.508 1.00 94.56 369 LYS A C 1
ATOM 3054 O O . LYS A 1 369 ? 15.647 -11.459 -12.546 1.00 94.56 369 LYS A O 1
ATOM 3059 N N . GLN A 1 370 ? 14.946 -10.898 -10.474 1.00 95.31 370 GLN A N 1
ATOM 3060 C CA . GLN A 1 370 ? 13.793 -11.801 -10.423 1.00 95.31 370 GLN A CA 1
ATOM 3061 C C . GLN A 1 370 ? 12.454 -11.116 -10.712 1.00 95.31 370 GLN A C 1
ATOM 3063 O O . GLN A 1 370 ? 11.494 -11.797 -11.070 1.00 95.31 370 GLN A O 1
ATOM 3068 N N . ALA A 1 371 ? 12.377 -9.787 -10.591 1.00 97.31 371 ALA A N 1
ATOM 3069 C CA . ALA A 1 371 ? 11.139 -9.068 -10.848 1.00 97.31 371 ALA A CA 1
ATOM 3070 C C . ALA A 1 371 ? 10.679 -9.182 -12.311 1.00 97.31 371 ALA A C 1
ATOM 3072 O O . ALA A 1 371 ? 11.474 -9.244 -13.249 1.00 97.31 371 ALA A O 1
ATOM 3073 N N . ASN A 1 372 ? 9.360 -9.183 -12.510 1.00 97.50 372 ASN A N 1
ATOM 3074 C CA . ASN A 1 372 ? 8.747 -9.369 -13.823 1.00 97.50 372 ASN A CA 1
ATOM 3075 C C . ASN A 1 372 ? 8.642 -8.057 -14.620 1.00 97.50 372 ASN A C 1
ATOM 3077 O O . ASN A 1 372 ? 8.880 -8.046 -15.828 1.00 97.50 372 ASN A O 1
ATOM 3081 N N . GLU A 1 373 ? 8.312 -6.939 -13.969 1.00 98.44 373 GLU A N 1
ATOM 3082 C CA . GLU A 1 373 ? 8.185 -5.628 -14.614 1.00 98.44 373 GLU A CA 1
ATOM 3083 C C . GLU A 1 373 ? 9.047 -4.546 -13.950 1.00 98.44 373 GLU A C 1
ATOM 3085 O O . GLU A 1 373 ? 9.091 -4.428 -12.724 1.00 98.44 373 GLU A O 1
ATOM 3090 N N . LEU A 1 374 ? 9.653 -3.687 -14.775 1.00 98.19 374 LEU A N 1
ATOM 3091 C CA . LEU A 1 374 ? 10.374 -2.491 -14.341 1.00 98.19 374 LEU A CA 1
ATOM 3092 C C . LEU A 1 374 ? 9.784 -1.240 -14.989 1.00 98.19 374 LEU A C 1
ATOM 3094 O O . LEU A 1 374 ? 9.653 -1.154 -16.211 1.00 98.19 374 LEU A O 1
ATOM 3098 N N . VAL A 1 375 ? 9.487 -0.232 -14.174 1.00 97.88 375 VAL A N 1
ATOM 3099 C CA . VAL A 1 375 ? 9.081 1.093 -14.645 1.00 97.88 375 VAL A CA 1
ATOM 3100 C C . VAL A 1 375 ? 9.916 2.157 -13.943 1.00 97.88 375 VAL A C 1
ATOM 3102 O O . VAL A 1 375 ? 9.808 2.337 -12.737 1.00 97.88 375 VAL A O 1
ATOM 3105 N N . ILE A 1 376 ? 10.717 2.894 -14.703 1.00 94.94 376 ILE A N 1
ATOM 3106 C CA . ILE A 1 376 ? 11.429 4.092 -14.264 1.00 94.94 376 ILE A CA 1
ATOM 3107 C C . ILE A 1 376 ? 10.922 5.253 -15.108 1.00 94.94 376 ILE A C 1
ATOM 3109 O O . ILE A 1 376 ? 11.245 5.377 -16.290 1.00 94.94 376 ILE A O 1
ATOM 3113 N N . SER A 1 377 ? 10.094 6.102 -14.508 1.00 89.62 377 SER A N 1
ATOM 3114 C CA . SER A 1 377 ? 9.477 7.226 -15.211 1.00 89.62 377 SER A CA 1
ATOM 3115 C C . SER A 1 377 ? 9.873 8.555 -14.583 1.00 89.62 377 SER A C 1
ATOM 3117 O O . SER A 1 377 ? 10.038 8.656 -13.371 1.00 89.62 377 SER A O 1
ATOM 3119 N N . ARG A 1 378 ? 10.028 9.597 -15.411 1.00 87.69 378 ARG A N 1
ATOM 3120 C CA . ARG A 1 378 ? 10.398 10.955 -14.960 1.00 87.69 378 ARG A CA 1
ATOM 3121 C C . ARG A 1 378 ? 11.752 11.031 -14.226 1.00 87.69 378 ARG A C 1
ATOM 3123 O O . ARG A 1 378 ? 11.975 11.975 -13.478 1.00 87.69 378 ARG A O 1
ATOM 3130 N N . ILE A 1 379 ? 12.630 10.048 -14.430 1.00 90.38 379 ILE A N 1
ATOM 3131 C CA . ILE A 1 379 ? 14.005 9.998 -13.916 1.00 90.38 379 ILE A CA 1
ATOM 3132 C C . ILE A 1 379 ? 14.901 9.543 -15.066 1.00 90.38 379 ILE A C 1
ATOM 3134 O O . ILE A 1 379 ? 14.567 8.573 -15.746 1.00 90.38 379 ILE A O 1
ATOM 3138 N N . ILE A 1 380 ? 16.027 10.220 -15.274 1.00 91.88 380 ILE A N 1
ATOM 3139 C CA . ILE A 1 380 ? 16.986 9.871 -16.324 1.00 91.88 380 ILE A CA 1
ATOM 3140 C C . ILE A 1 380 ? 17.906 8.760 -15.812 1.00 91.88 380 ILE A C 1
ATOM 3142 O O . ILE A 1 380 ? 18.700 8.961 -14.901 1.00 91.88 380 ILE A O 1
ATOM 3146 N N . VAL A 1 381 ? 17.844 7.574 -16.399 1.00 93.69 381 VAL A N 1
ATOM 3147 C CA . VAL A 1 381 ? 18.807 6.505 -16.128 1.00 93.69 381 VAL A CA 1
ATOM 3148 C C . VAL A 1 381 ? 20.130 6.866 -16.807 1.00 93.69 381 VAL A C 1
ATOM 3150 O O . VAL A 1 381 ? 20.184 6.991 -18.032 1.00 93.69 381 VAL A O 1
ATOM 3153 N N . SER A 1 382 ? 21.186 7.067 -16.013 1.00 92.88 382 SER A N 1
ATOM 3154 C CA . SER A 1 382 ? 22.534 7.390 -16.507 1.00 92.88 382 SER A CA 1
ATOM 3155 C C . SER A 1 382 ? 23.396 6.151 -16.757 1.00 92.88 382 SER A C 1
ATOM 3157 O O . SER A 1 382 ? 24.399 6.232 -17.466 1.00 92.88 382 SER A O 1
ATOM 3159 N N . THR A 1 383 ? 23.008 5.001 -16.207 1.00 93.12 383 THR A N 1
ATOM 3160 C CA . THR A 1 383 ? 23.704 3.730 -16.416 1.00 93.12 383 THR A CA 1
ATOM 3161 C C . THR A 1 383 ? 23.581 3.276 -17.878 1.00 93.12 383 THR A C 1
ATOM 3163 O O . THR A 1 383 ? 22.474 3.275 -18.424 1.00 93.12 383 THR A O 1
ATOM 3166 N N . PRO A 1 384 ? 24.680 2.836 -18.521 1.00 92.00 384 PRO A N 1
ATOM 3167 C CA . PRO A 1 384 ? 24.634 2.289 -19.875 1.00 92.00 384 PRO A CA 1
ATOM 3168 C C . PRO A 1 384 ? 23.639 1.132 -20.003 1.00 92.00 384 PRO A C 1
ATOM 3170 O O . PRO A 1 384 ? 23.628 0.230 -19.165 1.00 92.00 384 PRO A O 1
ATOM 3173 N N . ILE A 1 385 ? 22.862 1.109 -21.092 1.00 90.12 385 ILE A N 1
ATOM 3174 C CA . ILE A 1 385 ? 21.813 0.100 -21.344 1.00 90.12 385 ILE A CA 1
ATOM 3175 C C . ILE A 1 385 ? 22.358 -1.331 -21.238 1.00 90.12 385 ILE A C 1
ATOM 3177 O O . ILE A 1 385 ? 21.685 -2.224 -20.721 1.00 90.12 385 ILE A O 1
ATOM 3181 N N . SER A 1 386 ? 23.599 -1.541 -21.678 1.00 89.69 386 SER A N 1
ATOM 3182 C CA . SER A 1 386 ? 24.281 -2.835 -21.639 1.00 89.69 386 SER A CA 1
ATOM 3183 C C . SER A 1 386 ? 24.547 -3.382 -20.233 1.00 89.69 386 SER A C 1
ATOM 3185 O O . SER A 1 386 ? 24.763 -4.584 -20.110 1.00 89.69 386 SER A O 1
ATOM 3187 N N . LYS A 1 387 ? 24.509 -2.534 -19.197 1.00 91.38 387 LYS A N 1
ATOM 3188 C CA . LYS A 1 387 ? 24.732 -2.889 -17.785 1.00 91.38 387 LYS A CA 1
ATOM 3189 C C . LYS A 1 387 ? 23.446 -2.989 -16.953 1.00 91.38 387 LYS A C 1
ATOM 3191 O O . LYS A 1 387 ? 23.497 -3.295 -15.763 1.00 91.38 387 LYS A O 1
ATOM 3196 N N . LEU A 1 388 ? 22.288 -2.702 -17.550 1.00 89.06 388 LEU A N 1
ATOM 3197 C CA . LEU A 1 388 ? 21.018 -2.659 -16.817 1.00 89.06 388 LEU A CA 1
ATOM 3198 C C . LEU A 1 388 ? 20.450 -4.044 -16.481 1.00 89.06 388 LEU A C 1
ATOM 3200 O O . LEU A 1 388 ? 19.530 -4.140 -15.671 1.00 89.06 388 LEU A O 1
ATOM 3204 N N . GLU A 1 389 ? 20.946 -5.101 -17.133 1.00 89.94 389 GLU A N 1
ATOM 3205 C CA . GLU A 1 389 ? 20.448 -6.479 -16.987 1.00 89.94 389 GLU A CA 1
ATOM 3206 C C . GLU A 1 389 ? 18.915 -6.595 -17.166 1.00 89.94 389 GLU A C 1
ATOM 3208 O O . GLU A 1 389 ? 18.236 -7.411 -16.549 1.00 89.94 389 GLU A O 1
ATOM 3213 N N . VAL A 1 390 ? 18.346 -5.770 -18.056 1.00 91.25 390 VAL A N 1
ATOM 3214 C CA . VAL A 1 390 ? 16.888 -5.615 -18.251 1.00 91.25 390 VAL A CA 1
ATOM 3215 C C . VAL A 1 390 ? 16.206 -6.769 -18.995 1.00 91.25 390 VAL A C 1
ATOM 3217 O O . VAL A 1 390 ? 14.987 -6.777 -19.137 1.00 91.25 390 VAL A O 1
ATOM 3220 N N . PHE A 1 391 ? 16.966 -7.748 -19.485 1.00 91.31 391 PHE A N 1
ATOM 3221 C CA . PHE A 1 391 ? 16.431 -8.852 -20.292 1.00 91.31 391 PHE A CA 1
ATOM 3222 C C . PHE A 1 391 ? 15.779 -9.975 -19.470 1.00 91.31 391 PHE A C 1
ATOM 3224 O O . PHE A 1 391 ? 15.144 -10.857 -20.055 1.00 91.31 391 PHE A O 1
ATOM 3231 N N . ASN A 1 392 ? 15.903 -9.920 -18.139 1.00 90.62 392 ASN A N 1
ATOM 3232 C CA . ASN A 1 392 ? 15.242 -10.849 -17.218 1.00 90.62 392 ASN A CA 1
ATOM 3233 C C . ASN A 1 392 ? 13.773 -10.473 -16.958 1.00 90.62 392 ASN A C 1
ATOM 3235 O O . ASN A 1 392 ? 12.960 -11.351 -16.681 1.00 90.62 392 ASN A O 1
ATOM 3239 N N . PHE A 1 393 ? 13.422 -9.194 -17.114 1.00 95.88 393 PHE A N 1
ATOM 3240 C CA . PHE A 1 393 ? 12.045 -8.710 -17.025 1.00 95.88 393 PHE A CA 1
ATOM 3241 C C . PHE A 1 393 ? 11.243 -9.121 -18.261 1.00 95.88 393 PHE A C 1
ATOM 3243 O O . PHE A 1 393 ? 11.809 -9.265 -19.341 1.00 95.88 393 PHE A O 1
ATOM 3250 N N . SER A 1 394 ? 9.917 -9.202 -18.148 1.00 96.88 394 SER A N 1
ATOM 3251 C CA . SER A 1 394 ? 9.017 -9.297 -19.305 1.00 96.88 394 SER A CA 1
ATOM 3252 C C . SER A 1 394 ? 8.698 -7.936 -19.920 1.00 96.88 394 SER A C 1
ATOM 3254 O O . SER A 1 394 ? 8.531 -7.819 -21.139 1.00 96.88 394 SER A O 1
ATOM 3256 N N . LYS A 1 395 ? 8.645 -6.882 -19.099 1.00 98.12 395 LYS A N 1
ATOM 3257 C CA . LYS A 1 395 ? 8.312 -5.528 -19.541 1.00 98.12 395 LYS A CA 1
ATOM 3258 C C . LYS A 1 395 ? 9.142 -4.482 -18.818 1.00 98.12 395 LYS A C 1
ATOM 3260 O O . LYS A 1 395 ? 9.199 -4.451 -17.592 1.00 98.12 395 LYS A O 1
ATOM 3265 N N . VAL A 1 396 ? 9.719 -3.577 -19.600 1.00 97.94 396 VAL A N 1
ATOM 3266 C CA . VAL A 1 396 ? 10.566 -2.498 -19.101 1.00 97.94 396 VAL A CA 1
ATOM 3267 C C . VAL A 1 396 ? 10.152 -1.173 -19.726 1.00 97.94 396 VAL A C 1
ATOM 3269 O O . VAL A 1 396 ? 10.012 -1.058 -20.945 1.00 97.94 396 VAL A O 1
ATOM 3272 N N . GLU A 1 397 ? 9.967 -0.158 -18.892 1.00 97.69 397 GLU A N 1
ATOM 3273 C CA . GLU A 1 397 ? 9.814 1.234 -19.302 1.00 97.69 397 GLU A CA 1
ATOM 3274 C C . GLU A 1 397 ? 10.846 2.083 -18.567 1.00 97.69 397 GLU A C 1
ATOM 3276 O O . GLU A 1 397 ? 10.828 2.136 -17.345 1.00 97.69 397 GLU A O 1
ATOM 3281 N N . ILE A 1 398 ? 11.743 2.735 -19.303 1.00 95.75 398 ILE A N 1
ATOM 3282 C CA . ILE A 1 398 ? 12.785 3.598 -18.735 1.00 95.75 398 ILE A CA 1
ATOM 3283 C C . ILE A 1 398 ? 12.870 4.921 -19.493 1.00 95.75 398 ILE A C 1
ATOM 3285 O O . ILE A 1 398 ? 12.414 5.044 -20.635 1.00 95.75 398 ILE A O 1
ATOM 3289 N N . MET A 1 399 ? 13.487 5.913 -18.861 1.00 92.94 399 MET A N 1
ATOM 3290 C CA . MET A 1 399 ? 13.863 7.178 -19.480 1.00 92.94 399 MET A CA 1
ATOM 3291 C C . MET A 1 399 ? 15.385 7.330 -19.425 1.00 92.94 399 MET A C 1
ATOM 3293 O O . MET A 1 399 ? 15.983 7.057 -18.393 1.00 92.94 399 MET A O 1
ATOM 3297 N N . VAL A 1 400 ? 16.013 7.743 -20.524 1.00 92.75 400 VAL A N 1
ATOM 3298 C CA . VAL A 1 400 ? 17.466 7.983 -20.633 1.00 92.75 400 VAL A CA 1
ATOM 3299 C C . VAL A 1 400 ? 17.721 9.336 -21.300 1.00 92.75 400 VAL A C 1
ATOM 3301 O O . VAL A 1 400 ? 16.836 9.884 -21.961 1.00 92.75 400 VAL A O 1
ATOM 3304 N N . GLN A 1 401 ? 18.936 9.872 -21.169 1.00 90.44 401 GLN A N 1
ATOM 3305 C CA . GLN A 1 401 ? 19.306 11.148 -21.796 1.00 90.44 401 GLN A CA 1
ATOM 3306 C C . GLN A 1 401 ? 19.179 11.072 -23.323 1.00 90.44 401 GLN A C 1
ATOM 3308 O O . GLN A 1 401 ? 18.561 11.914 -23.975 1.00 90.44 401 GLN A O 1
ATOM 3313 N N . THR A 1 402 ? 19.802 10.041 -23.884 1.00 88.19 402 THR A N 1
ATOM 3314 C CA . THR A 1 402 ? 19.901 9.743 -25.308 1.00 88.19 402 THR A CA 1
ATOM 3315 C C . THR A 1 402 ? 20.241 8.261 -25.467 1.00 88.19 402 THR A C 1
ATOM 3317 O O . THR A 1 402 ? 20.585 7.595 -24.490 1.00 88.19 402 THR A O 1
ATOM 3320 N N . ILE A 1 403 ? 20.155 7.748 -26.689 1.00 87.62 403 ILE A N 1
ATOM 3321 C CA . ILE A 1 403 ? 20.576 6.395 -27.045 1.00 87.62 403 ILE A CA 1
ATOM 3322 C C . ILE A 1 403 ? 21.543 6.473 -28.225 1.00 87.62 403 ILE A C 1
ATOM 3324 O O . ILE A 1 403 ? 21.331 7.248 -29.161 1.00 87.62 403 ILE A O 1
ATOM 3328 N N . THR A 1 404 ? 22.626 5.704 -28.174 1.00 87.88 404 THR A N 1
ATOM 3329 C CA . THR A 1 404 ? 23.625 5.673 -29.246 1.00 87.88 404 THR A CA 1
ATOM 3330 C C . THR A 1 404 ? 23.265 4.651 -30.325 1.00 87.88 404 THR A C 1
ATOM 3332 O O . THR A 1 404 ? 22.420 3.772 -30.141 1.00 87.88 404 THR A O 1
ATOM 3335 N N . ALA A 1 405 ? 23.946 4.735 -31.467 1.00 86.62 405 ALA A N 1
ATOM 3336 C CA . ALA A 1 405 ? 23.858 3.727 -32.519 1.00 86.62 405 ALA A CA 1
ATOM 3337 C C . ALA A 1 405 ? 24.214 2.314 -32.016 1.00 86.62 405 ALA A C 1
ATOM 3339 O O . ALA A 1 405 ? 23.559 1.329 -32.363 1.00 86.62 405 ALA A O 1
ATOM 3340 N N . GLU A 1 406 ? 25.240 2.228 -31.168 1.00 88.56 406 GLU A N 1
ATOM 3341 C CA . GLU A 1 406 ? 25.710 0.977 -30.577 1.00 88.56 406 GLU A CA 1
ATOM 3342 C C . GLU A 1 406 ? 24.667 0.373 -29.636 1.00 88.56 406 GLU A C 1
ATOM 3344 O O . GLU A 1 406 ? 24.428 -0.833 -29.695 1.00 88.56 406 GLU A O 1
ATOM 3349 N N . ASP A 1 407 ? 23.980 1.201 -28.843 1.00 90.94 407 ASP A N 1
ATOM 3350 C CA . ASP A 1 407 ? 22.899 0.758 -27.960 1.00 90.94 407 ASP A CA 1
ATOM 3351 C C . ASP A 1 407 ? 21.729 0.154 -28.750 1.00 90.94 407 ASP A C 1
ATOM 3353 O O . ASP A 1 407 ? 21.222 -0.910 -28.395 1.00 90.94 407 ASP A O 1
ATOM 3357 N N . VAL A 1 408 ? 21.312 0.792 -29.852 1.00 90.81 408 VAL A N 1
ATOM 3358 C CA . VAL A 1 408 ? 20.224 0.283 -30.710 1.00 90.81 408 VAL A CA 1
ATOM 3359 C C . VAL A 1 408 ? 20.596 -1.072 -31.314 1.00 90.81 408 VAL A C 1
ATOM 3361 O O . VAL A 1 408 ? 19.785 -2.002 -31.293 1.00 90.81 408 VAL A O 1
ATOM 3364 N N . LEU A 1 409 ? 21.827 -1.220 -31.817 1.00 90.81 409 LEU A N 1
ATOM 3365 C CA . LEU A 1 409 ? 22.312 -2.491 -32.360 1.00 90.81 409 LEU A CA 1
ATOM 3366 C C . LEU A 1 409 ? 22.455 -3.564 -31.275 1.00 90.81 409 LEU A C 1
ATOM 3368 O O . LEU A 1 409 ? 22.117 -4.725 -31.518 1.00 90.81 409 LEU A O 1
ATOM 3372 N N . TYR A 1 410 ? 22.933 -3.194 -30.086 1.00 93.38 410 TYR A N 1
ATOM 3373 C CA . TYR A 1 410 ? 23.005 -4.082 -28.928 1.00 93.38 410 TYR A CA 1
ATOM 3374 C C . TYR A 1 410 ? 21.614 -4.604 -28.553 1.00 93.38 410 TYR A C 1
ATOM 3376 O O . TYR A 1 410 ? 21.422 -5.820 -28.471 1.00 93.38 410 TYR A O 1
ATOM 3384 N N . LEU A 1 411 ? 20.630 -3.708 -28.412 1.00 94.69 411 LEU A N 1
ATOM 3385 C CA . LEU A 1 411 ? 19.247 -4.062 -28.100 1.00 94.69 411 LEU A CA 1
ATOM 3386 C C . LEU A 1 411 ? 18.640 -4.948 -29.186 1.00 94.69 411 LEU A C 1
ATOM 3388 O O . LEU A 1 411 ? 18.109 -6.005 -28.855 1.00 94.69 411 LEU A O 1
ATOM 3392 N N . LYS A 1 412 ? 18.783 -4.589 -30.472 1.00 92.44 412 LYS A N 1
ATOM 3393 C CA . LYS A 1 412 ? 18.328 -5.431 -31.593 1.00 92.44 412 LYS A CA 1
ATOM 3394 C C . LYS A 1 412 ? 18.898 -6.846 -31.468 1.00 92.44 412 LYS A C 1
ATOM 3396 O O . LYS A 1 412 ? 18.142 -7.811 -31.464 1.00 92.44 412 LYS A O 1
ATOM 3401 N N . ARG A 1 413 ? 20.220 -6.984 -31.308 1.00 92.25 413 ARG A N 1
ATOM 3402 C CA . ARG A 1 413 ? 20.884 -8.296 -31.191 1.00 92.25 413 ARG A CA 1
ATOM 3403 C C . ARG A 1 413 ? 20.389 -9.099 -29.992 1.00 92.25 413 ARG A C 1
ATOM 3405 O O . ARG A 1 413 ? 20.205 -10.304 -30.124 1.00 92.25 413 ARG A O 1
ATOM 3412 N N . LYS A 1 414 ? 20.187 -8.455 -28.842 1.00 92.75 414 LYS A N 1
ATOM 3413 C CA . LYS A 1 414 ? 19.693 -9.115 -27.628 1.00 92.75 414 LYS A CA 1
ATOM 3414 C C . LYS A 1 414 ? 18.231 -9.540 -27.746 1.00 92.75 414 LYS A C 1
ATOM 3416 O O . LYS A 1 414 ? 17.913 -10.659 -27.370 1.00 92.75 414 LYS A O 1
ATOM 3421 N N . PHE A 1 415 ? 17.367 -8.714 -28.336 1.00 92.31 415 PHE A N 1
ATOM 3422 C CA . PHE A 1 415 ? 15.966 -9.072 -28.581 1.00 92.31 415 PHE A CA 1
ATOM 3423 C C . PHE A 1 415 ? 15.810 -10.268 -29.529 1.00 92.31 415 PHE A C 1
ATOM 3425 O O . PHE A 1 415 ? 14.865 -11.035 -29.362 1.00 92.31 415 PHE A O 1
ATOM 3432 N N . LEU A 1 416 ? 16.739 -10.450 -30.474 1.00 88.69 416 LEU A N 1
ATOM 3433 C CA . LEU A 1 416 ? 16.783 -11.601 -31.387 1.00 88.69 416 LEU A CA 1
ATOM 3434 C C . LEU A 1 416 ? 17.299 -12.903 -30.730 1.00 88.69 416 LEU A C 1
ATOM 3436 O O . LEU A 1 416 ? 17.286 -13.956 -31.367 1.00 88.69 416 LEU A O 1
ATOM 3440 N N . GLN A 1 417 ? 17.782 -12.853 -29.483 1.00 88.44 417 GLN A N 1
ATOM 3441 C CA . GLN A 1 417 ? 18.163 -14.028 -28.686 1.00 88.44 417 GLN A CA 1
ATOM 3442 C C . GLN A 1 417 ? 17.014 -14.431 -27.753 1.00 88.44 417 GLN A C 1
ATOM 3444 O O . GLN A 1 417 ? 16.267 -13.553 -27.343 1.00 88.44 417 GLN A O 1
ATOM 3449 N N . PRO A 1 418 ? 16.879 -15.704 -27.339 1.00 83.88 418 PRO A N 1
ATOM 3450 C CA . PRO A 1 418 ? 15.869 -16.093 -26.352 1.00 83.88 418 PRO A CA 1
ATOM 3451 C C . PRO A 1 418 ? 16.003 -15.286 -25.047 1.00 83.88 418 PRO A C 1
ATOM 3453 O O . PRO A 1 418 ? 17.085 -15.219 -24.467 1.00 83.88 418 PRO A O 1
ATOM 3456 N N . SER A 1 419 ? 14.913 -14.662 -24.593 1.00 85.69 419 SER A N 1
ATOM 3457 C CA . SER A 1 419 ? 14.843 -13.913 -23.322 1.00 85.69 419 SER A CA 1
ATOM 3458 C C . SER A 1 419 ? 13.403 -13.797 -22.827 1.00 85.69 419 SER A C 1
ATOM 3460 O O . SER A 1 419 ? 12.483 -13.945 -23.629 1.00 85.69 419 SER A O 1
ATOM 3462 N N . SER A 1 420 ? 13.201 -13.447 -21.556 1.00 87.56 420 SER A N 1
ATOM 3463 C CA . SER A 1 420 ? 11.866 -13.183 -20.991 1.00 87.56 420 SER A CA 1
ATOM 3464 C C . SER A 1 420 ? 11.257 -11.862 -21.477 1.00 87.56 420 SER A C 1
ATOM 3466 O O . SER A 1 420 ? 10.040 -11.701 -21.460 1.00 87.56 420 SER A O 1
ATOM 3468 N N . LEU A 1 421 ? 12.096 -10.923 -21.930 1.00 93.94 421 LEU A N 1
ATOM 3469 C CA . LEU A 1 421 ? 11.683 -9.576 -22.326 1.00 93.94 421 LEU A CA 1
ATOM 3470 C C . LEU A 1 421 ? 10.805 -9.551 -23.580 1.00 93.94 421 LEU A C 1
ATOM 3472 O O . LEU A 1 421 ? 11.270 -9.791 -24.694 1.00 93.94 421 LEU A O 1
ATOM 3476 N N . LEU A 1 422 ? 9.541 -9.176 -23.384 1.00 94.81 422 LEU A N 1
ATOM 3477 C CA . LEU A 1 422 ? 8.534 -9.003 -24.429 1.00 94.81 422 LEU A CA 1
ATOM 3478 C C . LEU A 1 422 ? 8.465 -7.558 -24.918 1.00 94.81 422 LEU A C 1
ATOM 3480 O O . LEU A 1 422 ? 8.209 -7.317 -26.097 1.00 94.81 422 LEU A O 1
ATOM 3484 N N . LYS A 1 423 ? 8.676 -6.580 -24.028 1.00 97.25 423 LYS A N 1
ATOM 3485 C CA . LYS A 1 423 ? 8.554 -5.159 -24.371 1.00 97.25 423 LYS A CA 1
ATOM 3486 C C . LYS A 1 423 ? 9.542 -4.282 -23.615 1.00 97.25 423 LYS A C 1
ATOM 3488 O O . LYS A 1 423 ? 9.532 -4.244 -22.390 1.00 97.25 423 LYS A O 1
ATOM 3493 N N . LEU A 1 424 ? 10.303 -3.484 -24.359 1.00 97.62 424 LEU A N 1
ATOM 3494 C CA . LEU A 1 424 ? 11.159 -2.423 -23.836 1.00 97.62 424 LEU A CA 1
ATOM 3495 C C . LEU A 1 424 ? 10.745 -1.088 -24.446 1.00 97.62 424 LEU A C 1
ATOM 3497 O O . LEU A 1 424 ? 10.815 -0.904 -25.660 1.00 97.62 424 LEU A O 1
ATOM 3501 N N . LYS A 1 425 ? 10.325 -0.151 -23.601 1.00 96.75 425 LYS A N 1
ATOM 3502 C CA . LYS A 1 425 ? 10.036 1.233 -23.973 1.00 96.75 425 LYS A CA 1
ATOM 3503 C C . LYS A 1 425 ? 11.109 2.138 -23.384 1.00 96.75 425 LYS A C 1
ATOM 3505 O O . LYS A 1 425 ? 11.254 2.216 -22.168 1.00 96.75 425 LYS A O 1
ATOM 3510 N N . ILE A 1 426 ? 11.811 2.857 -24.249 1.00 95.06 426 ILE A N 1
ATOM 3511 C CA . ILE A 1 426 ? 12.817 3.841 -23.859 1.00 95.06 426 ILE A CA 1
ATOM 3512 C C . ILE A 1 426 ? 12.301 5.216 -24.266 1.00 95.06 426 ILE A C 1
ATOM 3514 O O . ILE A 1 426 ? 12.057 5.490 -25.444 1.00 95.06 426 ILE A O 1
ATOM 3518 N N . THR A 1 427 ? 12.106 6.076 -23.275 1.00 93.62 427 THR A N 1
ATOM 3519 C CA . THR A 1 427 ? 11.833 7.500 -23.477 1.00 93.62 427 THR A CA 1
ATOM 3520 C C . THR A 1 427 ? 13.157 8.251 -23.448 1.00 93.62 427 THR A C 1
ATOM 3522 O O . THR A 1 427 ? 14.020 7.951 -22.629 1.00 93.62 427 THR A O 1
ATOM 3525 N N . LEU A 1 428 ? 13.331 9.216 -24.339 1.00 90.19 428 LEU A N 1
ATOM 3526 C CA . LEU A 1 428 ? 14.563 9.980 -24.469 1.00 90.19 428 LEU A CA 1
ATOM 3527 C C . LEU A 1 428 ? 14.307 11.420 -24.039 1.00 90.19 428 LEU A C 1
ATOM 3529 O O . LEU A 1 428 ? 13.265 11.998 -24.357 1.00 90.19 428 LEU A O 1
ATOM 3533 N N . GLU A 1 429 ? 15.258 12.029 -23.347 1.00 86.81 429 GLU A N 1
ATOM 3534 C CA . GLU A 1 429 ? 15.192 13.468 -23.113 1.00 86.81 429 GLU A CA 1
ATOM 3535 C C . GLU A 1 429 ? 15.564 14.247 -24.377 1.00 86.81 429 GLU A C 1
ATOM 3537 O O . GLU A 1 429 ? 14.888 15.213 -24.737 1.00 86.81 429 GLU A O 1
ATOM 3542 N N . SER A 1 430 ? 16.589 13.790 -25.095 1.00 82.94 430 SER A N 1
ATOM 3543 C CA . SER A 1 430 ? 17.021 14.355 -26.372 1.00 82.94 430 SER A CA 1
ATOM 3544 C C . SER A 1 430 ? 16.616 13.447 -27.543 1.00 82.94 430 SER A C 1
ATOM 3546 O O . SER A 1 430 ? 16.773 12.230 -27.453 1.00 82.94 430 SER A O 1
ATOM 3548 N N . PRO A 1 431 ? 16.072 13.992 -28.648 1.00 75.56 431 PRO A N 1
ATOM 3549 C CA . PRO A 1 431 ? 15.655 13.188 -29.796 1.00 75.56 431 PRO A CA 1
ATOM 3550 C C . PRO A 1 431 ? 16.849 12.545 -30.516 1.00 75.56 431 PRO A C 1
ATOM 3552 O O . PRO A 1 431 ? 17.938 13.116 -30.562 1.00 75.56 431 PRO A O 1
ATOM 3555 N N . ILE A 1 432 ? 16.615 11.390 -31.146 1.00 71.94 432 ILE A N 1
ATOM 3556 C CA . ILE A 1 432 ? 17.571 10.762 -32.070 1.00 71.94 432 ILE A CA 1
ATOM 3557 C C . ILE A 1 432 ? 17.493 11.479 -33.424 1.00 71.94 432 ILE A C 1
ATOM 3559 O O . ILE A 1 432 ? 16.402 11.781 -33.912 1.00 71.94 432 ILE A O 1
ATOM 3563 N N . THR A 1 433 ? 18.632 11.719 -34.072 1.00 65.19 433 THR A N 1
ATOM 3564 C CA . THR A 1 433 ? 18.673 12.164 -35.472 1.00 65.19 433 THR A CA 1
ATOM 3565 C C . THR A 1 433 ? 18.211 11.046 -36.418 1.00 65.19 433 THR A C 1
ATOM 3567 O O . THR A 1 433 ? 18.700 9.921 -36.353 1.00 65.19 433 THR A O 1
ATOM 3570 N N . GLU A 1 434 ? 17.268 11.350 -37.317 1.00 60.00 434 GLU A N 1
ATOM 3571 C CA . GLU A 1 434 ? 16.563 10.366 -38.165 1.00 60.00 434 GLU A CA 1
ATOM 3572 C C . GLU A 1 434 ? 17.494 9.556 -39.092 1.00 60.00 434 GLU A C 1
ATOM 3574 O O . GLU A 1 434 ? 17.289 8.352 -39.268 1.00 60.00 434 GLU A O 1
ATOM 3579 N N . ASN A 1 435 ? 18.556 10.183 -39.616 1.00 64.81 435 ASN A N 1
ATOM 3580 C CA . ASN A 1 435 ? 19.535 9.532 -40.502 1.00 64.81 435 ASN A CA 1
ATOM 3581 C C . ASN A 1 435 ? 20.199 8.323 -39.823 1.00 64.81 435 ASN A C 1
ATOM 3583 O O . ASN A 1 435 ? 20.331 7.263 -40.426 1.00 64.81 435 ASN A O 1
ATOM 3587 N N . THR A 1 436 ? 20.496 8.447 -38.528 1.00 70.44 436 THR A N 1
ATOM 3588 C CA . THR A 1 436 ? 21.168 7.414 -37.736 1.00 70.44 436 THR A CA 1
ATOM 3589 C C . THR A 1 436 ? 20.352 6.121 -37.667 1.00 70.44 436 THR A C 1
ATOM 3591 O O . THR A 1 436 ? 20.913 5.038 -37.732 1.00 70.44 436 THR A O 1
ATOM 3594 N N . MET A 1 437 ? 19.020 6.195 -37.575 1.00 76.94 437 MET A N 1
ATOM 3595 C CA . MET A 1 437 ? 18.179 4.995 -37.444 1.00 76.94 437 MET A CA 1
ATOM 3596 C C . MET A 1 437 ? 18.046 4.222 -38.757 1.00 76.94 437 MET A C 1
ATOM 3598 O O . MET A 1 437 ? 18.066 2.993 -38.742 1.00 76.94 437 MET A O 1
ATOM 3602 N N . THR A 1 438 ? 17.933 4.930 -39.883 1.00 76.44 438 THR A N 1
ATOM 3603 C CA . THR A 1 438 ? 17.826 4.301 -41.211 1.00 76.44 438 THR A CA 1
ATOM 3604 C C . THR A 1 438 ? 19.137 3.617 -41.602 1.00 76.44 438 THR A C 1
ATOM 3606 O O . THR A 1 438 ? 19.114 2.517 -42.149 1.00 76.44 438 THR A O 1
ATOM 3609 N N . ASP A 1 439 ? 20.277 4.219 -41.253 1.00 80.94 439 ASP A N 1
ATOM 3610 C CA . ASP A 1 439 ? 21.597 3.632 -41.503 1.00 80.94 439 ASP A CA 1
ATOM 3611 C C . ASP A 1 439 ? 21.834 2.347 -40.684 1.00 80.94 439 ASP A C 1
ATOM 3613 O O . ASP A 1 439 ? 22.541 1.445 -41.131 1.00 80.94 439 ASP A O 1
ATOM 3617 N N . LEU A 1 440 ? 21.230 2.231 -39.493 1.00 84.00 440 LEU A N 1
ATOM 3618 C CA . LEU A 1 440 ? 21.430 1.094 -38.582 1.00 84.00 440 LEU A CA 1
ATOM 3619 C C . LEU A 1 440 ? 20.432 -0.048 -38.773 1.00 84.00 440 LEU A C 1
ATOM 3621 O O . LEU A 1 440 ? 20.789 -1.217 -38.618 1.00 84.00 440 LEU A O 1
ATOM 3625 N N . LEU A 1 441 ? 19.167 0.294 -39.014 1.00 86.06 441 LEU A N 1
ATOM 3626 C CA . LEU A 1 441 ? 18.053 -0.654 -39.050 1.00 86.06 441 LEU A CA 1
ATOM 3627 C C . LEU A 1 441 ? 17.544 -0.935 -40.463 1.00 86.06 441 LEU A C 1
ATOM 3629 O O . LEU A 1 441 ? 16.589 -1.691 -40.589 1.00 86.06 441 LEU A O 1
ATOM 3633 N N . GLY A 1 442 ? 18.133 -0.316 -41.488 1.00 86.12 442 GLY A N 1
ATOM 3634 C CA . GLY A 1 442 ? 17.638 -0.409 -42.854 1.00 86.12 442 GLY A CA 1
ATOM 3635 C C . GLY A 1 442 ? 16.424 0.487 -43.099 1.00 86.12 442 GLY A C 1
ATOM 3636 O O . GLY A 1 442 ? 16.074 1.371 -42.303 1.00 86.12 442 GLY A O 1
ATOM 3637 N N . ARG A 1 443 ? 15.769 0.286 -44.246 1.00 85.94 443 ARG A N 1
ATOM 3638 C CA . ARG A 1 443 ? 14.616 1.113 -44.627 1.00 85.94 443 ARG A CA 1
ATOM 3639 C C . ARG A 1 443 ? 13.403 0.714 -43.779 1.00 85.94 443 ARG A C 1
ATOM 3641 O O . ARG A 1 443 ? 13.050 -0.461 -43.769 1.00 85.94 443 ARG A O 1
ATOM 3648 N N . PRO A 1 444 ? 12.725 1.661 -43.103 1.00 87.88 444 PRO A N 1
ATOM 3649 C CA . PRO A 1 444 ? 11.518 1.332 -42.355 1.00 87.88 444 PRO A CA 1
ATOM 3650 C C . PRO A 1 444 ? 10.422 0.820 -43.290 1.00 87.88 444 PRO A C 1
ATOM 3652 O O . PRO A 1 444 ? 10.243 1.344 -44.391 1.00 87.88 444 PRO A O 1
ATOM 3655 N N . TYR A 1 445 ? 9.629 -0.133 -42.801 1.00 87.00 445 TYR A N 1
ATOM 3656 C CA . TYR A 1 445 ? 8.399 -0.579 -43.459 1.00 87.00 445 TYR A CA 1
ATOM 3657 C C . TYR A 1 445 ? 7.427 0.591 -43.655 1.00 87.00 445 TYR A C 1
ATOM 3659 O O . TYR A 1 445 ? 6.863 0.795 -44.728 1.00 87.00 445 TYR A O 1
ATOM 3667 N N . SER A 1 446 ? 7.256 1.402 -42.609 1.00 85.69 446 SER A N 1
ATOM 3668 C CA . SER A 1 446 ? 6.418 2.596 -42.640 1.00 85.69 446 SER A CA 1
ATOM 3669 C C . SER A 1 446 ? 7.127 3.740 -41.935 1.00 85.69 446 SER A C 1
ATOM 3671 O O . SER A 1 446 ? 7.510 3.595 -40.779 1.00 85.69 446 SER A O 1
ATOM 3673 N N . ASN A 1 447 ? 7.207 4.895 -42.596 1.00 82.31 447 ASN A N 1
ATOM 3674 C CA . ASN A 1 447 ? 7.536 6.183 -41.988 1.00 82.31 447 ASN A CA 1
ATOM 3675 C C . ASN A 1 447 ? 6.358 7.139 -42.228 1.00 82.31 447 ASN A C 1
ATOM 3677 O O . ASN A 1 447 ? 6.241 7.759 -43.284 1.00 82.31 447 ASN A O 1
ATOM 3681 N N . LYS A 1 448 ? 5.412 7.174 -41.286 1.00 80.69 448 LYS A N 1
ATOM 3682 C CA . LYS A 1 448 ? 4.203 8.009 -41.368 1.00 80.69 448 LYS A CA 1
ATOM 3683 C C . LYS A 1 448 ? 3.968 8.669 -40.020 1.00 80.69 448 LYS A C 1
ATOM 3685 O O . LYS A 1 448 ? 4.158 8.033 -38.990 1.00 80.69 448 LYS A O 1
ATOM 3690 N N . PHE A 1 449 ? 3.507 9.920 -40.028 1.00 76.69 449 PHE A N 1
ATOM 3691 C CA . PHE A 1 449 ? 3.153 10.661 -38.809 1.00 76.69 449 PHE A CA 1
ATOM 3692 C C . PHE A 1 449 ? 4.283 10.710 -37.763 1.00 76.69 449 PHE A C 1
ATOM 3694 O O . PHE A 1 449 ? 4.035 10.477 -36.584 1.00 76.69 449 PHE A O 1
ATOM 3701 N N . GLN A 1 450 ? 5.525 10.986 -38.189 1.00 81.25 450 GLN A N 1
ATOM 3702 C CA . GLN A 1 450 ? 6.700 11.046 -37.298 1.00 81.25 450 GLN A CA 1
ATOM 3703 C C . GLN A 1 450 ? 6.971 9.736 -36.535 1.00 81.25 450 GLN A C 1
ATOM 3705 O O . GLN A 1 450 ? 7.532 9.737 -35.434 1.00 81.25 450 GLN A O 1
ATOM 3710 N N . ARG A 1 451 ? 6.547 8.612 -37.119 1.00 87.62 451 ARG A N 1
ATOM 3711 C CA . ARG A 1 451 ? 6.699 7.274 -36.566 1.00 87.62 451 ARG A CA 1
ATOM 3712 C C . ARG A 1 451 ? 7.262 6.341 -37.627 1.00 87.62 451 ARG A C 1
ATOM 3714 O O . ARG A 1 451 ? 6.612 6.093 -38.649 1.00 87.62 451 ARG A O 1
ATOM 3721 N N . SER A 1 452 ? 8.421 5.779 -37.320 1.00 89.44 452 SER A N 1
ATOM 3722 C CA . SER A 1 452 ? 9.098 4.788 -38.149 1.00 89.44 452 SER A CA 1
ATOM 3723 C C . SER A 1 452 ? 8.954 3.398 -37.535 1.00 89.44 452 SER A C 1
ATOM 3725 O O . SER A 1 452 ? 9.063 3.241 -36.316 1.00 89.44 452 SER A O 1
ATOM 3727 N N . VAL A 1 453 ? 8.667 2.405 -38.375 1.00 91.56 453 VAL A N 1
ATOM 3728 C CA . VAL A 1 453 ? 8.396 1.019 -37.970 1.00 91.56 453 VAL A CA 1
ATOM 3729 C C . VAL A 1 453 ? 9.277 0.060 -38.760 1.00 91.56 453 VAL A C 1
ATOM 3731 O O . VAL A 1 453 ? 9.355 0.169 -39.984 1.00 91.56 453 VAL A O 1
ATOM 3734 N N . TRP A 1 454 ? 9.885 -0.898 -38.064 1.00 92.75 454 TRP A N 1
ATOM 3735 C CA . TRP A 1 454 ? 10.667 -1.992 -38.638 1.00 92.75 454 TRP A CA 1
ATOM 3736 C C . TRP A 1 454 ? 10.212 -3.334 -38.064 1.00 92.75 454 TRP A C 1
ATOM 3738 O O . TRP A 1 454 ? 9.810 -3.413 -36.898 1.00 92.75 454 TRP A O 1
ATOM 3748 N N . TYR A 1 455 ? 10.335 -4.379 -38.880 1.00 92.50 455 TYR A N 1
ATOM 3749 C CA . TYR A 1 455 ? 10.072 -5.765 -38.509 1.00 92.50 455 TYR A CA 1
ATOM 3750 C C . TYR A 1 455 ? 11.297 -6.616 -38.845 1.00 92.50 455 TYR A C 1
ATOM 3752 O O . TYR A 1 455 ? 11.803 -6.560 -39.965 1.00 92.50 455 TYR A O 1
ATOM 3760 N N . PHE A 1 456 ? 11.756 -7.411 -37.883 1.00 90.56 456 PHE A N 1
ATOM 3761 C CA . PHE A 1 456 ? 12.873 -8.336 -38.054 1.00 90.56 456 PHE A CA 1
ATOM 3762 C C . PHE A 1 456 ? 12.433 -9.744 -37.695 1.00 90.56 456 PHE A C 1
ATOM 3764 O O . PHE A 1 456 ? 11.758 -9.957 -36.686 1.00 90.56 456 PHE A O 1
ATOM 3771 N N . ARG A 1 457 ? 12.828 -10.712 -38.517 1.00 86.38 457 ARG A N 1
ATOM 3772 C CA . ARG A 1 457 ? 12.462 -12.112 -38.304 1.00 86.38 457 ARG A CA 1
ATOM 3773 C C . ARG A 1 457 ? 13.279 -12.715 -37.159 1.00 86.38 457 ARG A C 1
ATOM 3775 O O . ARG A 1 457 ? 14.492 -12.522 -37.109 1.00 86.38 457 ARG A O 1
ATOM 3782 N N . MET A 1 458 ? 12.638 -13.459 -36.258 1.00 86.50 458 MET A N 1
ATOM 3783 C CA . MET A 1 458 ? 13.339 -14.221 -35.217 1.00 86.50 458 MET A CA 1
ATOM 3784 C C . MET A 1 458 ? 13.615 -15.662 -35.671 1.00 86.50 458 MET A C 1
ATOM 3786 O O . MET A 1 458 ? 13.069 -16.135 -36.667 1.00 86.50 458 MET A O 1
ATOM 3790 N N . ARG A 1 459 ? 14.538 -16.354 -34.987 1.00 74.88 459 ARG A N 1
ATOM 3791 C CA . ARG A 1 459 ? 15.082 -17.654 -35.437 1.00 74.88 459 ARG A CA 1
ATOM 3792 C C . ARG A 1 459 ? 14.057 -18.791 -35.479 1.00 74.88 459 ARG A C 1
ATOM 3794 O O . ARG A 1 459 ? 14.250 -19.728 -36.247 1.00 74.88 459 ARG A O 1
ATOM 3801 N N . ASP A 1 460 ? 13.028 -18.730 -34.648 1.00 71.88 460 ASP A N 1
ATOM 3802 C CA . ASP A 1 460 ? 11.949 -19.721 -34.553 1.00 71.88 460 ASP A CA 1
ATOM 3803 C C . ASP A 1 460 ? 10.845 -19.524 -35.605 1.00 71.88 460 ASP A C 1
ATOM 3805 O O . ASP A 1 460 ? 10.034 -20.422 -35.794 1.00 71.88 460 ASP A O 1
ATOM 3809 N N . ASN A 1 461 ? 10.849 -18.407 -36.347 1.00 70.31 461 ASN A N 1
ATOM 3810 C CA . ASN A 1 461 ? 9.853 -18.019 -37.357 1.00 70.31 461 ASN A CA 1
ATOM 3811 C C . ASN A 1 461 ? 8.405 -17.853 -36.854 1.00 70.31 461 ASN A C 1
ATOM 3813 O O . ASN A 1 461 ? 7.545 -17.509 -37.669 1.00 70.31 461 ASN A O 1
ATOM 3817 N N . GLU A 1 462 ? 8.140 -18.066 -35.566 1.00 85.25 462 GLU A N 1
ATOM 3818 C CA . GLU A 1 462 ? 6.834 -17.844 -34.930 1.00 85.25 462 GLU A CA 1
ATOM 3819 C C . GLU A 1 462 ? 6.723 -16.432 -34.344 1.00 85.25 462 GLU A C 1
ATOM 3821 O O . GLU A 1 462 ? 5.631 -15.867 -34.293 1.00 85.25 462 GLU A O 1
ATOM 3826 N N . GLU A 1 463 ? 7.854 -15.817 -33.990 1.00 89.44 463 GLU A N 1
ATOM 3827 C CA . GLU A 1 463 ? 7.915 -14.446 -33.492 1.00 89.44 463 GLU A CA 1
ATOM 3828 C C . GLU A 1 463 ? 8.677 -13.510 -34.445 1.00 89.44 463 GLU A C 1
ATOM 3830 O O . GLU A 1 463 ? 9.553 -13.897 -35.230 1.00 89.44 463 GLU A O 1
ATOM 3835 N N . ALA A 1 464 ? 8.358 -12.224 -34.343 1.00 91.56 464 ALA A N 1
ATOM 3836 C CA . ALA A 1 464 ? 9.087 -11.143 -34.982 1.00 91.56 464 ALA A CA 1
ATOM 3837 C C . ALA A 1 464 ? 9.442 -10.055 -33.963 1.00 91.56 464 ALA A C 1
ATOM 3839 O O . ALA A 1 464 ? 8.686 -9.740 -33.040 1.00 91.56 464 ALA A O 1
ATOM 3840 N N . LEU A 1 465 ? 10.599 -9.429 -34.167 1.00 93.31 465 LEU A N 1
ATOM 3841 C CA . LEU A 1 465 ? 10.984 -8.222 -33.456 1.00 93.31 465 LEU A CA 1
ATOM 3842 C C . LEU A 1 465 ? 10.396 -7.010 -34.177 1.00 93.31 465 LEU A C 1
ATOM 3844 O O . LEU A 1 465 ? 10.758 -6.696 -35.309 1.00 93.31 465 LEU A O 1
ATOM 3848 N N . HIS A 1 466 ? 9.530 -6.295 -33.477 1.00 94.25 466 HIS A N 1
ATOM 3849 C CA . HIS A 1 466 ? 8.929 -5.049 -33.913 1.00 94.25 466 HIS A CA 1
ATOM 3850 C C . HIS A 1 466 ? 9.606 -3.870 -33.214 1.00 94.25 466 HIS A C 1
ATOM 3852 O O . HIS A 1 466 ? 9.580 -3.756 -31.984 1.00 94.25 466 HIS A O 1
ATOM 3858 N N . ILE A 1 467 ? 10.216 -2.986 -34.007 1.00 94.00 467 ILE A N 1
ATOM 3859 C CA . ILE A 1 467 ? 10.841 -1.753 -33.523 1.00 94.00 467 ILE A CA 1
ATOM 3860 C C . ILE A 1 467 ? 10.017 -0.565 -33.996 1.00 94.00 467 ILE A C 1
ATOM 3862 O O . ILE A 1 467 ? 9.759 -0.400 -35.187 1.00 94.00 467 ILE A O 1
ATOM 3866 N N . MET A 1 468 ? 9.645 0.292 -33.052 1.00 92.25 468 MET A N 1
ATOM 3867 C CA . MET A 1 468 ? 8.890 1.508 -33.304 1.00 92.25 468 MET A CA 1
ATOM 3868 C C . MET A 1 468 ? 9.646 2.708 -32.751 1.00 92.25 468 MET A C 1
ATOM 3870 O O . MET A 1 468 ? 9.905 2.787 -31.552 1.00 92.25 468 MET A O 1
ATOM 3874 N N . HIS A 1 469 ? 9.972 3.658 -33.619 1.00 90.12 469 HIS A N 1
ATOM 3875 C CA . HIS A 1 469 ? 10.629 4.907 -33.254 1.00 90.12 469 HIS A CA 1
ATOM 3876 C C . HIS A 1 469 ? 9.677 6.078 -33.482 1.00 90.12 469 HIS A C 1
ATOM 3878 O O . HIS A 1 469 ? 9.188 6.286 -34.591 1.00 90.12 469 HIS A O 1
ATOM 3884 N N . TYR A 1 470 ? 9.435 6.852 -32.432 1.00 87.06 470 TYR A N 1
ATOM 3885 C CA . TYR A 1 470 ? 8.724 8.119 -32.476 1.00 87.06 470 TYR A CA 1
ATOM 3886 C C . TYR A 1 470 ? 9.738 9.260 -32.462 1.00 87.06 470 TYR A C 1
ATOM 3888 O O . TYR A 1 470 ? 10.511 9.384 -31.507 1.00 87.06 470 TYR A O 1
ATOM 3896 N N . MET A 1 471 ? 9.673 10.160 -33.451 1.00 74.81 471 MET A N 1
ATOM 3897 C CA . MET A 1 471 ? 10.528 11.361 -33.469 1.00 74.81 471 MET A CA 1
ATOM 3898 C C . MET A 1 471 ? 10.294 12.256 -32.240 1.00 74.81 471 MET A C 1
ATOM 3900 O O . MET A 1 471 ? 11.166 13.031 -31.855 1.00 74.81 471 MET A O 1
ATOM 3904 N N . SER A 1 472 ? 9.151 12.100 -31.562 1.00 71.94 472 SER A N 1
ATOM 3905 C CA . SER A 1 472 ? 8.830 12.717 -30.272 1.00 71.94 472 SER A CA 1
ATOM 3906 C C . SER A 1 472 ? 9.571 12.092 -29.077 1.00 71.94 472 SER A C 1
ATOM 3908 O O . SER A 1 472 ? 9.063 12.153 -27.958 1.00 71.94 472 SER A O 1
ATOM 3910 N N . ARG A 1 473 ? 10.771 11.530 -29.297 1.00 85.00 473 ARG A N 1
ATOM 3911 C CA . ARG A 1 473 ? 11.713 11.052 -28.271 1.00 85.00 473 ARG A CA 1
ATOM 3912 C C . ARG A 1 473 ? 11.355 9.709 -27.618 1.00 85.00 473 ARG A C 1
ATOM 3914 O O . ARG A 1 473 ? 11.470 9.554 -26.405 1.00 85.00 473 ARG A O 1
ATOM 3921 N N . CYS A 1 474 ? 10.920 8.717 -28.393 1.00 90.62 474 CYS A N 1
ATOM 3922 C CA . CYS A 1 474 ? 10.677 7.376 -27.850 1.00 90.62 474 CYS A CA 1
ATOM 3923 C C . CYS A 1 474 ? 11.059 6.276 -28.841 1.00 90.62 474 CYS A C 1
ATOM 3925 O O . CYS A 1 474 ? 10.739 6.366 -30.023 1.00 90.62 474 CYS A O 1
ATOM 3927 N N . ILE A 1 475 ? 11.697 5.216 -28.350 1.00 92.62 475 ILE A N 1
ATOM 3928 C CA . ILE A 1 475 ? 11.931 3.981 -29.099 1.00 92.62 475 ILE A CA 1
ATOM 3929 C C . ILE A 1 475 ? 11.368 2.794 -28.315 1.00 92.62 475 ILE A C 1
ATOM 3931 O O . ILE A 1 475 ? 11.509 2.707 -27.095 1.00 92.62 475 ILE A O 1
ATOM 3935 N N . ILE A 1 476 ? 10.679 1.898 -29.015 1.00 95.50 476 ILE A N 1
ATOM 3936 C CA . ILE A 1 476 ? 10.008 0.738 -28.434 1.00 95.50 476 ILE A CA 1
ATOM 3937 C C . ILE A 1 476 ? 10.440 -0.508 -29.194 1.00 95.50 476 ILE A C 1
ATOM 3939 O O . ILE A 1 476 ? 10.294 -0.568 -30.411 1.00 95.50 476 ILE A O 1
ATOM 3943 N N . PHE A 1 477 ? 10.914 -1.506 -28.460 1.00 96.25 477 PHE A N 1
ATOM 3944 C CA . PHE A 1 477 ? 11.202 -2.851 -28.945 1.00 96.25 477 PHE A CA 1
ATOM 3945 C C . PHE A 1 477 ? 10.122 -3.773 -28.390 1.00 96.25 477 PHE A C 1
ATOM 3947 O O . PHE A 1 477 ? 9.822 -3.729 -27.195 1.00 96.25 477 PHE A O 1
ATOM 3954 N N . THR A 1 478 ? 9.474 -4.555 -29.244 1.00 95.94 478 THR A N 1
ATOM 3955 C CA . THR A 1 478 ? 8.413 -5.485 -28.840 1.00 95.94 478 THR A CA 1
ATOM 3956 C C . THR A 1 478 ? 8.574 -6.799 -29.587 1.00 95.94 478 THR A C 1
ATOM 3958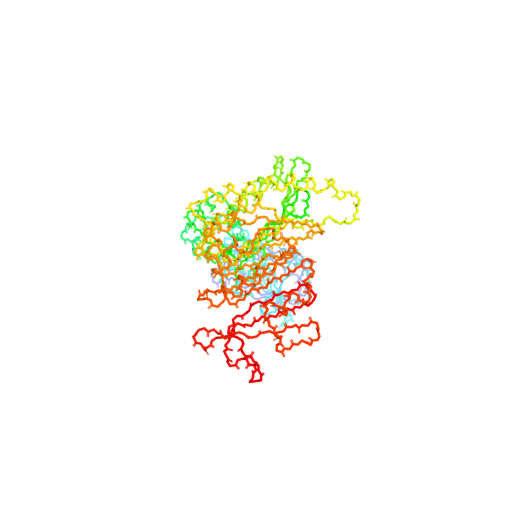 O O . THR A 1 478 ? 8.792 -6.783 -30.797 1.00 95.94 478 THR A O 1
ATOM 3961 N N . ARG A 1 479 ? 8.443 -7.925 -28.887 1.00 93.25 479 ARG A N 1
ATOM 3962 C CA . ARG A 1 479 ? 8.218 -9.223 -29.527 1.00 93.25 479 ARG A CA 1
ATOM 3963 C C . ARG A 1 479 ? 6.747 -9.384 -29.837 1.00 93.25 479 ARG A C 1
ATOM 3965 O O . ARG A 1 479 ? 5.900 -9.120 -28.985 1.00 93.25 479 ARG A O 1
ATOM 3972 N N . ILE A 1 480 ? 6.462 -9.759 -31.070 1.00 92.38 480 ILE A N 1
ATOM 3973 C CA . ILE A 1 480 ? 5.107 -9.943 -31.565 1.00 92.38 480 ILE A CA 1
ATOM 3974 C C . ILE A 1 480 ? 5.010 -11.282 -32.282 1.00 92.38 480 ILE A C 1
ATOM 3976 O O . ILE A 1 480 ? 5.987 -11.753 -32.859 1.00 92.38 480 ILE A O 1
ATOM 3980 N N . ASP A 1 481 ? 3.818 -11.863 -32.268 1.00 91.12 481 ASP A N 1
ATOM 3981 C CA . ASP A 1 481 ? 3.518 -13.047 -33.062 1.00 91.12 481 ASP A CA 1
ATOM 3982 C C . ASP A 1 481 ? 3.623 -12.714 -34.557 1.00 91.12 481 ASP A C 1
ATOM 3984 O O . ASP A 1 481 ? 3.186 -11.646 -35.003 1.00 91.12 481 ASP A O 1
ATOM 3988 N N . MET A 1 482 ? 4.195 -13.625 -35.337 1.00 88.69 482 MET A N 1
ATOM 3989 C CA . MET A 1 482 ? 4.424 -13.448 -36.767 1.00 88.69 482 MET A CA 1
ATOM 3990 C C . MET A 1 482 ? 3.135 -13.147 -37.552 1.00 88.69 482 MET A C 1
ATOM 3992 O O . MET A 1 482 ? 3.181 -12.403 -38.528 1.00 88.69 482 MET A O 1
ATOM 3996 N N . SER A 1 483 ? 1.974 -13.639 -37.105 1.00 89.31 483 SER A N 1
ATOM 3997 C CA . SER A 1 483 ? 0.665 -13.345 -37.714 1.00 89.31 483 SER A CA 1
ATOM 3998 C C . SER A 1 483 ? 0.246 -11.874 -37.619 1.00 89.31 483 SER A C 1
ATOM 4000 O O . SER A 1 483 ? -0.663 -11.439 -38.324 1.00 89.31 483 SER A O 1
ATOM 4002 N N . THR A 1 484 ? 0.896 -11.094 -36.751 1.00 90.38 484 THR A N 1
ATOM 4003 C CA . THR A 1 484 ? 0.632 -9.657 -36.592 1.00 90.38 484 THR A CA 1
ATOM 4004 C C . THR A 1 484 ? 1.503 -8.782 -37.495 1.00 90.38 484 THR A C 1
ATOM 4006 O O . THR A 1 484 ? 1.283 -7.570 -37.576 1.00 90.38 484 THR A O 1
ATOM 4009 N N . VAL A 1 485 ? 2.486 -9.376 -38.178 1.00 89.44 485 VAL A N 1
ATOM 4010 C CA . VAL A 1 485 ? 3.322 -8.684 -39.161 1.00 89.44 485 VAL A CA 1
ATOM 4011 C C . VAL A 1 485 ? 2.519 -8.501 -40.458 1.00 89.44 485 VAL A C 1
ATOM 4013 O O . VAL A 1 485 ? 1.944 -9.471 -40.944 1.00 89.44 485 VAL A O 1
ATOM 4016 N N . PRO A 1 486 ? 2.464 -7.290 -41.046 1.00 87.56 486 PRO A N 1
ATOM 4017 C CA . PRO A 1 486 ? 1.792 -7.075 -42.328 1.00 87.56 486 PRO A CA 1
ATOM 4018 C C . PRO A 1 486 ? 2.389 -7.926 -43.458 1.00 87.56 486 PRO A C 1
ATOM 4020 O O . PRO A 1 486 ? 3.610 -8.016 -43.577 1.00 87.56 486 PRO A O 1
ATOM 4023 N N . ASP A 1 487 ? 1.543 -8.480 -44.332 1.00 82.94 487 ASP A N 1
ATOM 4024 C CA . ASP A 1 487 ? 1.975 -9.343 -45.448 1.00 82.94 487 ASP A CA 1
ATOM 4025 C C . ASP A 1 487 ? 2.939 -8.645 -46.429 1.00 82.94 487 ASP A C 1
ATOM 4027 O O . ASP A 1 487 ? 3.751 -9.295 -47.086 1.00 82.94 487 ASP A O 1
ATOM 4031 N N . ASP A 1 488 ? 2.852 -7.316 -46.541 1.00 83.81 488 ASP A N 1
ATOM 4032 C CA . ASP A 1 488 ? 3.702 -6.482 -47.395 1.00 83.81 488 ASP A CA 1
ATOM 4033 C C . ASP A 1 488 ? 4.975 -5.979 -46.689 1.00 83.81 488 ASP A C 1
ATOM 4035 O O . ASP A 1 488 ? 5.770 -5.245 -47.286 1.00 83.81 488 ASP A O 1
ATOM 4039 N N . ALA A 1 489 ? 5.198 -6.364 -45.428 1.00 79.00 489 ALA A N 1
ATOM 4040 C CA . ALA A 1 489 ? 6.404 -6.004 -44.703 1.00 79.00 489 ALA A CA 1
ATOM 4041 C C . ALA A 1 489 ? 7.610 -6.823 -45.183 1.00 79.00 489 ALA A C 1
ATOM 4043 O O . ALA A 1 489 ? 7.653 -8.049 -45.087 1.00 79.00 489 ALA A O 1
ATOM 4044 N N . LEU A 1 490 ? 8.641 -6.124 -45.661 1.00 69.94 490 LEU A N 1
ATOM 4045 C CA . LEU A 1 490 ? 9.942 -6.729 -45.930 1.00 69.94 490 LEU A CA 1
ATOM 4046 C C . LEU A 1 490 ? 10.625 -7.046 -44.597 1.00 69.94 490 LEU A C 1
ATOM 4048 O O . LEU A 1 490 ? 11.036 -6.145 -43.870 1.00 69.94 490 LEU A O 1
ATOM 4052 N N . LEU A 1 491 ? 10.734 -8.334 -44.283 1.00 74.38 491 LEU A N 1
ATOM 4053 C CA . LEU A 1 491 ? 11.447 -8.809 -43.104 1.00 74.38 491 LEU A CA 1
ATOM 4054 C C . LEU A 1 491 ? 12.948 -8.808 -43.372 1.00 74.38 491 LEU A C 1
ATOM 4056 O O . LEU A 1 491 ? 13.451 -9.620 -44.151 1.00 74.38 491 LEU A O 1
ATOM 4060 N N . GLU A 1 492 ? 13.658 -7.907 -42.706 1.00 66.69 492 GLU A N 1
ATOM 4061 C CA . GLU A 1 492 ? 15.116 -7.917 -42.690 1.00 66.69 492 GLU A CA 1
ATOM 4062 C C . GLU A 1 492 ? 15.623 -8.964 -41.675 1.00 66.69 492 GLU A C 1
ATOM 4064 O O . GLU A 1 492 ? 14.988 -9.203 -40.639 1.00 66.69 492 GLU A O 1
ATOM 4069 N N . TYR A 1 493 ? 16.746 -9.619 -41.995 1.00 57.72 493 TYR A N 1
ATOM 4070 C CA . TYR A 1 493 ? 17.400 -10.619 -41.135 1.00 57.72 493 TYR A CA 1
ATOM 4071 C C . TYR A 1 493 ? 18.332 -9.987 -40.090 1.00 57.72 493 TYR A C 1
ATOM 4073 O O . TYR A 1 493 ? 18.895 -8.892 -40.342 1.00 57.72 493 TYR A O 1
#

Secondary structure (DSSP, 8-state):
-HHHHHHGGGS-TTT--EEEEE--SS---HHHHHHSHHHHH-SSEEEEEEEEEE-HHHHHHHHHHHHH-SS-EEEEEEEEEE-HHHHHHHH---EE-TTS-EEEEEEPTTSTTEEEEEEEEETTEEEEEEEEE--HHHHHHH-HHHHTTTS---THHHHHHTSHHHHHHHHTT--HHHHHHHHHH-HHHHHHHHHHT----EEEEEEEEEETTEEEEEEEETTS-EEEEEEEEETTEEEETTEEETT--HHHHHHHHHHHHHTT--SPEEEEEEE------S-S-HHHHHHHHHHHHHHHHHHHHHHHHHSSS-B-EEEEEEES--HHHHTTTGGGB-GGG--EEEEE--SSS--EE--TTGGGSHHHHH-SEEEEEEEEE-S-GGGS-GGGSSEEEEEES---HHHHHHHHHHHTS--S--EEEEEESSPPPHHHHHHHH-S-SEEETTEEEEEEE-TTSSEEEEEEEETTTEEEEEEEEGGGS-TT---B-

InterPro domains:
  IPR002900 Domain of unknown function DUF38/FTH, Caenorhabditis species [PF01827] (2-52)
  IPR002900 Domain of unknown function DUF38/FTH, Caenorhabditis species [PF01827] (303-430)

Radius of gyration: 38.29 Å; Cα contacts (8 Å, |Δi|>4): 907; chains: 1; bounding box: 92×51×97 Å

Mean predicted aligned error: 14.22 Å

Nearest PDB structures (foldseek):
  6pxb-assembly3_A  TM=5.747E-01  e=7.235E-01  Homo sapiens
  7jvn-assembly1_A  TM=2.677E-01  e=4.018E-01  Homo sapiens
  6mdb-assembly1_A  TM=2.830E-01  e=1.052E+00  Homo sapiens
  8t6d-assembly1_A  TM=2.771E-01  e=9.451E-01  Homo sapiens

Solvent-accessible surface area (backbone atoms only — not comparable to full-atom values): 26694 Å² total; per-residue (Å²): 108,74,69,54,66,68,50,52,78,78,49,62,25,82,76,43,44,72,46,78,45,86,48,95,74,76,88,77,65,58,60,64,52,55,68,32,65,46,57,71,59,16,62,54,31,34,40,38,38,41,42,64,69,47,47,60,68,54,53,49,46,52,50,53,44,61,53,71,46,94,51,52,40,33,40,38,37,37,42,80,41,69,50,60,70,52,44,35,75,72,36,33,71,74,45,68,32,80,82,73,40,51,33,20,59,35,61,31,74,100,42,86,62,30,32,39,37,38,38,56,42,87,81,69,44,31,42,34,41,36,54,45,64,76,50,73,64,56,42,70,43,47,41,63,81,69,45,59,81,50,55,76,88,54,77,61,61,61,55,51,42,48,34,54,71,58,32,50,73,53,52,77,75,38,44,44,70,53,51,52,52,48,44,68,72,38,74,59,28,25,53,30,52,63,69,68,53,53,51,23,52,57,26,32,40,35,44,34,38,79,44,91,66,28,42,34,42,37,44,28,35,77,84,74,50,72,47,78,45,42,29,28,59,53,85,70,17,14,28,49,64,97,44,77,42,81,76,36,57,29,66,66,51,49,50,57,51,54,56,62,57,56,50,46,57,79,68,60,23,59,31,41,36,43,33,54,57,54,74,79,79,91,72,92,56,79,65,67,57,48,57,50,44,54,64,59,44,53,62,53,52,50,53,52,28,54,54,44,68,69,43,98,55,52,49,46,28,28,25,44,36,42,28,48,66,55,58,75,58,46,66,51,48,55,81,37,39,27,32,95,47,25,41,33,45,34,41,35,43,71,64,94,62,94,46,68,37,67,46,59,73,54,41,70,36,62,45,56,52,56,15,38,31,42,36,34,42,74,35,30,41,68,48,60,76,91,60,48,66,66,51,55,17,35,34,39,36,39,25,25,57,60,82,53,74,66,54,55,52,49,50,54,58,52,69,62,40,96,63,58,46,38,35,43,38,40,37,33,78,44,63,76,64,68,70,62,52,42,76,73,71,42,82,55,74,41,78,55,93,64,33,36,30,40,50,31,61,32,92,83,67,55,40,23,42,37,38,40,38,36,67,89,20,33,42,33,44,32,61,40,57,42,88,75,56,61,92,86,54,75,66,46,127

Organism: Caenorhabditis remanei (NCBI:txid31234)